Protein AF-A0A1H0A2U6-F1 (afdb_monomer_lite)

Radius of gyration: 151.23 Å; chains: 1; bounding box: 231×71×419 Å

Sequence (377 aa):
MNAEDKTRITVDIYGNQYKLKASTSTNYMKRVAEYVNDQMFRIAKGYPRLDSQRIAVLAAVNMADECFRMNEVMEELSKAQKDQEATKAAYEKLFVTYNELKQEYEIQMTFVGEQKAKLELVNQQQEQMKLEVHKGKQEQEQAKQLQEQIKQQLEQEKRQLIQVRQLLDQEKQQHEQIRQQLEQEKQQKAHQLQTLNEQHQSEKLSLLEMHQQEKEALIQLHLQDKETNNMKHQEEIEQITILYQDEIEGKIQRFEQEKGSLVGQYQEQLASIIQQLEDQKSAIIQQYQAQIDTLLEQRQLERSALSQHFEEEKKQILAQARREKEELMHQSLSDEAQQKELQHIKEEYRELREEYAKLQNEYNEWIELVETDSPGR

Structure (mmCIF, N/CA/C/O backbone):
data_AF-A0A1H0A2U6-F1
#
_entry.id   AF-A0A1H0A2U6-F1
#
loop_
_atom_site.group_PDB
_atom_site.id
_atom_site.type_symbol
_atom_site.label_atom_id
_atom_site.label_alt_id
_atom_site.label_comp_id
_atom_site.label_asym_id
_atom_site.label_entity_id
_atom_site.label_seq_id
_atom_site.pdbx_PDB_ins_code
_atom_site.Cartn_x
_atom_site.Cartn_y
_atom_site.Cartn_z
_atom_site.occupancy
_atom_site.B_iso_or_equiv
_atom_site.auth_seq_id
_atom_site.auth_comp_id
_atom_site.auth_asym_id
_atom_site.auth_atom_id
_atom_site.pdbx_PDB_model_num
ATOM 1 N N . MET A 1 1 ? 111.804 0.485 -115.368 1.00 34.41 1 MET A N 1
ATOM 2 C CA . MET A 1 1 ? 111.864 -0.714 -116.234 1.00 34.41 1 MET A CA 1
ATOM 3 C C . MET A 1 1 ? 110.456 -0.896 -116.788 1.00 34.41 1 MET A C 1
ATOM 5 O O . MET A 1 1 ? 109.538 -0.879 -115.991 1.00 34.41 1 MET A O 1
ATOM 9 N N . ASN A 1 2 ? 110.175 -0.888 -118.085 1.00 39.38 2 ASN A N 1
ATOM 10 C CA . ASN A 1 2 ? 110.914 -1.478 -119.191 1.00 39.38 2 ASN A CA 1
ATOM 11 C C . ASN A 1 2 ? 110.820 -0.613 -120.448 1.00 39.38 2 ASN A C 1
ATOM 13 O O . ASN A 1 2 ? 109.851 0.121 -120.636 1.00 39.38 2 ASN A O 1
ATOM 17 N N . ALA A 1 3 ? 111.858 -0.719 -121.279 1.00 43.94 3 ALA A N 1
ATOM 18 C CA . ALA A 1 3 ? 111.838 -0.269 -122.657 1.00 43.94 3 ALA A CA 1
ATOM 19 C C . ALA A 1 3 ? 110.542 -0.763 -123.302 1.00 43.94 3 ALA A C 1
ATOM 21 O O . ALA A 1 3 ? 110.248 -1.953 -123.253 1.00 43.94 3 ALA A O 1
ATOM 22 N N . GLU A 1 4 ? 109.748 0.179 -123.802 1.00 55.38 4 GLU A N 1
ATOM 23 C CA . GLU A 1 4 ? 108.440 -0.072 -124.386 1.00 55.38 4 GLU A CA 1
ATOM 24 C C . GLU A 1 4 ? 108.548 -1.239 -125.379 1.00 55.38 4 GLU A C 1
ATOM 26 O O . GLU A 1 4 ? 109.229 -1.104 -126.402 1.00 55.38 4 GLU A O 1
ATOM 31 N N . ASP A 1 5 ? 107.881 -2.360 -125.073 1.00 58.56 5 ASP A N 1
ATOM 32 C CA . ASP A 1 5 ? 107.686 -3.519 -125.954 1.00 58.56 5 ASP A CA 1
ATOM 33 C C . ASP A 1 5 ? 106.811 -3.099 -127.144 1.00 58.56 5 ASP A C 1
ATOM 35 O O . ASP A 1 5 ? 105.653 -3.483 -127.319 1.00 58.56 5 ASP A O 1
ATOM 39 N N . LYS A 1 6 ? 107.379 -2.215 -127.966 1.00 64.75 6 LYS A N 1
ATOM 40 C CA . LYS A 1 6 ? 106.807 -1.692 -129.195 1.00 64.75 6 LYS A CA 1
ATOM 41 C C . LYS A 1 6 ? 106.872 -2.812 -130.203 1.00 64.75 6 LYS A C 1
ATOM 43 O O . LYS A 1 6 ? 107.843 -2.960 -130.952 1.00 64.75 6 LYS A O 1
ATOM 48 N N . THR A 1 7 ? 105.821 -3.614 -130.199 1.00 69.25 7 THR A N 1
ATOM 49 C CA . THR A 1 7 ? 105.703 -4.736 -131.112 1.00 69.25 7 THR A CA 1
ATOM 50 C C . THR A 1 7 ? 105.551 -4.166 -132.520 1.00 69.25 7 THR A C 1
ATOM 52 O O . THR A 1 7 ? 104.669 -3.344 -132.783 1.00 69.25 7 THR A O 1
ATOM 55 N N . ARG A 1 8 ? 106.469 -4.539 -133.421 1.00 75.25 8 ARG A N 1
ATOM 56 C CA . ARG A 1 8 ? 106.396 -4.161 -134.836 1.00 75.25 8 ARG A CA 1
ATOM 57 C C . ARG A 1 8 ? 105.509 -5.162 -135.541 1.00 75.25 8 ARG A C 1
ATOM 59 O O . ARG A 1 8 ? 105.871 -6.331 -135.644 1.00 75.25 8 ARG A O 1
ATOM 66 N N . ILE A 1 9 ? 104.375 -4.699 -136.035 1.00 82.44 9 ILE A N 1
ATOM 67 C CA . ILE A 1 9 ? 103.432 -5.539 -136.758 1.00 82.44 9 ILE A CA 1
ATOM 68 C C . ILE A 1 9 ? 103.305 -5.014 -138.183 1.00 82.44 9 ILE A C 1
ATOM 70 O O . ILE A 1 9 ? 103.266 -3.804 -138.407 1.00 82.44 9 ILE A O 1
ATOM 74 N N . THR A 1 10 ? 103.309 -5.926 -139.151 1.00 80.88 10 THR A N 1
ATOM 75 C CA . THR A 1 10 ? 103.061 -5.576 -140.553 1.00 80.88 10 THR A CA 1
ATOM 76 C C . THR A 1 10 ? 101.583 -5.814 -140.812 1.00 80.88 10 THR A C 1
ATOM 78 O O . THR A 1 10 ? 101.102 -6.924 -140.588 1.00 80.88 10 THR A O 1
ATOM 81 N N . VAL A 1 11 ? 100.867 -4.772 -141.215 1.00 84.19 11 VAL A N 1
ATOM 82 C CA . VAL A 1 11 ? 99.437 -4.808 -141.547 1.00 84.19 11 VAL A CA 1
ATOM 83 C C . VAL A 1 11 ? 99.240 -4.252 -142.946 1.00 84.19 11 VAL A C 1
ATOM 85 O O . VAL A 1 11 ? 100.015 -3.404 -143.382 1.00 84.19 11 VAL A O 1
ATOM 88 N N . ASP A 1 12 ? 98.227 -4.741 -143.647 1.00 82.06 12 ASP A N 1
ATOM 89 C CA . ASP A 1 12 ? 97.840 -4.237 -144.961 1.00 82.06 12 ASP A CA 1
ATOM 90 C C . ASP A 1 12 ? 96.656 -3.282 -144.790 1.00 82.06 12 ASP A C 1
ATOM 92 O O . ASP A 1 12 ? 95.651 -3.649 -144.179 1.00 82.06 12 ASP A O 1
ATOM 96 N N . ILE A 1 13 ? 96.810 -2.042 -145.254 1.00 85.44 13 ILE A N 1
ATOM 97 C CA . ILE A 1 13 ? 95.769 -1.017 -145.199 1.00 85.44 13 ILE A CA 1
ATOM 98 C C . ILE A 1 13 ? 95.637 -0.418 -146.595 1.00 85.44 13 ILE A C 1
ATOM 100 O O . ILE A 1 13 ? 96.552 0.221 -147.116 1.00 85.44 13 ILE A O 1
ATOM 104 N N . TYR A 1 14 ? 94.469 -0.634 -147.191 1.00 84.81 14 TYR A N 1
ATOM 105 C CA . TYR A 1 14 ? 94.063 -0.155 -148.504 1.00 84.81 14 TYR A CA 1
ATOM 106 C C . TYR A 1 14 ? 95.079 -0.508 -149.608 1.00 84.81 14 TYR A C 1
ATOM 108 O O . TYR A 1 14 ? 95.468 0.328 -150.426 1.00 84.81 14 TYR A O 1
ATOM 116 N N . GLY A 1 15 ? 95.534 -1.768 -149.592 1.00 80.50 15 GLY A N 1
ATOM 117 C CA . GLY A 1 15 ? 96.454 -2.355 -150.571 1.00 80.50 15 GLY A CA 1
ATOM 118 C C . GLY A 1 15 ? 97.931 -2.021 -150.351 1.00 80.50 15 GLY A C 1
ATOM 119 O O . GLY A 1 15 ? 98.761 -2.385 -151.183 1.00 80.50 15 GLY A O 1
ATOM 120 N N . ASN A 1 16 ? 98.269 -1.322 -149.262 1.00 82.06 16 ASN A N 1
ATOM 121 C CA . ASN A 1 16 ? 99.639 -0.982 -148.901 1.00 82.06 16 ASN A CA 1
ATOM 122 C C . ASN A 1 16 ? 100.020 -1.612 -147.556 1.00 82.06 16 ASN A C 1
ATOM 124 O O . ASN A 1 16 ? 99.337 -1.440 -146.546 1.00 82.06 16 ASN A O 1
ATOM 128 N N . GLN A 1 17 ? 101.174 -2.283 -147.515 1.00 82.38 17 GLN A N 1
ATOM 129 C CA . GLN A 1 17 ? 101.705 -2.838 -146.272 1.00 82.38 17 GLN A CA 1
ATOM 130 C C . GLN A 1 17 ? 102.417 -1.770 -145.434 1.00 82.38 17 GLN A C 1
ATOM 132 O O . GLN A 1 17 ? 103.441 -1.216 -145.836 1.00 82.38 17 GLN A O 1
ATOM 137 N N . TYR A 1 18 ? 101.925 -1.551 -144.216 1.00 83.75 18 TYR A N 1
ATOM 138 C CA . TYR A 1 18 ? 102.516 -0.664 -143.221 1.00 83.75 18 TYR A CA 1
ATOM 139 C C . TYR A 1 18 ? 103.108 -1.463 -142.057 1.00 83.75 18 TYR A C 1
ATOM 141 O O . TYR A 1 18 ? 102.469 -2.343 -141.482 1.00 83.75 18 TYR A O 1
ATOM 149 N N . LYS A 1 19 ? 104.342 -1.124 -141.664 1.00 81.88 19 LYS A N 1
ATOM 150 C CA . LYS A 1 19 ? 104.971 -1.634 -140.436 1.00 81.88 19 LYS A CA 1
ATOM 151 C C . LYS A 1 19 ? 104.689 -0.672 -139.288 1.00 81.88 19 LYS A C 1
ATOM 153 O O . LYS A 1 19 ? 105.409 0.310 -139.111 1.00 81.88 19 LYS A O 1
ATOM 158 N N 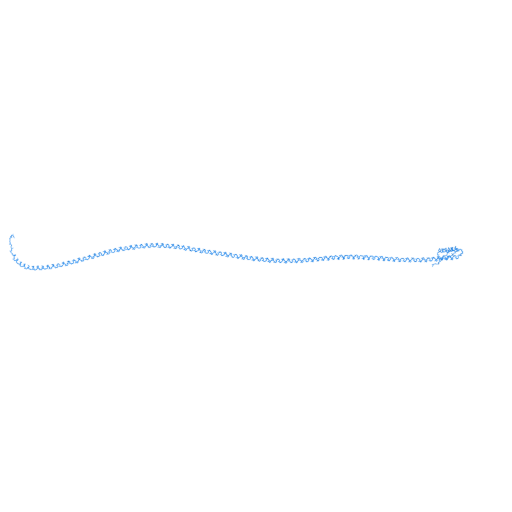. LEU A 1 20 ? 103.650 -0.955 -138.510 1.00 83.00 20 LEU A N 1
ATOM 159 C CA . LEU A 1 20 ? 103.250 -0.134 -137.371 1.00 83.00 20 LEU A CA 1
ATOM 160 C C . LEU A 1 20 ? 103.996 -0.556 -136.103 1.00 83.00 20 LEU A C 1
ATOM 162 O O . LEU A 1 20 ? 104.232 -1.741 -135.858 1.00 83.00 20 LEU A O 1
ATOM 166 N N . LYS A 1 21 ? 104.362 0.434 -135.287 1.00 79.88 21 LYS A N 1
ATOM 167 C CA . LYS A 1 21 ? 104.839 0.235 -133.915 1.00 79.88 21 LYS A CA 1
ATOM 168 C C . LYS A 1 21 ? 103.707 0.611 -132.975 1.00 79.88 21 LYS A C 1
ATOM 170 O O . LYS A 1 21 ? 103.299 1.768 -132.977 1.00 79.88 21 LYS A O 1
ATOM 175 N N . ALA A 1 22 ? 103.245 -0.333 -132.166 1.00 75.25 22 ALA A N 1
ATOM 176 C CA . ALA A 1 22 ? 102.205 -0.080 -131.176 1.00 75.25 22 ALA A CA 1
ATOM 177 C C . ALA A 1 22 ? 102.671 -0.492 -129.779 1.00 75.25 22 ALA A C 1
ATOM 179 O O . ALA A 1 22 ? 103.390 -1.480 -129.632 1.00 75.25 22 ALA A O 1
ATOM 180 N N . SER A 1 23 ? 102.258 0.276 -128.769 1.00 75.50 23 SER A N 1
ATOM 181 C CA . SER A 1 23 ? 102.377 -0.069 -127.345 1.00 75.50 23 SER A CA 1
ATOM 182 C C . SER A 1 23 ? 101.172 -0.872 -126.830 1.00 75.50 23 SER A C 1
ATOM 184 O O . SER A 1 23 ? 101.189 -1.351 -125.701 1.00 75.50 23 SER A O 1
ATOM 186 N N . THR A 1 24 ? 100.126 -1.029 -127.647 1.00 77.25 24 THR A N 1
ATOM 187 C CA . THR A 1 24 ? 98.924 -1.823 -127.343 1.00 77.25 24 THR A CA 1
ATOM 188 C C . THR A 1 24 ? 99.043 -3.241 -127.913 1.00 77.25 24 THR A C 1
ATOM 190 O O . THR A 1 24 ? 99.864 -3.501 -128.793 1.00 77.25 24 THR A O 1
ATOM 193 N N . SER A 1 25 ? 98.216 -4.171 -127.421 1.00 81.81 25 SER A N 1
ATOM 194 C CA . SER A 1 25 ? 98.251 -5.581 -127.824 1.00 81.81 25 SER A CA 1
ATOM 195 C C . SER A 1 25 ? 98.155 -5.771 -129.347 1.00 81.81 25 SER A C 1
ATOM 197 O O . SER A 1 25 ? 97.422 -5.067 -130.046 1.00 81.81 25 SER A O 1
ATOM 199 N N . THR A 1 26 ? 98.886 -6.760 -129.871 1.00 79.81 26 THR A N 1
ATOM 200 C CA . THR A 1 26 ? 98.966 -7.058 -131.314 1.00 79.81 26 THR A CA 1
ATOM 201 C C . THR A 1 26 ? 97.594 -7.295 -131.947 1.00 79.81 26 THR A C 1
ATOM 203 O O . THR A 1 26 ? 97.332 -6.794 -133.039 1.00 79.81 26 THR A O 1
ATOM 206 N N . ASN A 1 27 ? 96.698 -8.004 -131.250 1.00 82.88 27 ASN A N 1
ATOM 207 C CA . ASN A 1 27 ? 95.319 -8.245 -131.686 1.00 82.88 27 ASN A CA 1
ATOM 208 C C . ASN A 1 27 ? 94.489 -6.959 -131.751 1.00 82.88 27 ASN A C 1
ATOM 210 O O . ASN A 1 27 ? 93.740 -6.767 -132.705 1.00 82.88 27 ASN A O 1
ATOM 214 N N . TYR A 1 28 ? 94.631 -6.063 -130.769 1.00 84.94 28 TYR A N 1
ATOM 215 C CA . TYR A 1 28 ? 93.944 -4.775 -130.808 1.00 84.94 28 TYR A CA 1
ATOM 216 C C . TYR A 1 28 ? 94.428 -3.942 -131.993 1.00 84.94 28 TYR A C 1
ATOM 218 O O . TYR A 1 28 ? 93.618 -3.410 -132.745 1.00 84.94 28 TYR A O 1
ATOM 226 N N . MET A 1 29 ? 95.743 -3.896 -132.218 1.00 83.94 29 MET A N 1
ATOM 227 C CA . MET A 1 29 ? 96.293 -3.118 -133.322 1.00 83.94 29 MET A CA 1
ATOM 228 C C . MET A 1 29 ? 95.889 -3.672 -134.695 1.00 83.94 29 MET A C 1
ATOM 230 O O . MET A 1 29 ? 95.585 -2.886 -135.588 1.00 83.94 29 MET A O 1
ATOM 234 N N . LYS A 1 30 ? 95.814 -5.003 -134.861 1.00 84.31 30 LYS A N 1
ATOM 235 C CA . LYS A 1 30 ? 95.245 -5.625 -136.070 1.00 84.31 30 LYS A CA 1
ATOM 236 C C . LYS A 1 30 ? 93.791 -5.212 -136.290 1.00 84.31 30 LYS A C 1
ATOM 238 O O . LYS A 1 30 ? 93.473 -4.778 -137.386 1.00 84.31 30 LYS A O 1
ATOM 243 N N . ARG A 1 31 ? 92.949 -5.255 -135.251 1.00 86.75 31 ARG A N 1
ATOM 244 C CA . ARG A 1 31 ? 91.545 -4.812 -135.338 1.00 86.75 31 ARG A CA 1
ATOM 245 C C . ARG A 1 31 ? 91.412 -3.341 -135.712 1.00 86.75 31 ARG A C 1
ATOM 247 O O . ARG A 1 31 ? 90.537 -2.991 -136.489 1.00 86.75 31 ARG A O 1
ATOM 254 N N . VAL A 1 32 ? 92.261 -2.473 -135.165 1.00 86.69 32 VAL A N 1
ATOM 255 C CA . VAL A 1 32 ? 92.271 -1.053 -135.544 1.00 86.69 32 VAL A CA 1
ATOM 256 C C . VAL A 1 32 ? 92.708 -0.893 -137.000 1.00 86.69 32 VAL A C 1
ATOM 258 O O . VAL A 1 32 ? 92.095 -0.118 -137.722 1.00 86.69 32 VAL A O 1
ATOM 261 N N . ALA A 1 33 ? 93.728 -1.630 -137.451 1.00 85.44 33 ALA A N 1
ATOM 262 C CA . ALA A 1 33 ? 94.160 -1.594 -138.846 1.00 85.44 33 ALA A CA 1
ATOM 263 C C . ALA A 1 33 ? 93.064 -2.100 -139.800 1.00 85.44 33 ALA A C 1
ATOM 265 O O . ALA A 1 33 ? 92.793 -1.441 -140.798 1.00 85.44 33 ALA A O 1
ATOM 266 N N . GLU A 1 34 ? 92.393 -3.206 -139.462 1.00 88.69 34 GLU A N 1
ATOM 267 C CA . GLU A 1 34 ? 91.209 -3.712 -140.171 1.00 88.69 34 GLU A CA 1
ATOM 268 C C . GLU A 1 34 ? 90.088 -2.670 -140.195 1.00 88.69 34 GLU A C 1
ATOM 270 O O . GLU A 1 34 ? 89.516 -2.407 -141.246 1.00 88.69 34 GLU A O 1
ATOM 275 N N . TYR A 1 35 ? 89.826 -2.005 -139.069 1.00 90.19 35 TYR A N 1
ATOM 276 C CA . TYR A 1 35 ? 88.802 -0.969 -138.983 1.00 90.19 35 TYR A CA 1
ATOM 277 C C . TYR A 1 35 ? 89.099 0.232 -139.887 1.00 90.19 35 TYR A C 1
ATOM 279 O O . TYR A 1 35 ? 88.230 0.684 -140.632 1.00 90.19 35 TYR A O 1
ATOM 287 N N . VAL A 1 36 ? 90.342 0.727 -139.863 1.00 89.44 36 VAL A N 1
ATOM 288 C CA . VAL A 1 36 ? 90.799 1.799 -140.760 1.00 89.44 36 VAL A CA 1
ATOM 289 C C . VAL A 1 36 ? 90.679 1.351 -142.216 1.00 89.44 36 VAL A C 1
ATOM 291 O O . VAL A 1 36 ? 90.170 2.098 -143.048 1.00 89.44 36 VAL A O 1
ATOM 294 N N . ASN A 1 37 ? 91.111 0.126 -142.521 1.00 89.62 37 ASN A N 1
ATOM 295 C CA . ASN A 1 37 ? 91.041 -0.453 -143.855 1.00 89.62 37 ASN A CA 1
ATOM 296 C C . ASN A 1 37 ? 89.595 -0.516 -144.373 1.00 89.62 37 ASN A C 1
ATOM 298 O O . ASN A 1 37 ? 89.319 -0.052 -145.479 1.00 89.62 37 ASN A O 1
ATOM 302 N N . ASP A 1 38 ? 88.660 -1.001 -143.558 1.00 89.50 38 ASP A N 1
ATOM 303 C CA . ASP A 1 38 ? 87.238 -1.075 -143.895 1.00 89.50 38 ASP A CA 1
ATOM 304 C C . ASP A 1 38 ? 86.623 0.312 -144.107 1.00 89.50 38 ASP A C 1
ATOM 306 O O . ASP A 1 38 ? 85.840 0.501 -145.040 1.00 89.50 38 ASP A O 1
ATOM 310 N N . GLN A 1 39 ? 86.993 1.302 -143.287 1.00 88.44 39 GLN A N 1
ATOM 311 C CA . GLN A 1 39 ? 86.541 2.686 -143.463 1.00 88.44 39 GLN A CA 1
ATOM 312 C C . GLN A 1 39 ? 87.075 3.285 -144.769 1.00 88.44 39 GLN A C 1
ATOM 314 O O . GLN A 1 39 ? 86.313 3.883 -145.534 1.00 88.44 39 GLN A O 1
ATOM 319 N N . MET A 1 40 ? 88.355 3.061 -145.080 1.00 88.94 40 MET A N 1
ATOM 320 C CA . MET A 1 40 ? 88.948 3.496 -146.345 1.00 88.94 40 MET A CA 1
ATOM 321 C C . MET A 1 40 ? 88.259 2.837 -147.549 1.00 88.94 40 MET A C 1
ATOM 323 O O . MET A 1 40 ? 87.854 3.539 -148.476 1.00 88.94 40 MET A O 1
ATOM 327 N N . PHE A 1 41 ? 88.029 1.519 -147.526 1.00 88.62 41 PHE A N 1
ATOM 328 C CA . PHE A 1 41 ? 87.299 0.823 -148.593 1.00 88.62 41 PHE A CA 1
ATOM 329 C C . PHE A 1 41 ? 85.842 1.284 -148.724 1.00 88.62 41 PHE A C 1
ATOM 331 O O . PHE A 1 41 ? 85.335 1.426 -149.841 1.00 88.62 41 PHE A O 1
ATOM 338 N N . ARG A 1 42 ? 85.160 1.560 -147.605 1.00 87.75 42 ARG A N 1
ATOM 339 C CA . ARG A 1 42 ? 83.781 2.068 -147.599 1.00 87.75 42 ARG A CA 1
ATOM 340 C C . ARG A 1 42 ? 83.684 3.432 -148.283 1.00 87.75 42 ARG A C 1
ATOM 342 O O . ARG A 1 42 ? 82.788 3.631 -149.102 1.00 87.75 42 ARG A O 1
ATOM 349 N N . ILE A 1 43 ? 84.621 4.339 -148.004 1.00 87.00 43 ILE A N 1
ATOM 350 C CA . ILE A 1 43 ? 84.684 5.663 -148.642 1.00 87.00 43 ILE A CA 1
ATOM 351 C C . ILE A 1 43 ? 85.056 5.535 -150.121 1.00 87.00 43 ILE A C 1
ATOM 353 O O . ILE A 1 43 ? 84.410 6.156 -150.967 1.00 87.00 43 ILE A O 1
ATOM 357 N N . ALA A 1 44 ? 86.033 4.686 -150.449 1.00 84.31 44 ALA A N 1
ATOM 358 C CA . ALA A 1 44 ? 86.443 4.422 -151.827 1.00 84.31 44 ALA A CA 1
ATOM 359 C C . ALA A 1 44 ? 85.275 3.962 -152.712 1.00 84.31 44 ALA A C 1
ATOM 361 O O . ALA A 1 44 ? 85.137 4.410 -153.850 1.00 84.31 44 ALA A O 1
ATOM 362 N N . LYS A 1 45 ? 84.398 3.102 -152.172 1.00 85.94 45 LYS A N 1
ATOM 363 C CA . LYS A 1 45 ? 83.207 2.603 -152.873 1.00 85.94 45 LYS A CA 1
ATOM 364 C C . LYS A 1 45 ? 82.204 3.716 -153.203 1.00 85.94 45 LYS A C 1
ATOM 366 O O . LYS A 1 45 ? 81.563 3.654 -154.248 1.00 85.94 45 LYS A O 1
ATOM 371 N N . GLY A 1 46 ? 82.062 4.715 -152.329 1.00 83.69 46 GLY A N 1
ATOM 372 C CA . GLY A 1 46 ? 81.183 5.871 -152.547 1.00 83.69 46 GLY A CA 1
ATOM 373 C C . GLY A 1 46 ? 81.784 6.942 -153.464 1.00 83.69 46 GLY A C 1
ATOM 374 O O . GLY A 1 46 ? 81.050 7.610 -154.189 1.00 83.69 46 GLY A O 1
ATOM 375 N N . TYR A 1 47 ? 83.114 7.079 -153.476 1.00 82.88 47 TYR A N 1
ATOM 376 C CA . TYR A 1 47 ? 83.834 8.113 -154.224 1.00 82.88 47 TYR A CA 1
ATOM 377 C C . TYR A 1 47 ? 84.967 7.520 -155.084 1.00 82.88 47 TYR A C 1
ATOM 379 O O . TYR A 1 47 ? 86.146 7.730 -154.794 1.00 82.88 47 TYR A O 1
ATOM 387 N N . PRO A 1 48 ? 84.648 6.832 -156.195 1.00 76.62 48 PRO A N 1
ATOM 388 C CA . PRO A 1 48 ? 85.627 6.052 -156.961 1.00 76.62 48 PRO A CA 1
ATOM 389 C C . PRO A 1 48 ? 86.689 6.886 -157.700 1.00 76.62 48 PRO A C 1
ATOM 391 O O . PRO A 1 48 ? 87.659 6.332 -158.204 1.00 76.62 48 PRO A O 1
ATOM 394 N N . ARG A 1 49 ? 86.515 8.212 -157.799 1.00 77.62 49 ARG A N 1
ATOM 395 C CA . ARG A 1 49 ? 87.491 9.131 -158.418 1.00 77.62 49 ARG A CA 1
ATOM 396 C C . ARG A 1 49 ? 88.448 9.789 -157.417 1.00 77.62 49 ARG A C 1
ATOM 398 O O . ARG A 1 49 ? 89.287 10.581 -157.840 1.00 77.62 49 ARG A O 1
ATOM 405 N N . LEU A 1 50 ? 88.301 9.532 -156.117 1.00 81.06 50 LEU A N 1
ATOM 406 C CA . LEU A 1 50 ? 89.214 10.071 -155.110 1.00 81.06 50 LEU A CA 1
ATOM 407 C C . LEU A 1 50 ? 90.513 9.253 -155.058 1.00 81.06 50 LEU A C 1
ATOM 409 O O . LEU A 1 50 ? 90.505 8.036 -155.222 1.00 81.06 50 LEU A O 1
ATOM 413 N N . ASP A 1 51 ? 91.629 9.925 -154.797 1.00 84.00 51 ASP A N 1
ATOM 414 C CA . ASP A 1 51 ? 92.917 9.282 -154.560 1.00 84.00 51 ASP A CA 1
ATOM 415 C C . ASP A 1 51 ? 93.003 8.694 -153.140 1.00 84.00 51 ASP A C 1
ATOM 417 O O . ASP A 1 51 ? 92.317 9.126 -152.210 1.00 84.00 51 ASP A O 1
ATOM 421 N N . SER A 1 52 ? 93.890 7.707 -152.968 1.00 83.19 52 SER A N 1
ATOM 422 C CA . SER A 1 52 ? 94.090 6.981 -151.702 1.00 83.19 52 SER A CA 1
ATOM 423 C C . SER A 1 52 ? 94.350 7.913 -150.509 1.00 83.19 52 SER A C 1
ATOM 425 O O . SER A 1 52 ? 93.833 7.686 -149.415 1.00 83.19 52 SER A O 1
ATOM 427 N N . GLN A 1 53 ? 95.083 9.014 -150.721 1.00 84.50 53 GLN A N 1
ATOM 428 C CA . GLN A 1 53 ? 95.405 9.963 -149.658 1.00 84.50 53 GLN A CA 1
ATOM 429 C C . GLN A 1 53 ? 94.162 10.710 -149.158 1.00 84.50 53 GLN A C 1
ATOM 431 O O . GLN A 1 53 ? 93.957 10.809 -147.948 1.00 84.50 53 GLN A O 1
ATOM 436 N N . ARG A 1 54 ? 93.293 11.193 -150.056 1.00 85.81 54 ARG A N 1
ATOM 437 C CA . ARG A 1 54 ? 92.034 11.835 -149.646 1.00 85.81 54 ARG A CA 1
ATOM 438 C C . ARG A 1 54 ? 91.073 10.837 -148.999 1.00 85.81 54 ARG A C 1
ATOM 440 O O . ARG A 1 54 ? 90.420 11.197 -148.025 1.00 85.81 54 ARG A O 1
ATOM 447 N N . ILE A 1 55 ? 91.035 9.586 -149.470 1.00 85.94 55 ILE A N 1
ATOM 448 C CA . ILE A 1 55 ? 90.254 8.503 -148.841 1.00 85.94 55 ILE A CA 1
ATOM 449 C C . ILE A 1 55 ? 90.719 8.265 -147.399 1.00 85.94 55 ILE A C 1
ATOM 451 O O . ILE A 1 55 ? 89.884 8.188 -146.501 1.00 85.94 55 ILE A O 1
ATOM 455 N N . ALA A 1 56 ? 92.034 8.213 -147.158 1.00 86.31 56 ALA A N 1
ATOM 456 C CA . ALA A 1 56 ? 92.597 8.055 -145.816 1.00 86.31 56 ALA A CA 1
ATOM 457 C C . ALA A 1 56 ? 92.219 9.219 -144.888 1.00 86.31 56 ALA A C 1
ATOM 459 O O . ALA A 1 56 ? 91.848 8.996 -143.738 1.00 86.31 56 ALA A O 1
ATOM 460 N N . VAL A 1 57 ? 92.276 10.459 -145.391 1.00 88.06 57 VAL A N 1
ATOM 461 C CA . VAL A 1 57 ? 91.892 11.649 -144.614 1.00 88.06 57 VAL A CA 1
ATOM 462 C C . VAL A 1 57 ? 90.402 11.623 -144.274 1.00 88.06 57 VAL A C 1
ATOM 464 O O . VAL A 1 57 ? 90.056 11.835 -143.116 1.00 88.06 57 VAL A O 1
ATOM 467 N N . LEU A 1 58 ? 89.518 11.307 -145.228 1.00 85.06 58 LEU A N 1
ATOM 468 C CA . LEU A 1 58 ? 88.085 11.160 -144.939 1.00 85.06 58 LEU A CA 1
ATOM 469 C C . LEU A 1 58 ? 87.813 10.019 -143.948 1.00 85.06 58 LEU A C 1
ATOM 471 O O . LEU A 1 58 ? 86.959 10.176 -143.079 1.00 85.06 58 LEU A O 1
ATOM 475 N N . ALA A 1 59 ? 88.547 8.905 -144.038 1.00 87.44 59 ALA A N 1
ATOM 476 C CA . ALA A 1 59 ? 88.429 7.802 -143.087 1.00 87.44 59 ALA A CA 1
ATOM 477 C C . ALA A 1 59 ? 88.829 8.253 -141.678 1.00 87.44 59 ALA A C 1
ATOM 479 O O . ALA A 1 59 ? 88.084 8.020 -140.731 1.00 87.44 59 ALA A O 1
ATOM 480 N N . ALA A 1 60 ? 89.946 8.972 -141.544 1.00 89.44 60 ALA A N 1
ATOM 481 C CA . ALA A 1 60 ? 90.386 9.530 -140.271 1.00 89.44 60 ALA A CA 1
ATOM 482 C C . ALA A 1 60 ? 89.380 10.540 -139.693 1.00 89.44 60 ALA A C 1
ATOM 484 O O . ALA A 1 60 ? 89.099 10.491 -138.498 1.00 89.44 60 ALA A O 1
ATOM 485 N N . VAL A 1 61 ? 88.805 11.417 -140.526 1.00 88.69 61 VAL A N 1
ATOM 486 C CA . VAL A 1 61 ? 87.777 12.384 -140.099 1.00 88.69 61 VAL A CA 1
ATOM 487 C C . VAL A 1 61 ? 86.518 11.666 -139.618 1.00 88.69 61 VAL A C 1
ATOM 489 O O . VAL A 1 61 ? 86.023 11.985 -138.543 1.00 88.69 61 VAL A O 1
ATOM 492 N N . ASN A 1 62 ? 86.031 10.671 -140.365 1.00 87.44 62 ASN A N 1
ATOM 493 C CA . ASN A 1 62 ? 84.849 9.899 -139.977 1.00 87.44 62 ASN A CA 1
ATOM 494 C C . ASN A 1 62 ? 85.078 9.140 -138.659 1.00 87.44 62 ASN A C 1
ATOM 496 O O . ASN A 1 62 ? 84.247 9.167 -137.760 1.00 87.44 62 ASN A O 1
ATOM 500 N N . MET A 1 63 ? 86.251 8.524 -138.499 1.00 88.94 63 MET A N 1
ATOM 501 C CA . MET A 1 63 ? 86.616 7.836 -137.259 1.00 88.94 63 MET A CA 1
ATOM 502 C C . MET A 1 63 ? 86.762 8.792 -136.066 1.00 88.94 63 MET A C 1
ATOM 504 O O . MET A 1 63 ? 86.417 8.432 -134.942 1.00 88.94 63 MET A O 1
ATOM 508 N N . ALA A 1 64 ? 87.281 10.004 -136.289 1.00 89.19 64 ALA A N 1
ATOM 509 C CA . ALA A 1 64 ? 87.356 11.030 -135.253 1.00 89.19 64 ALA A CA 1
ATOM 510 C C . ALA A 1 64 ? 85.956 11.513 -134.841 1.00 89.19 64 ALA A C 1
ATOM 512 O O . ALA A 1 64 ? 85.697 11.639 -133.647 1.00 89.19 64 ALA A O 1
ATOM 513 N N . ASP A 1 65 ? 85.050 11.707 -135.804 1.00 89.12 65 ASP A N 1
ATOM 514 C CA . ASP A 1 65 ? 83.647 12.056 -135.550 1.00 89.12 65 ASP A CA 1
ATOM 515 C C . ASP A 1 65 ? 82.925 10.970 -134.735 1.00 89.12 65 ASP A C 1
ATOM 517 O O . ASP A 1 65 ? 82.293 11.266 -133.723 1.00 89.12 65 ASP A O 1
ATOM 521 N N . GLU A 1 66 ? 83.093 9.695 -135.098 1.00 87.81 66 GLU A N 1
ATOM 522 C CA . GLU A 1 66 ? 82.563 8.562 -134.327 1.00 87.81 66 GLU A CA 1
ATOM 523 C C . GLU A 1 66 ? 83.108 8.533 -132.888 1.00 87.81 66 GLU A C 1
ATOM 525 O O . GLU A 1 66 ? 82.363 8.262 -131.944 1.00 87.81 66 GLU A O 1
ATOM 530 N N . CYS A 1 67 ? 84.398 8.835 -132.697 1.00 89.50 67 CYS A N 1
ATOM 531 C CA . CYS A 1 67 ? 85.014 8.891 -131.373 1.00 89.50 67 CYS A CA 1
ATOM 532 C C . CYS A 1 67 ? 84.467 10.054 -130.534 1.00 89.50 67 CYS A C 1
ATOM 534 O O . CYS A 1 67 ? 84.148 9.855 -129.361 1.00 89.50 67 CYS A O 1
ATOM 536 N N . PHE A 1 68 ? 84.312 11.244 -131.123 1.00 89.25 68 PHE A N 1
ATOM 537 C CA . PHE A 1 68 ? 83.717 12.386 -130.429 1.00 89.25 68 PHE A CA 1
ATOM 538 C C . PHE A 1 68 ? 82.260 12.125 -130.056 1.00 89.25 68 PHE A C 1
ATOM 540 O O . PHE A 1 68 ? 81.899 12.324 -128.899 1.00 89.25 68 PHE A O 1
ATOM 547 N N . ARG A 1 69 ? 81.466 11.552 -130.963 1.00 88.25 69 ARG A N 1
ATOM 548 C CA . ARG A 1 69 ? 80.079 11.161 -130.683 1.00 88.25 69 ARG A CA 1
ATOM 549 C C . ARG A 1 69 ? 79.979 10.121 -129.564 1.00 88.25 69 ARG A C 1
ATOM 551 O O . ARG A 1 69 ? 79.103 10.209 -128.713 1.00 88.25 69 ARG A O 1
ATOM 558 N N . MET A 1 70 ? 80.888 9.144 -129.529 1.00 87.88 70 MET A N 1
ATOM 559 C CA . MET A 1 70 ? 80.934 8.155 -128.445 1.00 87.88 70 MET A CA 1
ATOM 560 C C . MET A 1 70 ? 81.315 8.795 -127.101 1.00 87.88 70 MET A C 1
ATOM 562 O O . MET A 1 70 ? 80.767 8.411 -126.069 1.00 87.88 70 MET A O 1
ATOM 566 N N . ASN A 1 71 ? 82.227 9.773 -127.099 1.00 86.62 71 ASN A N 1
ATOM 567 C CA . ASN A 1 71 ? 82.581 10.516 -125.889 1.00 86.62 71 ASN A CA 1
ATOM 568 C C . ASN A 1 71 ? 81.414 11.374 -125.382 1.00 86.62 71 ASN A C 1
ATOM 570 O O . ASN A 1 71 ? 81.181 11.387 -124.177 1.00 86.62 71 ASN A O 1
ATOM 574 N N . GLU A 1 72 ? 80.656 12.022 -126.274 1.00 87.44 72 GLU A N 1
ATOM 575 C CA . GLU A 1 72 ? 79.426 12.742 -125.910 1.00 87.44 72 GLU A CA 1
ATOM 576 C C . GLU A 1 72 ? 78.410 11.799 -125.251 1.00 87.44 72 GLU A C 1
ATOM 578 O O . GLU A 1 72 ? 77.947 12.075 -124.146 1.00 87.44 72 GLU A O 1
ATOM 583 N N . VAL A 1 73 ? 78.149 10.630 -125.849 1.00 89.00 73 VAL A N 1
ATOM 584 C CA . VAL A 1 73 ? 77.243 9.615 -125.274 1.00 89.00 73 VAL A CA 1
ATOM 585 C C . VAL A 1 73 ? 77.750 9.093 -123.924 1.00 89.00 73 VAL A C 1
ATOM 587 O O . VAL A 1 73 ? 76.965 8.893 -123.001 1.00 89.00 73 VAL A O 1
ATOM 590 N N . MET A 1 74 ? 79.059 8.881 -123.772 1.00 85.31 74 MET A N 1
ATOM 591 C CA . MET A 1 74 ? 79.665 8.494 -122.491 1.00 85.31 74 MET A CA 1
ATOM 592 C C . MET A 1 74 ? 79.516 9.588 -121.429 1.00 85.31 74 MET A C 1
ATOM 594 O O . MET A 1 74 ? 79.268 9.278 -120.262 1.00 85.31 74 MET A O 1
ATOM 598 N N . GLU A 1 75 ? 79.656 10.859 -121.807 1.00 87.31 75 GLU A N 1
ATOM 599 C CA . GLU A 1 75 ? 79.450 11.981 -120.895 1.00 87.31 75 GLU A CA 1
ATOM 600 C C . GLU A 1 75 ? 77.976 12.097 -120.479 1.00 87.31 75 GLU A C 1
ATOM 602 O O . GLU A 1 75 ? 77.691 12.281 -119.294 1.00 87.31 75 GLU A O 1
ATOM 607 N N . GLU A 1 76 ? 77.041 11.921 -121.415 1.00 87.81 76 GLU A N 1
ATOM 608 C CA . GLU A 1 76 ? 75.600 11.871 -121.140 1.00 87.81 76 GLU A CA 1
ATOM 609 C C . GLU A 1 76 ? 75.228 10.701 -120.223 1.00 87.81 76 GLU A C 1
ATOM 611 O O . GLU A 1 76 ? 74.526 10.903 -119.232 1.00 87.81 76 GLU A O 1
ATOM 616 N N . LEU A 1 77 ? 75.745 9.496 -120.486 1.00 87.25 77 LEU A N 1
ATOM 617 C CA . LEU A 1 77 ? 75.532 8.321 -119.633 1.00 87.25 77 LEU A CA 1
ATOM 618 C C . LEU A 1 77 ? 76.109 8.523 -118.229 1.00 87.25 77 LEU A C 1
ATOM 620 O O . LEU A 1 77 ? 75.459 8.179 -117.246 1.00 87.25 77 LEU A O 1
ATOM 624 N N . SER A 1 78 ? 77.298 9.117 -118.118 1.00 86.94 78 SER A N 1
ATOM 625 C CA . SER A 1 78 ? 77.921 9.448 -116.831 1.00 86.94 78 SER A CA 1
ATOM 626 C C . SER A 1 78 ? 77.100 10.474 -116.042 1.00 86.94 78 SER A C 1
ATOM 628 O O . SER A 1 78 ? 76.915 10.318 -114.832 1.00 86.94 78 SER A O 1
ATOM 630 N N . LYS A 1 79 ? 76.554 11.500 -116.711 1.00 87.56 79 LYS A N 1
ATOM 631 C CA . LYS A 1 79 ? 75.623 12.461 -116.095 1.00 87.56 79 LYS A CA 1
ATOM 632 C C . LYS A 1 79 ? 74.341 11.768 -115.632 1.00 87.56 79 LYS A C 1
ATOM 634 O O . LYS A 1 79 ? 73.993 11.886 -114.462 1.00 87.56 79 LYS A O 1
ATOM 639 N N . ALA A 1 80 ? 73.713 10.970 -116.494 1.00 86.31 80 ALA A N 1
ATOM 640 C CA . ALA A 1 80 ? 72.503 10.223 -116.156 1.00 86.31 80 ALA A CA 1
ATOM 641 C C . ALA A 1 80 ? 72.724 9.250 -114.986 1.00 86.31 80 ALA A C 1
ATOM 643 O O . ALA A 1 80 ? 71.867 9.134 -114.112 1.00 86.31 80 ALA A O 1
ATOM 644 N N . GLN A 1 81 ? 73.884 8.589 -114.921 1.00 86.00 81 GLN A N 1
ATOM 645 C CA . GLN A 1 81 ? 74.233 7.707 -113.810 1.00 86.00 81 GLN A CA 1
ATOM 646 C C . GLN A 1 81 ? 74.404 8.489 -112.500 1.00 86.00 81 GLN A C 1
ATOM 648 O O . GLN A 1 81 ? 73.890 8.063 -111.467 1.00 86.00 81 GLN A O 1
ATOM 653 N N . LYS A 1 82 ? 75.063 9.654 -112.529 1.00 85.75 82 LYS A N 1
ATOM 654 C CA . LYS A 1 82 ? 75.182 10.525 -111.347 1.00 85.75 82 LYS A CA 1
ATOM 655 C C . LYS A 1 82 ? 73.824 11.031 -110.868 1.00 85.75 82 LYS A C 1
ATOM 657 O O . LYS A 1 82 ? 73.571 11.024 -109.665 1.00 85.75 82 LYS A O 1
ATOM 662 N N . ASP A 1 83 ? 72.940 11.416 -111.783 1.00 86.06 83 ASP A N 1
ATOM 663 C CA . ASP A 1 83 ? 71.578 11.844 -111.449 1.00 86.06 83 ASP A CA 1
ATOM 664 C C . ASP A 1 83 ? 70.748 10.677 -110.882 1.00 86.06 83 ASP A C 1
ATOM 666 O O . ASP A 1 83 ? 69.999 10.839 -109.913 1.00 86.06 83 ASP A O 1
ATOM 670 N N . GLN A 1 84 ? 70.926 9.465 -111.415 1.00 85.25 84 GLN A N 1
ATOM 671 C CA . GLN A 1 84 ? 70.308 8.249 -110.883 1.00 85.25 84 GLN A CA 1
ATOM 672 C C . GLN A 1 84 ? 70.818 7.909 -109.471 1.00 85.25 84 GLN A C 1
ATOM 674 O O . GLN A 1 84 ? 70.034 7.563 -108.587 1.00 85.25 84 GLN A O 1
ATOM 679 N N . GLU A 1 85 ? 72.120 8.028 -109.222 1.00 86.56 85 GLU A N 1
ATOM 680 C CA . GLU A 1 85 ? 72.700 7.820 -107.892 1.00 86.56 85 GLU A CA 1
ATOM 681 C C . GLU A 1 85 ? 72.227 8.895 -106.899 1.00 86.56 85 GLU A C 1
ATOM 683 O O . GLU A 1 85 ? 71.864 8.570 -105.767 1.00 86.56 85 GLU A O 1
ATOM 688 N N . ALA A 1 86 ? 72.138 10.159 -107.326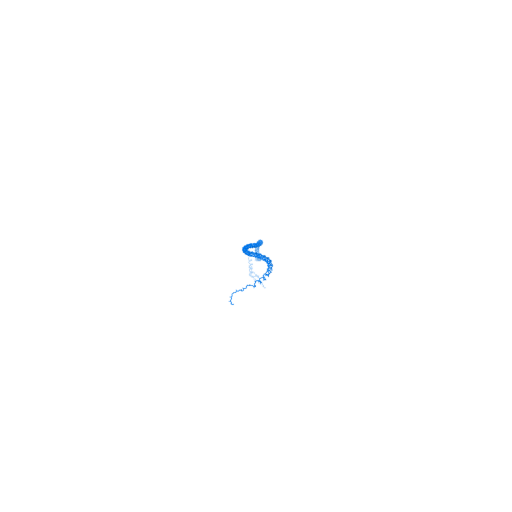 1.00 86.81 86 ALA A N 1
ATOM 689 C CA . ALA A 1 86 ? 71.629 11.254 -106.503 1.00 86.81 86 ALA A CA 1
ATOM 690 C C . ALA A 1 86 ? 70.147 11.070 -106.140 1.00 86.81 86 ALA A C 1
ATOM 692 O O . ALA A 1 86 ? 69.763 11.266 -104.985 1.00 86.81 86 ALA A O 1
ATOM 693 N N . THR A 1 87 ? 69.314 10.652 -107.097 1.00 87.56 87 THR A N 1
ATOM 694 C CA . THR A 1 87 ? 67.890 10.367 -106.856 1.00 87.56 87 THR A CA 1
ATOM 695 C C . THR A 1 87 ? 67.695 9.154 -105.952 1.00 87.56 87 THR A C 1
ATOM 697 O O . THR A 1 87 ? 66.866 9.207 -105.042 1.00 87.56 87 THR A O 1
ATOM 700 N N . LYS A 1 88 ? 68.497 8.096 -106.117 1.00 89.50 88 LYS A N 1
ATOM 701 C CA . LYS A 1 88 ? 68.492 6.943 -105.207 1.00 89.50 88 LYS A CA 1
ATOM 702 C C . LYS A 1 88 ? 68.884 7.345 -103.783 1.00 89.50 88 LYS A C 1
ATOM 704 O O . LYS A 1 88 ? 68.179 6.995 -102.842 1.00 89.50 88 LYS A O 1
ATOM 709 N N . ALA A 1 89 ? 69.942 8.140 -103.621 1.00 87.56 89 ALA A N 1
ATOM 710 C CA . ALA A 1 89 ? 70.360 8.642 -102.314 1.00 87.56 89 ALA A CA 1
ATOM 711 C C . ALA A 1 89 ? 69.304 9.565 -101.675 1.00 87.56 89 ALA A C 1
ATOM 713 O O . ALA A 1 89 ? 69.097 9.531 -100.462 1.00 87.56 89 ALA A O 1
ATOM 714 N N . ALA A 1 90 ? 68.611 10.384 -102.474 1.00 88.50 90 ALA A N 1
ATOM 715 C CA . ALA A 1 90 ? 67.496 11.200 -101.998 1.00 88.50 90 ALA A CA 1
ATOM 716 C C . ALA A 1 90 ? 66.311 10.333 -101.542 1.00 88.50 90 ALA A C 1
ATOM 718 O O . ALA A 1 90 ? 65.730 10.605 -100.492 1.00 88.50 90 ALA A O 1
ATOM 719 N N . TYR A 1 91 ? 65.993 9.266 -102.281 1.00 88.75 91 TYR A N 1
ATOM 720 C CA . TYR A 1 91 ? 64.951 8.311 -101.907 1.00 88.75 91 TYR A CA 1
ATOM 721 C C . TYR A 1 91 ? 65.298 7.551 -100.623 1.00 88.75 91 TYR A C 1
ATOM 723 O O . TYR A 1 91 ? 64.451 7.435 -99.744 1.00 88.75 91 TYR A O 1
ATOM 731 N N . GLU A 1 92 ? 66.540 7.088 -100.466 1.00 89.81 92 GLU A N 1
ATOM 732 C CA . GLU A 1 92 ? 66.996 6.420 -99.240 1.00 89.81 92 GLU A CA 1
ATOM 733 C C . GLU A 1 92 ? 66.883 7.344 -98.019 1.00 89.81 92 GLU A C 1
ATOM 735 O O . GLU A 1 92 ? 66.348 6.941 -96.986 1.00 89.81 92 GLU A O 1
ATOM 740 N N . LYS A 1 93 ? 67.287 8.615 -98.147 1.00 91.50 93 LYS A N 1
ATOM 741 C CA . LYS A 1 93 ? 67.101 9.619 -97.083 1.00 91.50 93 LYS A CA 1
ATOM 742 C C . LYS A 1 93 ? 65.623 9.865 -96.772 1.00 91.50 93 LYS A C 1
ATOM 744 O O . LYS A 1 93 ? 65.237 9.937 -95.605 1.00 91.50 93 LYS A O 1
ATOM 749 N N . LEU A 1 94 ? 64.786 9.976 -97.802 1.00 92.81 94 LEU A N 1
ATOM 750 C CA . LEU A 1 94 ? 63.345 10.162 -97.637 1.00 92.81 94 LEU A CA 1
ATOM 751 C C . LEU A 1 94 ? 62.693 8.950 -96.957 1.00 92.81 94 LEU A C 1
ATOM 753 O O . LEU A 1 94 ? 61.820 9.107 -96.113 1.00 92.81 94 LEU A O 1
ATOM 757 N N . PHE A 1 95 ? 63.140 7.740 -97.283 1.00 92.06 95 PHE A N 1
ATOM 758 C CA . PHE A 1 95 ? 62.627 6.510 -96.694 1.00 92.06 95 PHE A CA 1
ATOM 759 C C . PHE A 1 95 ? 62.944 6.412 -95.197 1.00 92.06 95 PHE A C 1
ATOM 761 O O . PHE A 1 95 ? 62.072 6.049 -94.410 1.00 92.06 95 PHE A O 1
ATOM 768 N N . VAL A 1 96 ? 64.165 6.771 -94.788 1.00 93.31 96 VAL A N 1
ATOM 769 C CA . VAL A 1 96 ? 64.549 6.799 -93.367 1.00 93.31 96 VAL A CA 1
ATOM 770 C C . VAL A 1 96 ? 63.710 7.823 -92.603 1.00 93.31 96 VAL A C 1
ATOM 772 O O . VAL A 1 96 ? 63.041 7.453 -91.643 1.00 93.31 96 VAL A O 1
ATOM 775 N N . THR A 1 97 ? 63.653 9.066 -93.088 1.00 91.62 97 THR A N 1
ATOM 776 C CA . THR A 1 97 ? 62.870 10.136 -92.437 1.00 91.62 97 THR A CA 1
ATOM 777 C C . THR A 1 97 ? 61.375 9.814 -92.361 1.00 91.62 97 THR A C 1
ATOM 779 O O . THR A 1 97 ? 60.732 10.097 -91.353 1.00 91.62 97 THR A O 1
ATOM 782 N N . TYR A 1 98 ? 60.810 9.171 -93.388 1.00 92.38 98 TYR A N 1
ATOM 783 C CA . TYR A 1 98 ? 59.427 8.696 -93.365 1.00 92.38 98 TYR A CA 1
ATOM 784 C C . TYR A 1 98 ? 59.192 7.638 -92.280 1.00 92.38 98 TYR A C 1
ATOM 786 O O . TYR A 1 98 ? 58.195 7.710 -91.563 1.00 92.38 98 TYR A O 1
ATOM 794 N N . ASN A 1 99 ? 60.093 6.660 -92.145 1.00 91.62 99 ASN A N 1
ATOM 795 C CA . ASN A 1 99 ? 59.950 5.609 -91.137 1.00 91.62 99 ASN A CA 1
ATOM 796 C C . ASN A 1 99 ? 60.123 6.146 -89.712 1.00 91.62 99 ASN A C 1
ATOM 798 O O . ASN A 1 99 ? 59.359 5.751 -88.834 1.00 91.62 99 ASN A O 1
ATOM 802 N N . GLU A 1 100 ? 61.065 7.065 -89.493 1.00 92.31 100 GLU A N 1
ATOM 803 C CA . GLU A 1 100 ? 61.241 7.753 -88.207 1.00 92.31 100 GLU A CA 1
ATOM 804 C C . GLU A 1 100 ? 59.971 8.524 -87.824 1.00 92.31 100 GLU A C 1
ATOM 806 O O . GLU A 1 100 ? 59.410 8.305 -86.750 1.00 92.31 100 GLU A O 1
ATOM 811 N N . LEU A 1 101 ? 59.436 9.336 -88.743 1.00 93.81 101 LEU A N 1
ATOM 812 C CA . LEU A 1 101 ? 58.208 10.099 -88.508 1.00 93.81 101 LEU A CA 1
ATOM 813 C C . LEU A 1 101 ? 56.993 9.190 -88.266 1.00 93.81 101 LEU A C 1
ATOM 815 O O . LEU A 1 101 ? 56.145 9.480 -87.422 1.00 93.81 101 LEU A O 1
ATOM 819 N N . LYS A 1 102 ? 56.899 8.073 -88.996 1.00 92.62 102 LYS A N 1
ATOM 820 C CA . LYS A 1 102 ? 55.843 7.075 -88.800 1.00 92.62 102 LYS A CA 1
ATOM 821 C C . LYS A 1 102 ? 55.921 6.456 -87.402 1.00 92.62 102 LYS A C 1
ATOM 823 O O . LYS A 1 102 ? 54.890 6.326 -86.747 1.00 92.62 102 LYS A O 1
ATOM 828 N N . GLN A 1 103 ? 57.120 6.111 -86.938 1.00 91.19 103 GLN A N 1
ATOM 829 C CA . GLN A 1 103 ? 57.329 5.556 -85.603 1.00 91.19 103 GLN A CA 1
ATOM 830 C C . GLN A 1 103 ? 56.975 6.574 -84.508 1.00 91.19 103 GLN A C 1
ATOM 832 O O . GLN A 1 103 ? 56.296 6.225 -83.543 1.00 91.19 103 GLN A O 1
ATOM 837 N N . GLU A 1 104 ? 57.374 7.838 -84.667 1.00 91.31 104 GLU A N 1
ATOM 838 C CA . GLU A 1 104 ? 56.989 8.913 -83.744 1.00 91.31 104 GLU A CA 1
ATOM 839 C C . GLU A 1 104 ? 55.468 9.089 -83.676 1.00 91.31 104 GLU A C 1
ATOM 841 O O . GLU A 1 104 ? 54.905 9.204 -82.585 1.00 91.31 104 GLU A O 1
ATOM 846 N N . TYR A 1 105 ? 54.787 9.051 -84.824 1.00 91.31 105 TYR A N 1
ATOM 847 C CA . TYR A 1 105 ? 53.329 9.124 -84.883 1.00 91.31 105 TYR A CA 1
ATOM 848 C C . TYR A 1 105 ? 52.661 7.937 -84.176 1.00 91.31 105 TYR A C 1
ATOM 850 O O . TYR A 1 105 ? 51.719 8.132 -83.408 1.00 91.31 105 TYR A O 1
ATOM 858 N N . GLU A 1 106 ? 53.156 6.714 -84.381 1.00 91.94 106 GLU A N 1
ATOM 859 C CA . GLU A 1 106 ? 52.648 5.517 -83.699 1.00 91.94 106 GLU A CA 1
ATOM 860 C C . GLU A 1 106 ? 52.807 5.626 -82.173 1.00 91.94 106 GLU A C 1
ATOM 862 O O . GLU A 1 106 ? 51.853 5.358 -81.441 1.00 91.94 106 GLU A O 1
ATOM 867 N N . ILE A 1 107 ? 53.959 6.104 -81.689 1.00 93.31 107 ILE A N 1
ATOM 868 C CA . ILE A 1 107 ? 54.209 6.335 -80.256 1.00 93.31 107 ILE A CA 1
ATOM 869 C C . ILE A 1 107 ? 53.284 7.427 -79.695 1.00 93.31 107 ILE A C 1
ATOM 871 O O . ILE A 1 107 ? 52.750 7.296 -78.593 1.00 93.31 107 ILE A O 1
ATOM 875 N N . GLN A 1 108 ? 53.054 8.512 -80.437 1.00 91.06 108 GLN A N 1
ATOM 876 C CA . GLN A 1 108 ? 52.110 9.548 -80.012 1.00 91.06 108 GLN A CA 1
ATOM 877 C C . GLN A 1 108 ? 50.677 9.015 -79.953 1.00 91.06 108 GLN A C 1
ATOM 879 O O . GLN A 1 108 ? 49.939 9.327 -79.017 1.00 91.06 108 GLN A O 1
ATOM 884 N N . MET A 1 109 ? 50.282 8.183 -80.916 1.00 89.25 109 MET A N 1
ATOM 885 C CA . MET A 1 109 ? 48.957 7.569 -80.945 1.00 89.25 109 MET A CA 1
ATOM 886 C C . MET A 1 109 ? 48.736 6.615 -79.769 1.00 89.25 109 MET A C 1
ATOM 888 O O . MET A 1 109 ? 47.665 6.661 -79.157 1.00 89.25 109 MET A O 1
ATOM 892 N N . THR A 1 110 ? 49.730 5.797 -79.404 1.00 89.75 110 THR A N 1
ATOM 893 C CA . THR A 1 110 ? 49.636 4.935 -78.214 1.00 89.75 110 THR A CA 1
ATOM 894 C C . THR A 1 110 ? 49.586 5.759 -76.931 1.00 89.75 110 THR A C 1
ATOM 896 O O . THR A 1 110 ? 48.706 5.523 -76.106 1.00 89.75 110 THR A O 1
ATOM 899 N N . PHE A 1 111 ? 50.422 6.794 -76.797 1.00 92.25 111 PHE A N 1
ATOM 900 C CA . PHE A 1 111 ? 50.401 7.695 -75.641 1.00 92.25 111 PHE A CA 1
ATOM 901 C C . PHE A 1 111 ? 49.047 8.402 -75.473 1.00 92.25 111 PHE A C 1
ATOM 903 O O . PHE A 1 111 ? 48.485 8.438 -74.378 1.00 92.25 111 PHE A O 1
ATOM 910 N N . VAL A 1 112 ? 48.473 8.931 -76.559 1.00 90.44 112 VAL A N 1
ATOM 911 C CA . VAL A 1 112 ? 47.133 9.543 -76.533 1.00 90.44 112 VAL A CA 1
ATOM 912 C C . VAL A 1 112 ? 46.067 8.510 -76.165 1.00 90.44 112 VAL A C 1
ATOM 914 O O . VAL A 1 112 ? 45.154 8.829 -75.400 1.00 90.44 112 VAL A O 1
ATOM 917 N N . GLY A 1 113 ? 46.182 7.278 -76.668 1.00 90.94 113 GLY A N 1
ATOM 918 C CA . GLY A 1 113 ? 45.306 6.164 -76.303 1.00 90.94 113 GLY A CA 1
ATOM 919 C C . GLY A 1 113 ? 45.345 5.853 -74.805 1.00 90.94 113 GLY A C 1
ATOM 920 O O . GLY A 1 113 ? 44.298 5.811 -74.159 1.00 90.94 113 GLY A O 1
ATOM 921 N N . GLU A 1 114 ? 46.540 5.727 -74.227 1.00 90.06 114 GLU A N 1
ATOM 922 C CA . GLU A 1 114 ? 46.726 5.491 -72.791 1.00 90.06 114 GLU A CA 1
ATOM 923 C C . GLU A 1 114 ? 46.177 6.638 -71.935 1.00 90.06 114 GLU A C 1
ATOM 925 O O . GLU A 1 114 ? 45.521 6.402 -70.919 1.00 90.06 114 GLU A O 1
ATOM 930 N N . GLN A 1 115 ? 46.404 7.889 -72.342 1.00 87.94 115 GLN A N 1
ATOM 931 C CA . GLN A 1 115 ? 45.897 9.052 -71.611 1.00 87.94 115 GLN A CA 1
ATOM 932 C C . GLN A 1 115 ? 44.368 9.144 -71.669 1.00 87.94 115 GLN A C 1
ATOM 934 O O . GLN A 1 115 ? 43.743 9.471 -70.659 1.00 87.94 115 GLN A O 1
ATOM 939 N N . LYS A 1 116 ? 43.751 8.801 -72.809 1.00 90.31 116 LYS A N 1
ATOM 940 C CA . LYS A 1 116 ? 42.288 8.691 -72.920 1.00 90.31 116 LYS A CA 1
ATOM 941 C C . LYS A 1 116 ? 41.735 7.589 -72.017 1.00 90.31 116 LYS A C 1
ATOM 943 O O . LYS A 1 116 ? 40.787 7.855 -71.287 1.00 90.31 116 LYS A O 1
ATOM 948 N N . ALA A 1 117 ? 42.358 6.410 -71.998 1.00 90.38 117 ALA A N 1
ATOM 949 C CA . ALA A 1 117 ? 41.936 5.308 -71.132 1.00 90.38 117 ALA A CA 1
ATOM 950 C C . ALA A 1 117 ? 42.034 5.672 -69.638 1.00 90.38 117 ALA A C 1
ATOM 952 O O . ALA A 1 117 ? 41.123 5.384 -68.864 1.00 90.38 117 ALA A O 1
ATOM 953 N N . LYS A 1 118 ? 43.102 6.372 -69.225 1.00 91.62 118 LYS A N 1
ATOM 954 C CA . LYS A 1 118 ? 43.229 6.890 -67.850 1.00 91.62 118 LYS A CA 1
ATOM 955 C C . LYS A 1 118 ? 42.148 7.915 -67.521 1.00 91.62 118 LYS A C 1
ATOM 957 O O . LYS A 1 118 ? 41.582 7.860 -66.433 1.00 91.62 118 LYS A O 1
ATOM 962 N N . LEU A 1 119 ? 41.854 8.839 -68.438 1.00 91.00 119 LEU A N 1
ATOM 963 C CA . LEU A 1 119 ? 40.796 9.832 -68.242 1.00 91.00 119 LEU A CA 1
ATOM 964 C C . LEU A 1 119 ? 39.423 9.164 -68.089 1.00 91.00 119 LEU A C 1
ATOM 966 O O . LEU A 1 119 ? 38.645 9.549 -67.222 1.00 91.00 119 LEU A O 1
ATOM 970 N N . GLU A 1 120 ? 39.143 8.148 -68.902 1.00 91.50 120 GLU A N 1
ATOM 971 C CA . GLU A 1 120 ? 37.898 7.384 -68.839 1.00 91.50 120 GLU A CA 1
ATOM 972 C C . GLU A 1 120 ? 37.767 6.627 -67.512 1.00 91.50 120 GLU A C 1
ATOM 974 O O . GLU A 1 120 ? 36.722 6.703 -66.867 1.00 91.50 120 GLU A O 1
ATOM 979 N N . LEU A 1 121 ? 38.852 6.008 -67.034 1.00 92.31 121 LEU A N 1
ATOM 980 C CA . LEU A 1 121 ? 38.889 5.361 -65.722 1.00 92.31 121 LEU A CA 1
ATOM 981 C C . LEU A 1 121 ? 38.637 6.357 -64.578 1.00 92.31 121 LEU A C 1
ATOM 983 O O . LEU A 1 121 ? 37.849 6.074 -63.677 1.00 92.31 121 LEU A O 1
ATOM 987 N N . VAL A 1 122 ? 39.271 7.534 -64.616 1.00 91.75 122 VAL A N 1
ATOM 988 C CA . VAL A 1 122 ? 39.066 8.588 -63.607 1.00 91.75 122 VAL A CA 1
ATOM 989 C C . VAL A 1 122 ? 37.622 9.090 -63.624 1.00 91.75 122 VAL A C 1
ATOM 991 O O . VAL A 1 122 ? 37.026 9.261 -62.561 1.00 91.75 122 VAL A O 1
ATOM 994 N N . ASN A 1 123 ? 37.032 9.283 -64.806 1.00 89.00 123 ASN A N 1
ATOM 995 C CA . ASN A 1 123 ? 35.634 9.695 -64.930 1.00 89.00 123 ASN A CA 1
ATOM 996 C C . ASN A 1 123 ? 34.681 8.636 -64.358 1.00 89.00 123 ASN A C 1
ATOM 998 O O . ASN A 1 123 ? 33.789 8.989 -63.588 1.00 89.00 123 ASN A O 1
ATOM 1002 N N . GLN A 1 124 ? 34.906 7.351 -64.655 1.00 89.88 124 GLN A N 1
ATOM 1003 C CA . GLN A 1 124 ? 34.122 6.249 -64.085 1.00 89.88 124 GLN A CA 1
ATOM 1004 C C . GLN A 1 124 ? 34.230 6.208 -62.553 1.00 89.88 124 GLN A C 1
ATOM 1006 O O . GLN A 1 124 ? 33.213 6.117 -61.864 1.00 89.88 124 GLN A O 1
ATOM 1011 N N . GLN A 1 125 ? 35.440 6.341 -61.998 1.00 88.44 125 GLN A N 1
ATOM 1012 C CA . GLN A 1 125 ? 35.649 6.407 -60.546 1.00 88.44 125 GLN A CA 1
ATOM 1013 C C . GLN A 1 125 ? 34.956 7.624 -59.918 1.00 88.44 125 GLN A C 1
ATOM 1015 O O . GLN A 1 125 ? 34.352 7.522 -58.849 1.00 88.44 125 GLN A O 1
ATOM 1020 N N . GLN A 1 126 ? 35.003 8.783 -60.579 1.00 86.31 126 GLN A N 1
ATOM 1021 C CA . GLN A 1 126 ? 34.332 9.989 -60.103 1.00 86.31 126 GLN A CA 1
ATOM 1022 C C . GLN A 1 126 ? 32.806 9.830 -60.107 1.00 86.31 126 GLN A C 1
ATOM 1024 O O . GLN A 1 126 ? 32.131 10.322 -59.202 1.00 86.31 126 GLN A O 1
ATOM 1029 N N . GLU A 1 127 ? 32.251 9.151 -61.108 1.00 87.88 127 GLU A N 1
ATOM 1030 C CA . GLU A 1 127 ? 30.819 8.880 -61.212 1.00 87.88 127 GLU A CA 1
ATOM 1031 C C . GLU A 1 127 ? 30.350 7.886 -60.138 1.00 87.88 127 GLU A C 1
ATOM 1033 O O . GLU A 1 127 ? 29.342 8.134 -59.472 1.00 87.88 127 GLU A O 1
ATOM 1038 N N . GLN A 1 128 ? 31.142 6.843 -59.865 1.00 88.56 128 GLN A N 1
ATOM 1039 C CA . GLN A 1 128 ? 30.911 5.925 -58.744 1.00 88.56 128 GLN A CA 1
ATOM 1040 C C . GLN A 1 128 ? 30.935 6.650 -57.393 1.00 88.56 128 GLN A C 1
ATOM 1042 O O . GLN A 1 128 ? 29.984 6.533 -56.621 1.00 88.56 128 GLN A O 1
ATOM 1047 N N . MET A 1 129 ? 31.951 7.481 -57.132 1.00 87.19 129 MET A N 1
ATOM 1048 C CA . MET A 1 129 ? 32.008 8.277 -55.898 1.00 87.19 129 MET A CA 1
ATOM 1049 C C . MET A 1 129 ? 30.813 9.230 -55.765 1.00 87.19 129 MET A C 1
ATOM 1051 O O . MET A 1 129 ? 30.285 9.409 -54.669 1.00 87.19 129 MET A O 1
ATOM 1055 N N . LYS A 1 130 ? 30.343 9.841 -56.862 1.00 89.75 130 LYS A N 1
ATOM 1056 C CA . LYS A 1 130 ? 29.139 10.692 -56.836 1.00 89.75 130 LYS A CA 1
ATOM 1057 C C . LYS A 1 130 ? 27.895 9.899 -56.438 1.00 89.75 130 LYS A C 1
ATOM 1059 O O . LYS A 1 130 ? 27.097 10.406 -55.648 1.00 89.75 130 LYS A O 1
ATOM 1064 N N . LEU A 1 131 ? 27.735 8.681 -56.957 1.00 90.56 131 LEU A N 1
ATOM 1065 C CA . LEU A 1 131 ? 26.628 7.792 -56.599 1.00 90.56 131 LEU A CA 1
ATOM 1066 C C . LEU A 1 131 ? 26.688 7.387 -55.123 1.00 90.56 131 LEU A C 1
ATOM 1068 O O . LEU A 1 131 ? 25.675 7.490 -54.432 1.00 90.56 131 LEU A O 1
ATOM 1072 N N . GLU A 1 132 ? 27.861 7.004 -54.615 1.00 87.56 132 GLU A N 1
ATOM 1073 C CA . GLU A 1 132 ? 28.043 6.663 -53.197 1.00 87.56 132 GLU A CA 1
ATOM 1074 C C . GLU A 1 132 ? 27.764 7.854 -52.276 1.00 87.56 132 GLU A C 1
ATOM 1076 O O . GLU A 1 132 ? 27.037 7.717 -51.293 1.00 87.56 132 GLU A O 1
ATOM 1081 N N . VAL A 1 133 ? 28.252 9.049 -52.622 1.00 88.88 133 VAL A N 1
ATOM 1082 C CA . VAL A 1 133 ? 27.961 10.278 -51.869 1.00 88.88 133 VAL A CA 1
ATOM 1083 C C . VAL A 1 133 ? 26.467 10.602 -51.899 1.00 88.88 133 VAL A C 1
ATOM 1085 O O . VAL A 1 133 ? 25.913 11.026 -50.885 1.00 88.88 133 VAL A O 1
ATOM 1088 N N . HIS A 1 134 ? 25.791 10.420 -53.038 1.00 88.06 134 HIS A N 1
ATOM 1089 C CA . HIS A 1 134 ? 24.351 10.654 -53.127 1.00 88.06 134 HIS A CA 1
ATOM 1090 C C . HIS A 1 134 ? 23.564 9.657 -52.269 1.00 88.06 134 HIS A C 1
ATOM 1092 O O . HIS A 1 134 ? 22.685 10.070 -51.512 1.00 88.06 134 HIS A O 1
ATOM 1098 N N . LYS A 1 135 ? 23.927 8.372 -52.328 1.00 90.25 135 LYS A N 1
ATOM 1099 C CA . LYS A 1 135 ? 23.334 7.321 -51.497 1.00 90.25 135 LYS A CA 1
ATOM 1100 C C . LYS A 1 135 ? 23.545 7.605 -50.007 1.00 90.25 135 LYS A C 1
ATOM 1102 O O . LYS A 1 135 ? 22.577 7.616 -49.254 1.00 90.25 135 LYS A O 1
ATOM 1107 N N . GLY A 1 136 ? 24.766 7.959 -49.604 1.00 86.56 136 GLY A N 1
ATOM 1108 C CA . GLY A 1 136 ? 25.078 8.334 -48.223 1.00 86.56 136 GLY A CA 1
ATOM 1109 C C . GLY A 1 136 ? 24.296 9.560 -47.740 1.00 86.56 136 GLY A C 1
ATOM 1110 O O . GLY A 1 136 ? 23.829 9.584 -46.604 1.00 86.56 136 GLY A O 1
ATOM 1111 N N . LYS A 1 137 ? 24.071 10.563 -48.604 1.00 88.94 137 LYS A N 1
ATOM 1112 C CA . LYS A 1 137 ? 23.205 11.711 -48.278 1.00 88.94 137 LYS A CA 1
ATOM 1113 C C . LYS A 1 137 ? 21.748 11.296 -48.068 1.00 88.94 137 LYS A C 1
ATOM 1115 O O . LYS A 1 137 ? 21.140 11.759 -47.110 1.00 88.94 137 LYS A O 1
ATOM 1120 N N . GLN A 1 138 ? 21.199 10.429 -48.922 1.00 86.81 138 GLN A N 1
ATOM 1121 C CA . GLN A 1 138 ? 19.830 9.925 -48.759 1.00 86.81 138 GLN A CA 1
ATOM 1122 C C . GLN A 1 138 ? 19.670 9.119 -47.464 1.00 86.81 138 GLN A C 1
ATOM 1124 O O . GLN A 1 138 ? 18.722 9.352 -46.717 1.00 86.81 138 GLN A O 1
ATOM 1129 N N . GLU A 1 139 ? 20.612 8.221 -47.165 1.00 88.06 139 GLU A N 1
ATOM 1130 C CA . GLU A 1 139 ? 20.624 7.446 -45.917 1.00 88.06 139 GLU A CA 1
ATOM 1131 C C . GLU A 1 139 ? 20.727 8.367 -44.689 1.00 88.06 139 GLU A C 1
ATOM 1133 O O . GLU A 1 139 ? 20.009 8.179 -43.707 1.00 88.06 139 GLU A O 1
ATOM 1138 N N . GLN A 1 140 ? 21.551 9.418 -44.756 1.00 86.19 140 GLN A N 1
ATOM 1139 C CA . GLN A 1 140 ? 21.652 10.421 -43.695 1.00 86.19 140 GLN A CA 1
ATOM 1140 C C . GLN A 1 140 ? 20.347 11.217 -43.513 1.00 86.19 140 GLN A C 1
ATOM 1142 O O . GLN A 1 140 ? 19.960 11.504 -42.380 1.00 86.19 140 GLN A O 1
ATOM 1147 N N . GLU A 1 141 ? 19.668 11.587 -44.602 1.00 88.31 141 GLU A N 1
ATOM 1148 C CA . GLU A 1 141 ? 18.369 12.272 -44.567 1.00 88.31 141 GLU A CA 1
ATOM 1149 C C . GLU A 1 141 ? 17.302 11.384 -43.906 1.00 88.31 141 GLU A C 1
ATOM 1151 O O . GLU A 1 141 ? 16.597 11.828 -42.999 1.00 88.31 141 GLU A O 1
ATOM 1156 N N . GLN A 1 142 ? 17.239 10.104 -44.292 1.00 89.88 142 GLN A N 1
ATOM 1157 C CA . GLN A 1 142 ? 16.337 9.115 -43.694 1.00 89.88 142 GLN A CA 1
ATOM 1158 C C . GLN A 1 142 ? 16.632 8.906 -42.204 1.00 89.88 142 GLN A C 1
ATOM 1160 O O . GLN A 1 142 ? 15.712 8.907 -41.386 1.00 89.88 142 GLN A O 1
ATOM 1165 N N . ALA A 1 143 ? 17.909 8.792 -41.827 1.00 88.44 143 ALA A N 1
ATOM 1166 C CA . ALA A 1 143 ? 18.316 8.665 -40.431 1.00 88.44 143 ALA A CA 1
ATOM 1167 C C . ALA A 1 143 ? 17.908 9.892 -39.598 1.00 88.44 143 ALA A C 1
ATOM 1169 O O . ALA A 1 143 ? 17.419 9.735 -38.480 1.00 88.44 143 ALA A O 1
ATOM 1170 N N . LYS A 1 144 ? 18.036 11.109 -40.146 1.00 91.62 144 LYS A N 1
ATOM 1171 C CA . LYS A 1 144 ? 17.564 12.339 -39.486 1.00 91.62 144 LYS A CA 1
ATOM 1172 C C . LYS A 1 144 ? 16.047 12.351 -39.305 1.00 91.62 144 LYS A C 1
ATOM 1174 O O . LYS A 1 144 ? 15.576 12.725 -38.235 1.00 91.62 144 LYS A O 1
ATOM 1179 N N . GLN A 1 145 ? 15.285 11.929 -40.316 1.00 91.19 145 GLN A N 1
ATOM 1180 C CA . GLN A 1 145 ? 13.824 11.841 -40.217 1.00 91.19 145 GLN A CA 1
ATOM 1181 C C . GLN A 1 145 ? 13.389 10.837 -39.141 1.00 91.19 145 GLN A C 1
ATOM 1183 O O . GLN A 1 145 ? 12.543 11.164 -38.311 1.00 91.19 145 GLN A O 1
ATOM 1188 N N . LEU A 1 146 ? 14.010 9.654 -39.104 1.00 91.06 146 LEU A N 1
ATOM 1189 C CA . LEU A 1 146 ? 13.776 8.652 -38.059 1.00 91.06 146 LEU A CA 1
ATOM 1190 C C . LEU A 1 146 ? 14.139 9.187 -36.668 1.00 91.06 146 LEU A C 1
ATOM 1192 O O . LEU A 1 146 ? 13.380 9.007 -35.717 1.00 91.06 146 LEU A O 1
ATOM 1196 N N . GLN A 1 147 ? 15.269 9.886 -36.544 1.00 87.88 147 GLN A N 1
ATOM 1197 C CA . GLN A 1 147 ? 15.693 10.490 -35.283 1.00 87.88 147 GLN A CA 1
ATOM 1198 C C . GLN A 1 147 ? 14.685 11.533 -34.781 1.00 87.88 147 GLN A C 1
ATOM 1200 O O . GLN A 1 147 ? 14.378 11.559 -33.589 1.00 87.88 147 GLN A O 1
ATOM 1205 N N . GLU A 1 148 ? 14.141 12.364 -35.671 1.00 90.19 148 GLU A N 1
ATOM 1206 C CA . GLU A 1 148 ? 13.128 13.360 -35.314 1.00 90.19 148 GLU A CA 1
ATOM 1207 C C . GLU A 1 148 ? 11.802 12.698 -34.900 1.00 90.19 148 GLU A C 1
ATOM 1209 O O . GLU A 1 148 ? 11.206 13.098 -33.900 1.00 90.19 148 GLU A O 1
ATOM 1214 N N . GLN A 1 149 ? 11.378 11.630 -35.585 1.00 91.50 149 GLN A N 1
ATOM 1215 C CA . GLN A 1 149 ? 10.197 10.850 -35.192 1.00 91.50 149 GLN A CA 1
ATOM 1216 C C . GLN A 1 149 ? 10.352 10.229 -33.797 1.00 91.50 149 GLN A C 1
ATOM 1218 O O . GLN A 1 149 ? 9.458 10.370 -32.961 1.00 91.50 149 GLN A O 1
ATOM 1223 N N . ILE A 1 150 ? 11.498 9.600 -33.513 1.00 91.75 150 ILE A N 1
ATOM 1224 C CA . ILE A 1 150 ? 11.795 9.025 -32.190 1.00 91.75 150 ILE A CA 1
ATOM 1225 C C . ILE A 1 150 ? 11.792 10.120 -31.119 1.00 91.75 150 ILE A C 1
ATOM 1227 O O . ILE A 1 150 ? 11.253 9.929 -30.030 1.00 91.75 150 ILE A O 1
ATOM 1231 N N . LYS A 1 151 ? 12.365 11.290 -31.419 1.00 91.69 151 LYS A N 1
ATOM 1232 C CA . LYS A 1 151 ? 12.393 12.422 -30.489 1.00 91.69 151 LYS A CA 1
ATOM 1233 C C . LYS A 1 151 ? 10.983 12.918 -30.159 1.00 91.69 151 LYS A C 1
ATOM 1235 O O . LYS A 1 151 ? 10.690 13.142 -28.986 1.00 91.69 151 LYS A O 1
ATOM 1240 N N . GLN A 1 152 ? 10.108 13.034 -31.158 1.00 90.56 152 GLN A N 1
ATOM 1241 C CA . GLN A 1 152 ? 8.708 13.416 -30.958 1.00 90.56 152 GLN A CA 1
ATOM 1242 C C . GLN A 1 152 ? 7.941 12.381 -30.126 1.00 90.56 152 GLN A C 1
ATOM 1244 O O . GLN A 1 152 ? 7.223 12.763 -29.201 1.00 90.56 152 GLN A O 1
ATOM 1249 N N . GLN A 1 153 ? 8.126 11.084 -30.397 1.00 90.00 153 GLN A N 1
ATOM 1250 C CA . GLN A 1 153 ? 7.524 10.005 -29.600 1.00 90.00 153 GLN A CA 1
ATOM 1251 C C . GLN A 1 153 ? 7.997 10.048 -28.143 1.00 90.00 153 GLN A C 1
ATOM 1253 O O . GLN A 1 153 ? 7.175 10.044 -27.230 1.00 90.00 153 GLN A O 1
ATOM 1258 N N . LEU A 1 154 ? 9.304 10.199 -27.915 1.00 92.00 154 LEU A N 1
ATOM 1259 C CA . LEU A 1 154 ? 9.873 10.319 -26.571 1.00 92.00 154 LEU A CA 1
ATOM 1260 C C . LEU A 1 154 ? 9.309 11.533 -25.817 1.00 92.00 154 LEU A C 1
ATOM 1262 O O . LEU A 1 154 ? 9.083 11.482 -24.608 1.00 92.00 154 LEU A O 1
ATOM 1266 N N . GLU A 1 155 ? 9.094 12.651 -26.508 1.00 91.00 155 GLU A N 1
ATOM 1267 C CA . GLU A 1 155 ? 8.527 13.855 -25.906 1.00 91.00 155 GLU A CA 1
ATOM 1268 C C . GLU A 1 155 ? 7.038 13.686 -25.564 1.00 91.00 155 GLU A C 1
ATOM 1270 O O . GLU A 1 155 ? 6.592 14.158 -24.513 1.00 91.00 155 GLU A O 1
ATOM 1275 N N . GLN A 1 156 ? 6.282 12.948 -26.384 1.00 90.06 156 GLN A N 1
ATOM 1276 C CA . GLN A 1 156 ? 4.907 12.547 -26.074 1.00 90.06 156 GLN A CA 1
ATOM 1277 C C . GLN A 1 156 ? 4.842 11.606 -24.864 1.00 90.06 156 GLN A C 1
ATOM 1279 O O . GLN A 1 156 ? 4.074 11.873 -23.940 1.00 90.06 156 GLN A O 1
ATOM 1284 N N . GLU A 1 157 ? 5.678 10.567 -24.813 1.00 88.44 157 GLU A N 1
ATOM 1285 C CA . GLU A 1 157 ? 5.751 9.644 -23.672 1.00 88.44 157 GLU A CA 1
ATOM 1286 C C . GLU A 1 157 ? 6.130 10.370 -22.378 1.00 88.44 157 GLU A C 1
ATOM 1288 O O . GLU A 1 157 ? 5.524 10.141 -21.333 1.00 88.44 157 GLU A O 1
ATOM 1293 N N . LYS A 1 158 ? 7.072 11.322 -22.433 1.00 91.25 158 LYS A N 1
ATOM 1294 C CA . LYS A 1 158 ? 7.411 12.165 -21.275 1.00 91.25 158 LYS A CA 1
ATOM 1295 C C . LYS A 1 158 ? 6.218 12.988 -20.791 1.00 91.25 158 LYS A C 1
ATOM 1297 O O . LYS A 1 158 ? 6.008 13.088 -19.583 1.00 91.25 158 LYS A O 1
ATOM 1302 N N . ARG A 1 159 ? 5.425 13.568 -21.701 1.00 90.31 159 ARG A N 1
ATOM 1303 C CA . ARG A 1 159 ? 4.200 14.302 -21.332 1.00 90.31 159 ARG A CA 1
ATOM 1304 C C . ARG A 1 159 ? 3.165 13.379 -20.692 1.00 90.31 159 ARG A C 1
ATOM 1306 O O . ARG A 1 159 ? 2.592 13.751 -19.671 1.00 90.31 159 ARG A O 1
ATOM 1313 N N . GLN A 1 160 ? 2.969 12.181 -21.242 1.00 89.56 160 GLN A N 1
ATOM 1314 C CA . GLN A 1 160 ? 2.076 11.172 -20.665 1.00 89.56 160 GLN A CA 1
ATOM 1315 C C . GLN A 1 160 ? 2.549 10.732 -19.275 1.00 89.56 160 GLN A C 1
ATOM 1317 O O . GLN A 1 160 ? 1.752 10.692 -18.343 1.00 89.56 160 GLN A O 1
ATOM 1322 N N . LEU A 1 16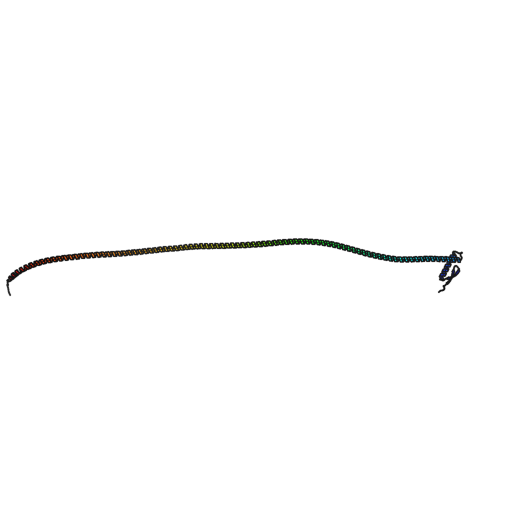1 ? 3.851 10.492 -19.093 1.00 91.06 161 LEU A N 1
ATOM 1323 C CA . LEU A 1 161 ? 4.433 10.136 -17.798 1.00 91.06 161 LEU A CA 1
ATOM 1324 C C . LEU A 1 161 ? 4.196 11.229 -16.747 1.00 91.06 161 LEU A C 1
ATOM 1326 O O . LEU A 1 161 ? 3.852 10.921 -15.607 1.00 91.06 161 LEU A O 1
ATOM 1330 N N . ILE A 1 162 ? 4.349 12.504 -17.122 1.00 92.62 162 ILE A N 1
ATOM 1331 C CA . ILE A 1 162 ? 4.061 13.637 -16.230 1.00 92.62 162 ILE A CA 1
ATOM 1332 C C . ILE A 1 162 ? 2.576 13.662 -15.848 1.00 92.62 162 ILE A C 1
ATOM 1334 O O . ILE A 1 162 ? 2.271 13.832 -14.669 1.00 92.62 162 ILE A O 1
ATOM 1338 N N . GLN A 1 163 ? 1.663 13.451 -16.802 1.00 90.69 163 GLN A N 1
ATOM 1339 C CA . GLN A 1 163 ? 0.221 13.397 -16.527 1.00 90.69 163 GLN A CA 1
ATOM 1340 C C . GLN A 1 163 ? -0.143 12.244 -15.586 1.00 90.69 163 GLN A C 1
ATOM 1342 O O . GLN A 1 163 ? -0.833 12.462 -14.594 1.00 90.69 163 GLN A O 1
ATOM 1347 N N . VAL A 1 164 ? 0.365 11.035 -15.844 1.00 90.38 164 VAL A N 1
ATOM 1348 C CA . VAL A 1 164 ? 0.140 9.867 -14.975 1.00 90.38 164 VAL A CA 1
ATOM 1349 C C . VAL A 1 164 ? 0.684 10.126 -13.571 1.00 90.38 164 VAL A C 1
ATOM 1351 O O . VAL A 1 164 ? 0.023 9.808 -12.587 1.00 90.38 164 VAL A O 1
ATOM 1354 N N . ARG A 1 165 ? 1.860 10.754 -13.455 1.00 91.19 165 ARG A N 1
ATOM 1355 C CA . ARG A 1 165 ? 2.443 11.100 -12.155 1.00 91.19 165 ARG A CA 1
ATOM 1356 C C . ARG A 1 165 ? 1.595 12.120 -11.392 1.00 91.19 165 ARG A C 1
ATOM 1358 O O . ARG A 1 165 ? 1.400 11.948 -10.197 1.00 91.19 165 ARG A O 1
ATOM 1365 N N . GLN A 1 166 ? 1.058 13.133 -12.075 1.00 90.81 166 GLN A N 1
ATOM 1366 C CA . GLN A 1 166 ? 0.144 14.108 -11.472 1.00 90.81 166 GLN A CA 1
ATOM 1367 C C . GLN A 1 166 ? -1.159 13.460 -10.991 1.00 90.81 166 GLN A C 1
ATOM 1369 O O . GLN A 1 166 ? -1.590 13.747 -9.878 1.00 90.81 166 GLN A O 1
ATOM 1374 N N . LEU A 1 167 ? -1.761 12.573 -11.792 1.00 91.94 167 LEU A N 1
ATOM 1375 C CA . LEU A 1 167 ? -2.962 11.828 -11.396 1.00 91.94 167 LEU A CA 1
ATOM 1376 C C . LEU A 1 167 ? -2.687 10.927 -10.188 1.00 91.94 167 LEU A C 1
ATOM 1378 O O . LEU A 1 167 ? -3.456 10.936 -9.233 1.00 91.94 167 LEU A O 1
ATOM 1382 N N . LEU A 1 168 ? -1.554 10.221 -10.182 1.00 90.94 168 LEU A N 1
ATOM 1383 C CA . LEU A 1 168 ? -1.146 9.387 -9.053 1.00 90.94 168 LEU A CA 1
ATOM 1384 C C . LEU A 1 168 ? -0.944 10.210 -7.771 1.00 90.94 168 LEU A C 1
ATOM 1386 O O . LEU A 1 168 ? -1.327 9.771 -6.688 1.00 90.94 168 LEU A O 1
ATOM 1390 N N . ASP A 1 169 ? -0.340 11.396 -7.871 1.00 90.06 169 ASP A N 1
ATOM 1391 C CA . ASP A 1 169 ? -0.157 12.282 -6.719 1.00 90.06 169 ASP A CA 1
ATOM 1392 C C . ASP A 1 169 ? -1.505 12.833 -6.211 1.00 90.06 169 ASP A C 1
ATOM 1394 O O . ASP A 1 169 ? -1.707 12.921 -4.998 1.00 90.06 169 ASP A O 1
ATOM 1398 N N . GLN A 1 170 ? -2.459 13.121 -7.105 1.00 89.56 170 GLN A N 1
ATOM 1399 C CA . GLN A 1 170 ? -3.831 13.492 -6.734 1.00 89.56 170 GLN A CA 1
ATOM 1400 C C . GLN A 1 170 ? -4.569 12.345 -6.029 1.00 89.56 170 GLN A C 1
ATOM 1402 O O . GLN A 1 170 ? -5.149 12.563 -4.966 1.00 89.56 170 GLN A O 1
ATOM 1407 N N . GLU A 1 171 ? -4.514 11.123 -6.567 1.00 88.81 171 GLU A N 1
ATOM 1408 C CA . GLU A 1 171 ? -5.126 9.942 -5.943 1.00 88.81 171 GLU A CA 1
ATOM 1409 C C . GLU A 1 171 ? -4.525 9.658 -4.563 1.00 88.81 171 GLU A C 1
ATOM 1411 O O . GLU A 1 171 ? -5.256 9.351 -3.622 1.00 88.81 171 GLU A O 1
ATOM 1416 N N . LYS A 1 172 ? -3.205 9.818 -4.397 1.00 89.19 172 LYS A N 1
ATOM 1417 C CA . LYS A 1 172 ? -2.548 9.686 -3.088 1.00 89.19 172 LYS A CA 1
ATOM 1418 C C . LYS A 1 172 ? -3.053 10.717 -2.085 1.00 89.19 172 LYS A C 1
ATOM 1420 O O . LYS A 1 172 ? -3.360 10.344 -0.956 1.00 89.19 172 LYS A O 1
ATOM 1425 N N . GLN A 1 173 ? -3.169 11.983 -2.489 1.00 89.62 173 GLN A N 1
ATOM 1426 C CA . GLN A 1 173 ? -3.707 13.035 -1.622 1.00 89.62 173 GLN A CA 1
ATOM 1427 C C . GLN A 1 173 ? -5.162 12.756 -1.230 1.00 89.62 173 GLN A C 1
ATOM 1429 O O . GLN A 1 173 ? -5.511 12.889 -0.059 1.00 89.62 173 GLN A O 1
ATOM 1434 N N . GLN A 1 174 ? -5.997 12.314 -2.175 1.00 87.88 174 GLN A N 1
ATOM 1435 C CA . GLN A 1 174 ? -7.381 11.921 -1.893 1.00 87.88 174 GLN A CA 1
ATOM 1436 C C . GLN A 1 174 ? -7.447 10.731 -0.930 1.00 87.88 174 GLN A C 1
ATOM 1438 O O . GLN A 1 174 ? -8.191 10.770 0.050 1.00 87.88 174 GLN A O 1
ATOM 1443 N N . HIS A 1 175 ? -6.636 9.695 -1.154 1.00 86.50 175 HIS A N 1
ATOM 1444 C CA . HIS A 1 175 ? -6.554 8.549 -0.251 1.00 86.50 175 HIS A CA 1
ATOM 1445 C C . HIS A 1 175 ? -6.099 8.945 1.154 1.00 86.50 175 HIS A C 1
ATOM 1447 O O . HIS A 1 175 ? -6.633 8.428 2.135 1.00 86.50 175 HIS A O 1
ATOM 1453 N N . GLU A 1 176 ? -5.137 9.859 1.273 1.00 88.25 176 GLU A N 1
ATOM 1454 C CA . GLU A 1 176 ? -4.656 10.341 2.564 1.00 88.25 176 GLU A CA 1
ATOM 1455 C C . GLU A 1 176 ? -5.720 11.167 3.301 1.00 88.25 176 GLU A C 1
ATOM 1457 O O . GLU A 1 176 ? -5.925 10.959 4.497 1.00 88.25 176 GLU A O 1
ATOM 1462 N N . GLN A 1 177 ? -6.478 12.007 2.589 1.00 90.81 177 GLN A N 1
ATOM 1463 C CA . GLN A 1 177 ? -7.627 12.728 3.149 1.00 90.81 177 GLN A CA 1
ATOM 1464 C C . GLN A 1 177 ? -8.723 11.775 3.640 1.00 90.81 177 GLN A C 1
ATOM 1466 O O . GLN A 1 177 ? -9.179 11.905 4.776 1.00 90.81 177 GLN A O 1
ATOM 1471 N N . ILE A 1 178 ? -9.110 10.783 2.829 1.00 90.44 178 ILE A N 1
ATOM 1472 C CA . ILE A 1 178 ? -10.105 9.770 3.217 1.00 90.44 178 ILE A CA 1
ATOM 1473 C C . ILE A 1 178 ? -9.613 8.989 4.439 1.00 90.44 178 ILE A C 1
ATOM 1475 O O . ILE A 1 178 ? -10.374 8.757 5.376 1.00 90.44 178 ILE A O 1
ATOM 1479 N N . ARG A 1 179 ? -8.329 8.612 4.472 1.00 91.38 179 ARG A N 1
ATOM 1480 C CA . ARG A 1 179 ? -7.734 7.900 5.609 1.00 91.38 179 ARG A CA 1
ATOM 1481 C C . ARG A 1 179 ? -7.781 8.734 6.891 1.00 91.38 179 ARG A C 1
ATOM 1483 O O . ARG A 1 179 ? -8.107 8.190 7.941 1.00 91.38 179 ARG A O 1
ATOM 1490 N N . GLN A 1 180 ? -7.477 10.030 6.815 1.00 90.25 180 GLN A N 1
ATOM 1491 C CA . GLN A 1 180 ? -7.566 10.937 7.963 1.00 90.25 180 GLN A CA 1
ATOM 1492 C C . GLN A 1 180 ? -9.012 11.111 8.445 1.00 90.25 180 GLN A C 1
ATOM 1494 O O . GLN A 1 180 ? -9.252 11.045 9.648 1.00 90.25 180 GLN A O 1
ATOM 1499 N N . GLN A 1 181 ? -9.975 11.273 7.530 1.00 89.69 181 GLN A N 1
ATOM 1500 C CA . GLN A 1 181 ? -11.400 11.353 7.875 1.00 89.69 181 GLN A CA 1
ATOM 1501 C C . GLN A 1 181 ? -11.894 10.072 8.555 1.00 89.69 181 GLN A C 1
ATOM 1503 O O . GLN A 1 181 ? -12.557 10.146 9.586 1.00 89.69 181 GLN A O 1
ATOM 1508 N N . LEU A 1 182 ? -11.521 8.902 8.027 1.00 88.81 182 LEU A N 1
ATOM 1509 C CA . LEU A 1 182 ? -11.889 7.612 8.609 1.00 88.81 182 LEU A CA 1
ATOM 1510 C C . LEU A 1 182 ? -11.302 7.437 10.019 1.00 88.81 182 LEU A C 1
ATOM 1512 O O . LEU A 1 182 ? -11.979 6.939 10.915 1.00 88.81 182 LEU A O 1
ATOM 1516 N N . GLU A 1 183 ? -10.052 7.859 10.231 1.00 89.38 183 GLU A N 1
ATOM 1517 C CA . GLU A 1 183 ? -9.407 7.796 11.545 1.00 89.38 183 GLU A CA 1
ATOM 1518 C C . GLU A 1 183 ? -10.078 8.750 12.546 1.00 89.38 183 GLU A C 1
ATOM 1520 O O . GLU A 1 183 ? -10.337 8.361 13.684 1.00 89.38 183 GLU A O 1
ATOM 1525 N N . GLN A 1 184 ? -10.440 9.964 12.118 1.00 90.12 184 GLN A N 1
ATOM 1526 C CA . GLN A 1 184 ? -11.205 10.905 12.942 1.00 90.12 184 GLN A CA 1
ATOM 1527 C C . GLN A 1 184 ? -12.588 10.353 13.301 1.00 90.12 184 GLN A C 1
ATOM 1529 O O . GLN A 1 184 ? -12.969 10.390 14.470 1.00 90.12 184 GLN A O 1
ATOM 1534 N N . GLU A 1 185 ? -13.327 9.799 12.337 1.00 89.88 185 GLU A N 1
ATOM 1535 C CA . GLU A 1 185 ? -14.648 9.208 12.587 1.00 89.88 185 GLU A CA 1
ATOM 1536 C C . GLU A 1 185 ? -14.545 8.011 13.544 1.00 89.88 185 GLU A C 1
ATOM 1538 O O . GLU A 1 185 ? -15.361 7.855 14.455 1.00 89.88 185 GLU A O 1
ATOM 1543 N N . LYS A 1 186 ? -13.503 7.184 13.392 1.00 91.56 186 LYS A N 1
ATOM 1544 C CA . LYS A 1 186 ? -13.229 6.058 14.290 1.00 91.56 186 LYS A CA 1
ATOM 1545 C C . LYS A 1 186 ? -12.932 6.529 15.714 1.00 91.56 186 LYS A C 1
ATOM 1547 O O . LYS A 1 186 ? -13.474 5.953 16.656 1.00 91.56 186 LYS A O 1
ATOM 1552 N N . GLN A 1 187 ? -12.118 7.572 15.881 1.00 89.31 187 GLN A N 1
ATOM 1553 C CA . GLN A 1 187 ? -11.835 8.168 17.191 1.00 89.31 187 GLN A CA 1
ATOM 1554 C C . GLN A 1 187 ? -13.092 8.786 17.817 1.00 89.31 187 GLN A C 1
ATOM 1556 O O . GLN A 1 187 ? -13.357 8.560 18.996 1.00 89.31 187 GLN A O 1
ATOM 1561 N N . GLN A 1 188 ? -13.910 9.490 17.028 1.00 89.50 188 GLN A N 1
ATOM 1562 C CA . GLN A 1 188 ? -15.187 10.042 17.487 1.00 89.50 188 GLN A CA 1
ATOM 1563 C C . GLN A 1 188 ? -16.154 8.943 17.942 1.00 89.50 188 GLN A C 1
ATOM 1565 O O . GLN A 1 188 ? -16.693 9.035 19.042 1.00 89.50 188 GLN A O 1
ATOM 1570 N N . LYS A 1 189 ? -16.333 7.873 17.153 1.00 90.06 189 LYS A N 1
ATOM 1571 C CA . LYS A 1 189 ? -17.170 6.721 17.536 1.00 90.06 189 LYS A CA 1
ATOM 1572 C C . LYS A 1 189 ? -16.645 6.010 18.778 1.00 90.06 189 LYS A C 1
ATOM 1574 O O . LYS A 1 189 ? -17.442 5.632 19.630 1.00 90.06 189 LYS A O 1
ATOM 1579 N N . ALA A 1 190 ? -15.329 5.832 18.898 1.00 89.81 190 ALA A N 1
ATOM 1580 C CA . ALA A 1 190 ? -14.723 5.226 20.081 1.00 89.81 190 ALA A CA 1
ATOM 1581 C C . ALA A 1 190 ? -14.988 6.067 21.339 1.00 89.81 190 ALA A C 1
ATOM 1583 O O . ALA A 1 190 ? -15.382 5.518 22.365 1.00 89.81 190 ALA A O 1
ATOM 1584 N N . HIS A 1 191 ? -14.850 7.392 21.239 1.00 91.06 191 HIS A N 1
ATOM 1585 C CA . HIS A 1 191 ? -15.161 8.299 22.339 1.00 91.06 191 HIS A CA 1
ATOM 1586 C C . HIS A 1 191 ? -16.654 8.279 22.694 1.00 91.06 191 HIS A C 1
ATOM 1588 O O . HIS A 1 191 ? -16.994 8.129 23.861 1.00 91.06 191 HIS A O 1
ATOM 1594 N N . GLN A 1 192 ? -17.550 8.323 21.699 1.00 90.06 192 GLN A N 1
ATOM 1595 C CA . GLN A 1 192 ? -18.999 8.212 21.917 1.00 90.06 192 GLN A CA 1
ATOM 1596 C C . GLN A 1 192 ? -19.384 6.899 22.613 1.00 90.06 192 GLN A C 1
ATOM 1598 O O . GLN A 1 192 ? -20.171 6.917 23.555 1.00 90.06 192 GLN A O 1
ATOM 1603 N N . LEU A 1 193 ? -18.813 5.768 22.182 1.00 90.75 193 LEU A N 1
ATOM 1604 C CA . LEU A 1 193 ? -19.019 4.465 22.824 1.00 90.75 193 LEU A CA 1
ATOM 1605 C C . LEU A 1 193 ? -18.519 4.457 24.268 1.00 90.75 193 LEU A C 1
ATOM 1607 O O . LEU A 1 193 ? -19.185 3.897 25.136 1.00 90.75 193 LEU A O 1
ATOM 1611 N N . GLN A 1 194 ? -17.371 5.081 24.533 1.00 90.25 194 GLN A N 1
ATOM 1612 C CA . GLN A 1 194 ? -16.837 5.197 25.883 1.00 90.25 194 GLN A CA 1
ATOM 1613 C C . GLN A 1 194 ? -17.765 6.031 26.776 1.00 90.25 194 GLN A C 1
ATOM 1615 O O . GLN A 1 194 ? -18.149 5.556 27.841 1.00 90.25 194 GLN A O 1
ATOM 1620 N N . THR A 1 195 ? -18.187 7.217 26.327 1.00 90.50 195 THR A N 1
ATOM 1621 C CA . THR A 1 195 ? -19.110 8.080 27.079 1.00 90.50 195 THR A CA 1
ATOM 1622 C C . THR A 1 195 ? -20.443 7.384 27.347 1.00 90.50 195 THR A C 1
ATOM 1624 O O . THR A 1 195 ? -20.945 7.435 28.466 1.00 90.50 195 THR A O 1
ATOM 1627 N N . LEU A 1 196 ? -21.002 6.688 26.352 1.00 92.00 196 LEU A N 1
ATOM 1628 C CA . LEU A 1 196 ? -22.249 5.937 26.514 1.00 92.00 196 LEU A CA 1
ATOM 1629 C C . LEU A 1 196 ? -22.092 4.793 27.528 1.00 92.00 196 LEU A C 1
ATOM 1631 O O . LEU A 1 196 ? -22.975 4.558 28.349 1.00 92.00 196 LEU A O 1
ATOM 1635 N N . ASN A 1 197 ? -20.956 4.093 27.506 1.00 89.75 197 ASN A N 1
ATOM 1636 C CA . ASN A 1 197 ? -20.668 3.033 28.467 1.00 89.75 197 ASN A CA 1
ATOM 1637 C C . ASN A 1 197 ? -20.489 3.584 29.894 1.00 89.75 197 ASN A C 1
ATOM 1639 O O . ASN A 1 197 ? -21.000 2.992 30.840 1.00 89.75 197 ASN A O 1
ATOM 1643 N N . GLU A 1 198 ? -19.816 4.726 30.057 1.00 90.69 198 GLU A N 1
ATOM 1644 C CA . GLU A 1 198 ? -19.680 5.419 31.347 1.00 90.69 198 GLU A CA 1
ATOM 1645 C C . GLU A 1 198 ? -21.046 5.880 31.885 1.00 90.69 198 GLU A C 1
ATOM 1647 O O . GLU A 1 198 ? -21.352 5.658 33.059 1.00 90.69 198 GLU A O 1
ATOM 1652 N N . GLN A 1 199 ? -21.910 6.431 31.024 1.00 90.06 199 GLN A N 1
ATOM 1653 C CA . GLN A 1 199 ? -23.287 6.795 31.378 1.00 90.06 199 GLN A CA 1
ATOM 1654 C C . GLN A 1 199 ? -24.086 5.579 31.847 1.00 90.06 199 GLN A C 1
ATOM 1656 O O . GLN A 1 199 ? -24.608 5.600 32.962 1.00 90.06 199 GLN A O 1
ATOM 1661 N N . HIS A 1 200 ? -24.105 4.495 31.064 1.00 88.25 200 HIS A N 1
ATOM 1662 C CA . HIS A 1 200 ? -24.796 3.258 31.436 1.00 88.25 200 HIS A CA 1
ATOM 1663 C C . HIS A 1 200 ? -24.257 2.645 32.733 1.00 88.25 200 HIS A C 1
ATOM 1665 O O . HIS A 1 200 ? -25.028 2.109 33.530 1.00 88.25 200 HIS A O 1
ATOM 1671 N N . GLN A 1 201 ? -22.946 2.724 32.979 1.00 87.75 201 GLN A N 1
ATOM 1672 C CA . GLN A 1 201 ? -22.366 2.294 34.251 1.00 87.75 201 GLN A CA 1
ATOM 1673 C C . GLN A 1 201 ? -22.847 3.162 35.417 1.00 87.75 201 GLN A C 1
ATOM 1675 O O . GLN A 1 201 ? -23.211 2.607 36.455 1.00 87.75 201 GLN A O 1
ATOM 1680 N N . SER A 1 202 ? -22.908 4.489 35.252 1.00 88.81 202 SER A N 1
ATOM 1681 C CA . SER A 1 202 ? -23.425 5.378 36.299 1.00 88.81 202 SER A CA 1
ATOM 1682 C C . SER A 1 202 ? -24.920 5.167 36.560 1.00 88.81 202 SER A C 1
ATOM 1684 O O . SER A 1 202 ? -25.329 5.105 37.716 1.00 88.81 202 SER A O 1
ATOM 1686 N N . GLU A 1 203 ? -25.724 4.965 35.511 1.00 89.88 203 GLU A N 1
ATOM 1687 C CA . GLU A 1 203 ? -27.162 4.705 35.624 1.00 89.88 203 GLU A CA 1
ATOM 1688 C C . GLU A 1 203 ? -27.407 3.383 36.346 1.00 89.88 203 GLU A C 1
ATOM 1690 O O . GLU A 1 203 ? -28.232 3.306 37.253 1.00 89.88 203 GLU A O 1
ATOM 1695 N N . LYS A 1 204 ? -26.641 2.341 35.996 1.00 91.38 204 LYS A N 1
ATOM 1696 C CA . LYS A 1 204 ? -26.717 1.041 36.664 1.00 91.38 204 LYS A CA 1
ATOM 1697 C C . LYS A 1 204 ? -26.349 1.139 38.145 1.00 91.38 204 LYS A C 1
ATOM 1699 O O . LYS A 1 204 ? -27.018 0.514 38.963 1.00 91.38 204 LYS A O 1
ATOM 1704 N N . LEU A 1 205 ? -25.295 1.883 38.486 1.00 91.06 205 LEU A N 1
ATOM 1705 C CA . LEU A 1 205 ? -24.892 2.106 39.879 1.00 91.06 205 LEU A CA 1
ATOM 1706 C C . LEU A 1 205 ? -25.962 2.885 40.649 1.00 91.06 205 LEU A C 1
ATOM 1708 O O . LEU A 1 205 ? -26.341 2.461 41.735 1.00 91.06 205 LEU A O 1
ATOM 1712 N N . SER A 1 206 ? -26.502 3.953 40.060 1.00 91.75 206 SER A N 1
ATOM 1713 C CA . SER A 1 206 ? -27.577 4.743 40.663 1.00 91.75 206 SER A CA 1
ATOM 1714 C C . SER A 1 206 ? -28.842 3.909 40.893 1.00 91.75 206 SER A C 1
ATOM 1716 O O . SER A 1 206 ? -29.421 3.959 41.975 1.00 91.75 206 SER A O 1
ATOM 1718 N N . LEU A 1 207 ? -29.239 3.077 39.924 1.00 89.81 207 LEU A N 1
ATOM 1719 C CA . LEU A 1 207 ? -30.386 2.179 40.070 1.00 89.81 207 LEU A CA 1
ATOM 1720 C C . LEU A 1 207 ? -30.152 1.122 41.162 1.00 89.81 207 LEU A C 1
ATOM 1722 O O . LEU A 1 207 ? -31.065 0.813 41.926 1.00 89.81 207 LEU A O 1
ATOM 1726 N N . LEU A 1 208 ? -28.933 0.577 41.253 1.00 91.06 208 LEU A N 1
ATOM 1727 C CA . LEU A 1 208 ? -28.555 -0.365 42.310 1.00 91.06 208 LEU A CA 1
ATOM 1728 C C . LEU A 1 208 ? -28.655 0.292 43.695 1.00 91.06 208 LEU A C 1
ATOM 1730 O O . LEU A 1 208 ? -29.180 -0.318 44.624 1.00 91.06 208 LEU A O 1
ATOM 1734 N N . GLU A 1 209 ? -28.183 1.533 43.817 1.00 91.44 209 GLU A N 1
ATOM 1735 C CA . GLU A 1 209 ? -28.227 2.306 45.057 1.00 91.44 209 GLU A CA 1
ATOM 1736 C C . GLU A 1 209 ? -29.670 2.633 45.467 1.00 91.44 209 GLU A C 1
ATOM 1738 O O . GLU A 1 209 ? -30.035 2.404 46.620 1.00 91.44 209 GLU A O 1
ATOM 1743 N N . MET A 1 210 ? -30.526 3.051 44.525 1.00 91.00 210 MET A N 1
ATOM 1744 C CA . MET A 1 210 ? -31.956 3.259 44.794 1.00 91.00 210 MET A CA 1
ATOM 1745 C C . MET A 1 210 ? -32.642 1.975 45.267 1.00 91.00 210 MET A C 1
ATOM 1747 O O . MET A 1 210 ? -33.335 1.988 46.281 1.00 91.00 210 MET A O 1
ATOM 1751 N N . HIS A 1 211 ? -32.412 0.845 44.593 1.00 88.38 211 HIS A N 1
ATOM 1752 C CA . HIS A 1 211 ? -32.979 -0.435 45.027 1.00 88.38 211 HIS A CA 1
ATOM 1753 C C . HIS A 1 211 ? -32.475 -0.871 46.405 1.00 88.38 211 HIS A C 1
ATOM 1755 O O . HIS A 1 211 ? -33.219 -1.487 47.173 1.00 88.38 211 HIS A O 1
ATOM 1761 N N . GLN A 1 212 ? -31.220 -0.572 46.739 1.00 89.31 212 GLN A N 1
ATOM 1762 C CA . GLN A 1 212 ? -30.685 -0.868 48.061 1.00 89.31 212 GLN A CA 1
ATOM 1763 C C . GLN A 1 212 ? -31.344 0.002 49.139 1.00 89.31 212 GLN A C 1
ATOM 1765 O O . GLN A 1 212 ? -31.762 -0.536 50.165 1.00 89.31 212 GLN A O 1
ATOM 1770 N N . GLN A 1 213 ? -31.533 1.296 48.874 1.00 90.31 213 GLN A N 1
ATOM 1771 C CA . GLN A 1 213 ? -32.268 2.202 49.760 1.00 90.31 213 GLN A CA 1
ATOM 1772 C C . GLN A 1 213 ? -33.731 1.771 49.943 1.00 90.31 213 GLN A C 1
ATOM 1774 O O . GLN A 1 213 ? -34.218 1.739 51.071 1.00 90.31 213 GLN A O 1
ATOM 1779 N N . GLU A 1 214 ? -34.426 1.371 48.873 1.00 90.31 214 GLU A N 1
ATOM 1780 C CA . GLU A 1 214 ? -35.793 0.834 48.953 1.00 90.31 214 GLU A CA 1
ATOM 1781 C C . GLU A 1 214 ? -35.859 -0.425 49.825 1.00 90.31 214 GLU A C 1
ATOM 1783 O O . GLU A 1 214 ? -36.745 -0.564 50.670 1.00 90.31 214 GLU A O 1
ATOM 1788 N N . LYS A 1 215 ? -34.900 -1.344 49.654 1.00 90.31 215 LYS A N 1
ATOM 1789 C CA . LYS A 1 215 ? -34.817 -2.565 50.460 1.00 90.31 215 LYS A CA 1
ATOM 1790 C C . LYS A 1 215 ? -34.572 -2.247 51.936 1.00 90.31 215 LYS A C 1
ATOM 1792 O O . LYS A 1 215 ? -35.201 -2.857 52.798 1.00 90.31 215 LYS A O 1
ATOM 1797 N N . GLU A 1 216 ? -33.669 -1.317 52.233 1.00 90.19 216 GLU A N 1
ATOM 1798 C CA . GLU A 1 216 ? -33.383 -0.875 53.601 1.00 90.19 216 GLU A CA 1
ATOM 1799 C C . GLU A 1 216 ? -34.599 -0.188 54.235 1.00 90.19 216 GLU A C 1
ATOM 1801 O O . GLU A 1 216 ? -34.953 -0.509 55.370 1.00 90.19 216 GLU A O 1
ATOM 1806 N N . ALA A 1 217 ? -35.302 0.668 53.490 1.00 91.31 217 ALA A N 1
ATOM 1807 C CA . ALA A 1 217 ? -36.542 1.297 53.938 1.00 91.31 217 ALA A CA 1
ATOM 1808 C C . ALA A 1 217 ? -37.635 0.260 54.247 1.00 91.31 217 ALA A C 1
ATOM 1810 O O . ALA A 1 217 ? -38.308 0.359 55.273 1.00 91.31 217 ALA A O 1
ATOM 1811 N N . LEU A 1 218 ? -37.775 -0.774 53.411 1.00 91.88 218 LEU A N 1
ATOM 1812 C CA . LEU A 1 218 ? -38.733 -1.857 53.642 1.00 91.88 218 LEU A CA 1
ATOM 1813 C C . LEU A 1 218 ? -38.390 -2.672 54.899 1.00 91.88 218 LEU A C 1
ATOM 1815 O O . LEU A 1 218 ? -39.286 -3.045 55.656 1.00 91.88 218 LEU A O 1
ATOM 1819 N N . ILE A 1 219 ? -37.101 -2.931 55.146 1.00 92.44 219 ILE A N 1
ATOM 1820 C CA . ILE A 1 219 ? -36.638 -3.605 56.369 1.00 92.44 219 ILE A CA 1
ATOM 1821 C C . ILE A 1 219 ? -36.966 -2.758 57.602 1.00 92.44 219 ILE A C 1
ATOM 1823 O O . ILE A 1 219 ? -37.477 -3.298 58.581 1.00 92.44 219 ILE A O 1
ATOM 1827 N N . GLN A 1 220 ? -36.707 -1.449 57.552 1.00 90.00 220 GLN A N 1
ATOM 1828 C CA . GLN A 1 220 ? -37.018 -0.532 58.652 1.00 90.00 220 GLN A CA 1
ATOM 1829 C C . GLN A 1 220 ? -38.517 -0.493 58.951 1.00 90.00 220 GLN A C 1
ATOM 1831 O O . GLN A 1 220 ? -38.912 -0.635 60.107 1.00 90.00 220 GLN A O 1
ATOM 1836 N N . LEU A 1 221 ? -39.354 -0.394 57.914 1.00 93.31 221 LEU A N 1
ATOM 1837 C CA . LEU A 1 221 ? -40.808 -0.429 58.067 1.00 93.31 221 LEU A CA 1
ATOM 1838 C C . LEU A 1 221 ? -41.269 -1.740 58.719 1.00 93.31 221 LEU A C 1
ATOM 1840 O O . LEU A 1 221 ? -42.047 -1.723 59.667 1.00 93.31 221 LEU A O 1
ATOM 1844 N N . HIS A 1 222 ? -40.738 -2.878 58.266 1.00 90.50 222 HIS A N 1
ATOM 1845 C CA . HIS A 1 222 ? -41.093 -4.175 58.836 1.00 90.50 222 HIS A CA 1
ATOM 1846 C C . HIS A 1 222 ? -40.665 -4.320 60.306 1.00 90.50 222 HIS A C 1
ATOM 1848 O O . HIS A 1 222 ? -41.385 -4.919 61.106 1.00 90.50 222 HIS A O 1
ATOM 1854 N N . LEU A 1 223 ? -39.502 -3.776 60.680 1.00 90.38 223 LEU A N 1
ATOM 1855 C CA . LEU A 1 223 ? -39.049 -3.749 62.073 1.00 90.38 223 LEU A CA 1
ATOM 1856 C C . LEU A 1 223 ? -39.967 -2.883 62.940 1.00 90.38 223 LEU A C 1
ATOM 1858 O O . LEU A 1 223 ? -40.371 -3.329 64.012 1.00 90.38 223 LEU A O 1
ATOM 1862 N N . GLN A 1 224 ? -40.357 -1.706 62.449 1.00 91.31 224 GLN A N 1
ATOM 1863 C CA . GLN A 1 224 ? -41.288 -0.817 63.140 1.00 91.31 224 GLN A CA 1
ATOM 1864 C C . GLN A 1 224 ? -42.671 -1.463 63.323 1.00 91.31 224 GLN A C 1
ATOM 1866 O O . GLN A 1 224 ? -43.248 -1.401 64.412 1.00 91.31 224 GLN A O 1
ATOM 1871 N N . ASP A 1 225 ? -43.193 -2.133 62.293 1.00 91.00 225 ASP A N 1
ATOM 1872 C CA . ASP A 1 225 ? -44.454 -2.876 62.382 1.00 91.00 225 ASP A CA 1
ATOM 1873 C C . ASP A 1 225 ? -44.361 -3.994 63.426 1.00 91.00 225 ASP A C 1
ATOM 1875 O O . ASP A 1 225 ? -45.268 -4.163 64.244 1.00 91.00 225 ASP A O 1
ATOM 1879 N N . LYS A 1 226 ? -43.244 -4.734 63.448 1.00 89.38 226 LYS A N 1
ATOM 1880 C CA . LYS A 1 226 ? -42.995 -5.790 64.436 1.00 89.38 226 LYS A CA 1
ATOM 1881 C C . LYS A 1 226 ? -42.926 -5.239 65.863 1.00 89.38 226 LYS A C 1
ATOM 1883 O O . LYS A 1 226 ? -43.520 -5.835 66.759 1.00 89.38 226 LYS A O 1
ATOM 1888 N N . GLU A 1 227 ? -42.231 -4.125 66.085 1.00 89.62 227 GLU A N 1
ATOM 1889 C CA . GLU A 1 227 ? -42.176 -3.455 67.391 1.00 89.62 227 GLU A CA 1
ATOM 1890 C C . GLU A 1 227 ? -43.560 -2.990 67.837 1.00 89.62 227 GLU A C 1
ATOM 1892 O O . GLU A 1 227 ? -43.971 -3.268 68.962 1.00 89.62 227 GLU A O 1
ATOM 1897 N N . THR A 1 228 ? -44.320 -2.373 66.933 1.00 90.31 228 THR A N 1
ATOM 1898 C CA . THR A 1 228 ? -45.689 -1.925 67.210 1.00 90.31 228 THR A CA 1
ATOM 1899 C C . THR A 1 228 ? -46.588 -3.099 67.594 1.00 90.31 228 THR A C 1
ATOM 1901 O O . THR A 1 228 ? -47.369 -3.002 68.539 1.00 90.31 228 THR A O 1
ATOM 1904 N N . ASN A 1 229 ? -46.474 -4.228 66.891 1.00 89.81 229 ASN A N 1
ATOM 1905 C CA . ASN A 1 229 ? -47.259 -5.421 67.195 1.00 89.81 229 ASN A CA 1
ATOM 1906 C C . ASN A 1 229 ? -46.849 -6.053 68.533 1.00 89.81 229 ASN A C 1
ATOM 1908 O O . ASN A 1 229 ? -47.707 -6.462 69.309 1.00 89.81 229 ASN A O 1
ATOM 1912 N N . ASN A 1 230 ? -45.550 -6.071 68.843 1.00 89.88 230 ASN A N 1
ATOM 1913 C CA . ASN A 1 230 ? -45.059 -6.510 70.146 1.00 89.88 230 ASN A CA 1
ATOM 1914 C C . ASN A 1 230 ? -45.581 -5.622 71.281 1.00 89.88 230 ASN A C 1
ATOM 1916 O O . ASN A 1 230 ? -45.998 -6.161 72.299 1.00 89.88 230 ASN A O 1
ATOM 1920 N N . MET A 1 231 ? -45.601 -4.294 71.112 1.00 89.50 231 MET A N 1
ATOM 1921 C CA . MET A 1 231 ? -46.182 -3.390 72.114 1.00 89.50 231 MET A CA 1
ATOM 1922 C C . MET A 1 231 ? -47.668 -3.676 72.328 1.00 89.50 231 MET A C 1
ATOM 1924 O O . MET A 1 231 ? -48.092 -3.798 73.470 1.00 89.50 231 MET A O 1
ATOM 1928 N N . LYS A 1 232 ? -48.445 -3.868 71.253 1.00 90.50 232 LYS A N 1
ATOM 1929 C CA . LYS A 1 232 ? -49.864 -4.244 71.367 1.00 90.50 232 LYS A CA 1
ATOM 1930 C C . LYS A 1 232 ? -50.049 -5.555 72.129 1.00 90.50 232 LYS A C 1
ATOM 1932 O O . LYS A 1 232 ? -50.877 -5.622 73.027 1.00 90.50 232 LYS A O 1
ATOM 1937 N N . HIS A 1 233 ? -49.253 -6.578 71.820 1.00 87.88 233 HIS A N 1
ATOM 1938 C CA . HIS A 1 233 ? -49.298 -7.838 72.562 1.00 87.88 233 HIS A CA 1
ATOM 1939 C C . HIS A 1 233 ? -48.881 -7.672 74.029 1.00 87.88 233 HIS A C 1
ATOM 1941 O O . HIS A 1 233 ? -49.462 -8.312 74.900 1.00 87.88 233 HIS A O 1
ATOM 1947 N N . GLN A 1 234 ? -47.907 -6.808 74.323 1.00 87.75 234 GLN A N 1
ATOM 1948 C CA . GLN A 1 234 ? -47.505 -6.485 75.693 1.00 87.75 234 GLN A CA 1
ATOM 1949 C C . GLN A 1 234 ? -48.659 -5.819 76.462 1.00 87.75 234 GLN A C 1
ATOM 1951 O O . GLN A 1 234 ? -48.967 -6.238 77.575 1.00 87.75 234 GLN A O 1
ATOM 1956 N N . GLU A 1 235 ? -49.335 -4.845 75.848 1.00 88.81 235 GLU A N 1
ATOM 1957 C CA . GLU A 1 235 ? -50.515 -4.176 76.410 1.00 88.81 235 GLU A CA 1
ATOM 1958 C C . GLU A 1 235 ? -51.672 -5.163 76.640 1.00 88.81 235 GLU A C 1
ATOM 1960 O O . GLU A 1 235 ? -52.307 -5.133 77.692 1.00 88.81 235 GLU A O 1
ATOM 1965 N N . GLU A 1 236 ? -51.931 -6.077 75.698 1.00 90.56 236 GLU A N 1
ATOM 1966 C CA . GLU A 1 236 ? -52.932 -7.143 75.852 1.00 90.56 236 GLU A CA 1
ATOM 1967 C C . GLU A 1 236 ? -52.597 -8.068 77.034 1.00 90.56 236 GLU A C 1
ATOM 1969 O O . GLU A 1 236 ? -53.476 -8.400 77.831 1.00 90.56 236 GLU A O 1
ATOM 1974 N N . ILE A 1 237 ? -51.327 -8.461 77.185 1.00 89.75 237 ILE A N 1
ATOM 1975 C CA . ILE A 1 237 ? -50.865 -9.283 78.314 1.00 89.75 237 ILE A CA 1
ATOM 1976 C C . ILE A 1 237 ? -51.045 -8.537 79.641 1.00 89.75 237 ILE A C 1
ATOM 1978 O O . ILE A 1 237 ? -51.520 -9.133 80.611 1.00 89.75 237 ILE A O 1
ATOM 1982 N N . GLU A 1 238 ? -50.695 -7.252 79.706 1.00 89.12 238 GLU A N 1
ATOM 1983 C CA . GLU A 1 238 ? -50.888 -6.429 80.906 1.00 89.12 238 GLU A CA 1
ATOM 1984 C C . GLU A 1 238 ? -52.371 -6.302 81.267 1.00 89.12 238 GLU A C 1
ATOM 1986 O O . GLU A 1 238 ? -52.738 -6.522 82.422 1.00 89.12 238 GLU A O 1
ATOM 1991 N N . GLN A 1 239 ? -53.241 -6.050 80.286 1.00 89.81 239 GLN A N 1
ATOM 1992 C CA . GLN A 1 239 ? -54.690 -5.998 80.500 1.00 89.81 239 GLN A CA 1
ATOM 1993 C C . GLN A 1 239 ? -55.238 -7.323 81.038 1.00 89.81 239 GLN A C 1
ATOM 1995 O O . GLN A 1 239 ? -55.986 -7.331 82.015 1.00 89.81 239 GLN A O 1
ATOM 2000 N N . ILE A 1 240 ? -54.838 -8.452 80.446 1.00 89.81 240 ILE A N 1
ATOM 2001 C CA . ILE A 1 240 ? -55.237 -9.784 80.919 1.00 89.81 240 ILE A CA 1
ATOM 2002 C C . ILE A 1 240 ? -54.728 -10.026 82.348 1.00 89.81 240 ILE A C 1
ATOM 2004 O O . ILE A 1 240 ? -55.458 -10.565 83.178 1.00 89.81 240 ILE A O 1
ATOM 2008 N N . THR A 1 241 ? -53.503 -9.599 82.658 1.00 90.19 241 THR A N 1
ATOM 2009 C CA . THR A 1 241 ? -52.909 -9.742 83.996 1.00 90.19 241 THR A CA 1
ATOM 2010 C C . THR A 1 241 ? -53.698 -8.962 85.046 1.00 90.19 241 THR A C 1
ATOM 2012 O O . THR A 1 241 ? -53.996 -9.513 86.105 1.00 90.19 241 THR A O 1
ATOM 2015 N N . ILE A 1 242 ? -54.090 -7.720 84.742 1.00 90.38 242 ILE A N 1
ATOM 2016 C CA . ILE A 1 242 ? -54.925 -6.892 85.625 1.00 90.38 242 ILE A CA 1
ATOM 2017 C C . ILE A 1 242 ? -56.281 -7.566 85.860 1.00 90.38 242 ILE A C 1
ATOM 2019 O O . ILE A 1 242 ? -56.694 -7.713 87.005 1.00 90.38 242 ILE A O 1
ATOM 2023 N N . LEU A 1 243 ? -56.938 -8.060 84.805 1.00 90.00 243 LEU A N 1
ATOM 2024 C CA . LEU A 1 243 ? -58.229 -8.746 84.940 1.00 90.00 243 LEU A CA 1
ATOM 2025 C C . LEU A 1 243 ? -58.142 -10.000 85.823 1.00 90.00 243 LEU A C 1
ATOM 2027 O O . LEU A 1 243 ? -59.022 -10.229 86.653 1.00 90.00 243 LEU A O 1
ATOM 2031 N N . TYR A 1 244 ? -57.086 -10.807 85.674 1.00 86.38 244 TYR A N 1
ATOM 2032 C CA . TYR A 1 244 ? -56.869 -11.967 86.542 1.00 86.38 244 TYR A CA 1
ATOM 2033 C C . TYR A 1 244 ? -56.582 -11.564 87.992 1.00 86.38 244 TYR A C 1
ATOM 2035 O O . TYR A 1 244 ? -57.063 -12.232 88.911 1.00 86.38 244 TYR A O 1
ATOM 2043 N N . GLN A 1 245 ? -55.827 -10.486 88.208 1.00 88.69 245 GLN A N 1
ATOM 2044 C CA . GLN A 1 245 ? -55.543 -9.962 89.541 1.00 88.69 245 GLN A CA 1
ATOM 2045 C C . GLN A 1 245 ? -56.827 -9.472 90.229 1.00 88.69 245 GLN A C 1
ATOM 2047 O O . GLN A 1 245 ? -57.101 -9.886 91.355 1.00 88.69 245 GLN A O 1
ATOM 2052 N N . ASP A 1 246 ? -57.661 -8.704 89.526 1.00 87.56 246 ASP A N 1
ATOM 2053 C CA . ASP A 1 246 ? -58.968 -8.249 90.016 1.00 87.56 246 ASP A CA 1
ATOM 2054 C C . ASP A 1 246 ? -59.895 -9.434 90.343 1.00 87.56 246 ASP A C 1
ATOM 2056 O O . ASP A 1 246 ? -60.610 -9.424 91.349 1.00 87.56 246 ASP A O 1
ATOM 2060 N N . GLU A 1 247 ? -59.882 -10.500 89.531 1.00 89.44 247 GLU A N 1
ATOM 2061 C CA . GLU A 1 247 ? -60.672 -11.706 89.804 1.00 89.44 247 GLU A CA 1
ATOM 2062 C C . GLU A 1 247 ? -60.198 -12.426 91.079 1.00 89.44 247 GLU A C 1
ATOM 2064 O O . GLU A 1 247 ? -61.021 -12.906 91.869 1.00 89.44 247 GLU A O 1
ATOM 2069 N N . ILE A 1 248 ? -58.880 -12.507 91.296 1.00 88.94 248 ILE A N 1
ATOM 2070 C CA . ILE A 1 248 ? -58.287 -13.071 92.516 1.00 88.94 248 ILE A CA 1
ATOM 2071 C C . ILE A 1 248 ? -58.670 -12.221 93.728 1.00 88.94 248 ILE A C 1
ATOM 2073 O O . ILE A 1 248 ? -59.152 -12.772 94.720 1.00 88.94 248 ILE A O 1
ATOM 2077 N N . GLU A 1 249 ? -58.524 -10.900 93.652 1.00 87.81 249 GLU A N 1
ATOM 2078 C CA . GLU A 1 249 ? -58.906 -9.985 94.731 1.00 87.81 249 GLU A CA 1
ATOM 2079 C C . GLU A 1 249 ? -60.403 -10.075 95.042 1.00 87.81 249 GLU A C 1
ATOM 2081 O O . GLU A 1 249 ? -60.792 -10.195 96.205 1.00 87.81 249 GLU A O 1
ATOM 2086 N N . GLY A 1 250 ? -61.253 -10.155 94.016 1.00 88.12 250 GLY A N 1
ATOM 2087 C CA . GLY A 1 250 ? -62.689 -10.365 94.179 1.00 88.12 250 GLY A CA 1
ATOM 2088 C C . GLY A 1 250 ? -63.052 -11.726 94.791 1.00 88.12 250 GLY A C 1
ATOM 2089 O O . GLY A 1 250 ? -64.091 -11.850 95.446 1.00 88.12 250 GLY A O 1
ATOM 2090 N N . LYS A 1 251 ? -62.232 -12.770 94.601 1.00 88.06 251 LYS A N 1
ATOM 2091 C CA . LYS A 1 251 ? -62.380 -14.051 95.320 1.00 88.06 251 LYS A CA 1
ATOM 2092 C C . LYS A 1 251 ? -61.946 -13.911 96.779 1.00 88.06 251 LYS A C 1
ATOM 2094 O O . LYS A 1 251 ? -62.670 -14.380 97.652 1.00 88.06 251 LYS A O 1
ATOM 2099 N N . ILE A 1 252 ? -60.823 -13.241 97.049 1.00 87.75 252 ILE A N 1
ATOM 2100 C CA . ILE A 1 252 ? -60.326 -12.990 98.413 1.00 87.75 252 ILE A CA 1
ATOM 2101 C C . ILE A 1 252 ? -61.359 -12.204 99.226 1.00 87.75 252 ILE A C 1
ATOM 2103 O O . ILE A 1 252 ? -61.733 -12.651 100.306 1.00 87.75 252 ILE A O 1
ATOM 2107 N N . GLN A 1 253 ? -61.894 -11.105 98.687 1.00 86.12 253 GLN A N 1
ATOM 2108 C CA . GLN A 1 253 ? -62.911 -10.298 99.371 1.00 86.12 253 GLN A CA 1
ATOM 2109 C C . GLN A 1 253 ? -64.169 -11.106 99.709 1.00 86.12 253 GLN A C 1
ATOM 2111 O O . GLN A 1 253 ? -64.694 -10.995 100.816 1.00 86.12 253 GLN A O 1
ATOM 2116 N N . ARG A 1 254 ? -64.641 -11.961 98.789 1.00 87.38 254 ARG A N 1
ATOM 2117 C CA . ARG A 1 254 ? -65.779 -12.859 99.051 1.00 87.38 254 ARG A CA 1
ATOM 2118 C C . ARG A 1 254 ? -65.483 -13.832 100.191 1.00 87.38 254 ARG A C 1
ATOM 2120 O O . ARG A 1 254 ? -66.296 -13.951 101.104 1.00 87.38 254 ARG A O 1
ATOM 2127 N N . PHE A 1 255 ? -64.307 -14.460 100.187 1.00 88.00 255 PHE A N 1
ATOM 2128 C CA . PHE A 1 255 ? -63.880 -15.331 101.284 1.00 88.00 255 PHE A CA 1
ATOM 2129 C C . PHE A 1 255 ? -63.766 -14.585 102.621 1.00 88.00 255 PHE A C 1
ATOM 2131 O O . PHE A 1 255 ? -64.162 -15.119 103.657 1.00 88.00 255 PHE A O 1
ATOM 2138 N N . GLU A 1 256 ? -63.251 -13.354 102.628 1.00 85.38 256 GLU A N 1
ATOM 2139 C CA . GLU A 1 256 ? -63.170 -12.528 103.836 1.00 85.38 256 GLU A CA 1
ATOM 2140 C C . GLU A 1 256 ? -64.554 -12.138 104.365 1.00 85.38 256 GLU A C 1
ATOM 2142 O O . GLU A 1 256 ? -64.778 -12.190 105.576 1.00 85.38 256 GLU A O 1
ATOM 2147 N N . GLN A 1 257 ? -65.498 -11.816 103.479 1.00 85.31 257 GLN A N 1
ATOM 2148 C CA . GLN A 1 257 ? -66.876 -11.501 103.850 1.00 85.31 257 GLN A CA 1
ATOM 2149 C C . GLN A 1 257 ? -67.608 -12.726 104.419 1.00 85.31 257 GLN A C 1
ATOM 2151 O O . GLN A 1 257 ? -68.257 -12.618 105.461 1.00 85.31 257 GLN A O 1
ATOM 2156 N N . GLU A 1 258 ? -67.473 -13.897 103.788 1.00 87.50 258 GLU A N 1
ATOM 2157 C CA . GLU A 1 258 ? -68.024 -15.163 104.293 1.00 87.50 258 GLU A CA 1
ATOM 2158 C C . GLU A 1 258 ? -67.432 -15.525 105.660 1.00 87.50 258 GLU A C 1
ATOM 2160 O O . GLU A 1 258 ? -68.169 -15.837 106.599 1.00 87.50 258 GLU A O 1
ATOM 2165 N N . LYS A 1 259 ? -66.107 -15.401 105.814 1.00 87.56 259 LYS A N 1
ATOM 2166 C CA . LYS A 1 259 ? -65.421 -15.585 107.099 1.00 87.56 259 LYS A CA 1
ATOM 2167 C C . LYS A 1 259 ? -65.936 -14.604 108.153 1.00 87.56 259 LYS A C 1
ATOM 2169 O O . LYS A 1 259 ? -66.195 -15.017 109.280 1.00 87.56 259 LYS A O 1
ATOM 2174 N N . GLY A 1 260 ? -66.087 -13.325 107.810 1.00 83.69 260 GLY A N 1
ATOM 2175 C CA . GLY A 1 260 ? -66.606 -12.292 108.708 1.00 83.69 260 GLY A CA 1
ATOM 2176 C C . GLY A 1 260 ? -68.039 -12.576 109.158 1.00 83.69 260 GLY A C 1
ATOM 2177 O O . GLY A 1 260 ? -68.332 -12.491 110.349 1.00 83.69 260 GLY A O 1
ATOM 2178 N N . SER A 1 261 ? -68.910 -12.993 108.234 1.00 83.12 261 SER A N 1
ATOM 2179 C CA . SER A 1 261 ? -70.282 -13.408 108.547 1.00 83.12 261 SER A CA 1
ATOM 2180 C C . SER A 1 261 ? -70.309 -14.609 109.494 1.00 83.12 261 SER A C 1
ATOM 2182 O O . SER A 1 261 ? -71.026 -14.583 110.494 1.00 83.12 261 SER A O 1
ATOM 2184 N N . LEU A 1 262 ? -69.477 -15.623 109.239 1.00 87.19 262 LEU A N 1
ATOM 2185 C CA . LEU A 1 262 ? -69.371 -16.804 110.094 1.00 87.19 262 LEU A CA 1
ATOM 2186 C C . LEU A 1 262 ? -68.862 -16.451 111.501 1.00 87.19 262 LEU A C 1
ATOM 2188 O O . LEU A 1 262 ? -69.404 -16.929 112.496 1.00 87.19 262 LEU A O 1
ATOM 2192 N N . VAL A 1 263 ? -67.849 -15.584 111.604 1.00 86.38 263 VAL A N 1
ATOM 2193 C CA . VAL A 1 263 ? -67.358 -15.074 112.895 1.00 86.38 263 VAL A CA 1
ATOM 2194 C C . VAL A 1 263 ? -68.458 -14.308 113.632 1.00 86.38 263 VAL A C 1
ATOM 2196 O O . VAL A 1 263 ? -68.631 -14.523 114.830 1.00 86.38 263 VAL A O 1
ATOM 2199 N N . GLY A 1 264 ? -69.229 -13.471 112.932 1.00 81.81 264 GLY A N 1
ATOM 2200 C CA . GLY A 1 264 ? -70.377 -12.763 113.502 1.00 81.81 264 GLY A CA 1
ATOM 2201 C C . GLY A 1 264 ? -71.428 -13.716 114.079 1.00 81.81 264 GLY A C 1
ATOM 2202 O O . GLY A 1 264 ? -71.841 -13.544 115.222 1.00 81.81 264 GLY A O 1
ATOM 2203 N N . GLN A 1 265 ? -71.777 -14.783 113.351 1.00 84.75 265 GLN A N 1
ATOM 2204 C CA . GLN A 1 265 ? -72.701 -15.816 113.840 1.00 84.75 265 GLN A CA 1
ATOM 2205 C C . GLN A 1 265 ? -72.191 -16.488 115.126 1.00 84.75 265 GLN A C 1
ATOM 2207 O O . GLN A 1 265 ? -72.954 -16.661 116.076 1.00 84.75 265 GLN A O 1
ATOM 2212 N N . TYR A 1 266 ? -70.900 -16.832 115.195 1.00 81.31 266 TYR A N 1
ATOM 2213 C CA . TYR A 1 266 ? -70.312 -17.398 116.416 1.00 81.31 266 TYR A CA 1
ATOM 2214 C C . TYR A 1 266 ? -70.292 -16.399 117.581 1.00 81.31 266 TYR A C 1
ATOM 2216 O O . TYR A 1 266 ? -70.514 -16.793 118.726 1.00 81.31 266 TYR A O 1
ATOM 2224 N N . GLN A 1 267 ? -70.047 -15.113 117.316 1.00 81.50 267 GLN A N 1
ATOM 2225 C CA . GLN A 1 267 ? -70.090 -14.066 118.340 1.00 81.50 267 GLN A CA 1
ATOM 2226 C C . GLN A 1 267 ? -71.506 -13.852 118.888 1.00 81.50 267 GLN A C 1
ATOM 2228 O O . GLN A 1 267 ? -71.663 -13.746 120.102 1.00 81.50 267 GLN A O 1
ATOM 2233 N N . GLU A 1 268 ? -72.534 -13.851 118.036 1.00 82.94 268 GLU A N 1
ATOM 2234 C CA . GLU A 1 268 ? -73.937 -13.772 118.468 1.00 82.94 268 GLU A CA 1
ATOM 2235 C C . GLU A 1 268 ? -74.348 -14.989 119.304 1.00 82.94 268 GLU A C 1
ATOM 2237 O O . GLU A 1 268 ? -74.980 -14.835 120.350 1.00 82.94 268 GLU A O 1
ATOM 2242 N N . GLN A 1 269 ? -73.940 -16.196 118.899 1.00 85.94 269 GLN A N 1
ATOM 2243 C CA . GLN A 1 269 ? -74.174 -17.409 119.688 1.00 85.94 269 GLN A CA 1
ATOM 2244 C C . GLN A 1 269 ? -73.496 -17.331 121.060 1.00 85.94 269 GLN A C 1
ATOM 2246 O O . GLN A 1 269 ? -74.127 -17.631 122.073 1.00 85.94 269 GLN A O 1
ATOM 2251 N N . LEU A 1 270 ? -72.235 -16.889 121.117 1.00 84.44 270 LEU A N 1
ATOM 2252 C CA . LEU A 1 270 ? -71.523 -16.684 122.380 1.00 84.44 270 LEU A CA 1
ATOM 2253 C C . LEU A 1 270 ? -72.212 -15.633 123.256 1.00 84.44 270 LEU A C 1
ATOM 2255 O O . LEU A 1 270 ? -72.395 -15.878 124.445 1.00 84.44 270 LEU A O 1
ATOM 2259 N N . ALA A 1 271 ? -72.634 -14.501 122.689 1.00 82.19 271 ALA A N 1
ATOM 2260 C CA . ALA A 1 271 ? -73.354 -13.459 123.420 1.00 82.19 271 ALA A CA 1
ATOM 2261 C C . ALA A 1 271 ? -74.693 -13.971 123.974 1.00 82.19 271 ALA A C 1
ATOM 2263 O O . ALA A 1 271 ? -75.022 -13.705 125.128 1.00 82.19 271 ALA A O 1
ATOM 2264 N N . SER A 1 272 ? -75.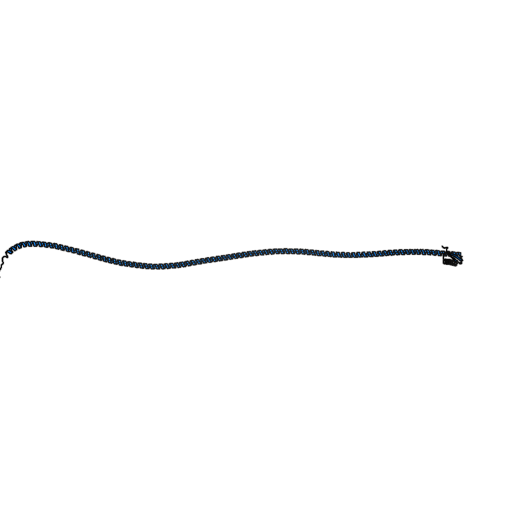430 -14.769 123.194 1.00 84.19 272 SER A N 1
ATOM 2265 C CA . SER A 1 272 ? -76.672 -15.407 123.641 1.00 84.19 272 SER A CA 1
ATOM 2266 C C . SER A 1 272 ? -76.438 -16.371 124.809 1.00 84.19 272 SER A C 1
ATOM 2268 O O . SER A 1 272 ? -77.182 -16.329 125.789 1.00 84.19 272 SER A O 1
ATOM 2270 N N . ILE A 1 273 ? -75.384 -17.192 124.750 1.00 86.25 273 ILE A N 1
ATOM 2271 C CA . ILE A 1 273 ? -75.012 -18.104 125.843 1.00 86.25 273 ILE A CA 1
ATOM 2272 C C . ILE A 1 273 ? -74.601 -17.316 127.093 1.00 86.25 273 ILE A C 1
ATOM 2274 O O . ILE A 1 273 ? -75.022 -17.659 128.197 1.00 86.25 273 ILE A O 1
ATOM 2278 N N . ILE A 1 274 ? -73.803 -16.254 126.937 1.00 84.19 274 ILE A N 1
ATOM 2279 C CA . ILE A 1 274 ? -73.400 -15.386 128.052 1.00 84.19 274 ILE A CA 1
ATOM 2280 C C . ILE A 1 274 ? -74.636 -14.770 128.715 1.00 84.19 274 ILE A C 1
ATOM 2282 O O . ILE A 1 274 ? -74.763 -14.868 129.934 1.00 84.19 274 ILE A O 1
ATOM 2286 N N . GLN A 1 275 ? -75.575 -14.231 127.932 1.00 84.44 275 GLN A N 1
ATOM 2287 C CA . GLN A 1 275 ? -76.816 -13.659 128.456 1.00 84.44 275 GLN A CA 1
ATOM 2288 C C . GLN A 1 275 ? -77.646 -14.702 129.216 1.00 84.44 275 GLN A C 1
ATOM 2290 O O . GLN A 1 275 ? -78.099 -14.435 130.324 1.00 84.44 275 GLN A O 1
ATOM 2295 N N . GLN A 1 276 ? -77.791 -15.917 128.675 1.00 83.69 276 GLN A N 1
ATOM 2296 C CA . GLN A 1 276 ? -78.490 -17.006 129.366 1.00 83.69 276 GLN A CA 1
ATOM 2297 C C . GLN A 1 276 ? -77.839 -17.360 130.708 1.00 83.69 276 GLN A C 1
ATOM 2299 O O . GLN A 1 276 ? -78.543 -17.602 131.689 1.00 83.69 276 GLN A O 1
ATOM 2304 N N . LEU A 1 277 ? -76.504 -17.390 130.770 1.00 83.94 277 LEU A N 1
ATOM 2305 C CA . LEU A 1 277 ? -75.772 -17.640 132.013 1.00 83.94 277 LEU A CA 1
ATOM 2306 C C . LEU A 1 277 ? -75.943 -16.492 133.020 1.00 83.94 277 LEU A C 1
ATOM 2308 O O . LEU A 1 277 ? -76.058 -16.744 134.220 1.00 83.94 277 LEU A O 1
ATOM 2312 N N . GLU A 1 278 ? -75.988 -15.242 132.556 1.00 83.94 278 GLU A N 1
ATOM 2313 C CA . GLU A 1 278 ? -76.255 -14.069 133.396 1.00 83.94 278 GLU A CA 1
ATOM 2314 C C . GLU A 1 278 ? -77.682 -14.072 133.952 1.00 83.94 278 GLU A C 1
ATOM 2316 O O . GLU A 1 278 ? -77.873 -13.868 135.156 1.00 83.94 278 GLU A O 1
ATOM 2321 N N . ASP A 1 279 ? -78.665 -14.414 133.122 1.00 83.12 279 ASP A N 1
ATOM 2322 C CA . ASP A 1 279 ? -80.060 -14.557 133.528 1.00 83.12 279 ASP A CA 1
ATOM 2323 C C . ASP A 1 279 ? -80.207 -15.687 134.563 1.00 83.12 279 ASP A C 1
ATOM 2325 O O . ASP A 1 279 ? -80.798 -15.482 135.625 1.00 83.12 279 ASP A O 1
ATOM 2329 N N . GLN A 1 280 ? -79.584 -16.852 134.334 1.00 83.94 280 GLN A N 1
ATOM 2330 C CA . GLN A 1 280 ? -79.552 -17.953 135.308 1.00 83.94 280 GLN A CA 1
ATOM 2331 C C . GLN A 1 280 ? -78.906 -17.536 136.633 1.00 83.94 280 GLN A C 1
ATOM 2333 O O . GLN A 1 280 ? -79.452 -17.808 137.705 1.00 83.94 280 GLN A O 1
ATOM 2338 N N . LYS A 1 281 ? -77.764 -16.842 136.579 1.00 84.06 281 LYS A N 1
ATOM 2339 C CA . LYS A 1 281 ? -77.091 -16.311 137.769 1.00 84.06 281 LYS A CA 1
ATOM 2340 C C . LYS A 1 281 ? -78.003 -15.347 138.529 1.00 84.06 281 LYS A C 1
ATOM 2342 O O . LYS A 1 281 ? -78.088 -15.437 139.752 1.00 84.06 281 LYS A O 1
ATOM 2347 N N . SER A 1 282 ? -78.696 -14.449 137.831 1.00 76.50 282 SER A N 1
ATOM 2348 C CA . SER A 1 282 ? -79.608 -13.484 138.451 1.00 76.50 282 SER A CA 1
ATOM 2349 C C . SER A 1 282 ? -80.824 -14.156 139.106 1.00 76.50 282 SER A C 1
ATOM 2351 O O . SER A 1 282 ? -81.185 -13.789 140.224 1.00 76.50 282 SER A O 1
ATOM 2353 N N . ALA A 1 283 ? -81.381 -15.206 138.493 1.00 80.56 283 ALA A N 1
ATOM 2354 C CA . ALA A 1 283 ? -82.465 -16.002 139.069 1.00 80.56 283 ALA A CA 1
ATOM 2355 C C . ALA A 1 283 ? -82.031 -16.731 140.352 1.00 80.56 283 ALA A C 1
ATOM 2357 O O . ALA A 1 283 ? -82.750 -16.714 141.352 1.00 80.56 283 ALA A O 1
ATOM 2358 N N . ILE A 1 284 ? -80.825 -17.312 140.359 1.00 83.38 284 ILE A N 1
ATOM 2359 C CA . ILE A 1 284 ? -80.243 -17.943 141.553 1.00 83.38 284 ILE A CA 1
ATOM 2360 C C . ILE A 1 284 ? -80.051 -16.906 142.669 1.00 83.38 284 ILE A C 1
ATOM 2362 O O . ILE A 1 284 ? -80.408 -17.165 143.819 1.00 83.38 284 ILE A O 1
ATOM 2366 N N . ILE A 1 285 ? -79.530 -15.717 142.343 1.00 81.88 285 ILE A N 1
ATOM 2367 C CA . ILE A 1 285 ? -79.365 -14.624 143.314 1.00 81.88 285 ILE A CA 1
ATOM 2368 C C . ILE A 1 285 ? -80.719 -14.227 143.917 1.00 81.88 285 ILE A C 1
ATOM 2370 O O . ILE A 1 285 ? -80.827 -14.133 145.137 1.00 81.88 285 ILE A O 1
ATOM 2374 N N . GLN A 1 286 ? -81.760 -14.047 143.097 1.00 79.88 286 GLN A N 1
ATOM 2375 C CA . GLN A 1 286 ? -83.105 -13.719 143.586 1.00 79.88 286 GLN A CA 1
ATOM 2376 C C . GLN A 1 286 ? -83.678 -14.810 144.497 1.00 79.88 286 GLN A C 1
ATOM 2378 O O . GLN A 1 286 ? -84.276 -14.495 145.525 1.00 79.88 286 GLN A O 1
ATOM 2383 N N . GLN A 1 287 ? -83.463 -16.086 144.166 1.00 83.38 287 GLN A N 1
ATOM 2384 C CA . GLN A 1 287 ? -83.915 -17.205 144.991 1.00 83.38 287 GLN A CA 1
ATOM 2385 C C . GLN A 1 287 ? -83.248 -17.201 146.374 1.00 83.38 287 GLN A C 1
ATOM 2387 O O . GLN A 1 287 ? -83.936 -17.351 147.386 1.00 83.38 287 GLN A O 1
ATOM 2392 N N . TYR A 1 288 ? -81.927 -17.003 146.434 1.00 78.62 288 TYR A N 1
ATOM 2393 C CA . TYR A 1 288 ? -81.217 -16.905 147.711 1.00 78.62 288 TYR A CA 1
ATOM 2394 C C . TYR A 1 288 ? -81.614 -15.653 148.499 1.00 78.62 288 TYR A C 1
ATOM 2396 O O . TYR A 1 288 ? -81.755 -15.730 149.717 1.00 78.62 288 TYR A O 1
ATOM 2404 N N . GLN A 1 289 ? -81.862 -14.526 147.827 1.00 79.75 289 GLN A N 1
ATOM 2405 C CA . GLN A 1 289 ? -82.334 -13.308 148.484 1.00 79.75 289 GLN A CA 1
ATOM 2406 C C . GLN A 1 289 ? -83.711 -13.519 149.136 1.00 79.75 289 GLN A C 1
ATOM 2408 O O . GLN A 1 289 ? -83.887 -13.197 150.307 1.00 79.75 289 GLN A O 1
ATOM 2413 N N . ALA A 1 290 ? -84.647 -14.167 148.434 1.00 79.50 290 ALA A N 1
ATOM 2414 C CA . ALA A 1 290 ? -85.964 -14.498 148.978 1.00 79.50 290 ALA A CA 1
ATOM 2415 C C . ALA A 1 290 ? -85.888 -15.447 150.190 1.00 79.50 290 ALA A C 1
ATOM 2417 O O . ALA A 1 290 ? -86.652 -15.290 151.144 1.00 79.50 290 ALA A O 1
ATOM 2418 N N . GLN A 1 291 ? -84.958 -16.413 150.178 1.00 81.19 291 GLN A N 1
ATOM 2419 C CA . GLN A 1 291 ? -84.698 -17.296 151.325 1.00 81.19 291 GLN A CA 1
ATOM 2420 C C . GLN A 1 291 ? -84.133 -16.536 152.534 1.00 81.19 291 GLN A C 1
ATOM 2422 O O . GLN A 1 291 ? -84.504 -16.823 153.672 1.00 81.19 291 GLN A O 1
ATOM 2427 N N . ILE A 1 292 ? -83.245 -15.564 152.301 1.00 82.06 292 ILE A N 1
ATOM 2428 C CA . ILE A 1 292 ? -82.717 -14.692 153.358 1.00 82.06 292 ILE A CA 1
ATOM 2429 C C . ILE A 1 292 ? -83.850 -13.861 153.969 1.00 82.06 292 ILE A C 1
ATOM 2431 O O . ILE A 1 292 ? -83.957 -13.801 155.194 1.00 82.06 292 ILE A O 1
ATOM 2435 N N . ASP A 1 293 ? -84.719 -13.278 153.142 1.00 80.44 293 ASP A N 1
ATOM 2436 C CA . ASP A 1 293 ? -85.832 -12.451 153.614 1.00 80.44 293 ASP A CA 1
ATOM 2437 C C . ASP A 1 293 ? -86.825 -13.266 154.459 1.00 80.44 293 ASP A C 1
ATOM 2439 O O . ASP A 1 293 ? -87.214 -12.828 155.541 1.00 80.44 293 ASP A O 1
ATOM 2443 N N . THR A 1 294 ? -87.147 -14.502 154.054 1.00 80.06 294 THR A N 1
ATOM 2444 C CA . THR A 1 294 ? -88.013 -15.394 154.854 1.00 80.06 294 THR A CA 1
ATOM 2445 C C . THR A 1 294 ? -87.391 -15.765 156.201 1.00 80.06 294 THR A C 1
ATOM 2447 O O . THR A 1 294 ? -88.085 -15.784 157.220 1.00 80.06 294 THR A O 1
ATOM 2450 N N . LEU A 1 295 ? -86.083 -16.039 156.242 1.00 79.88 295 LEU A N 1
ATOM 2451 C CA . LEU A 1 295 ? -85.370 -16.317 157.495 1.00 79.88 295 LEU A CA 1
ATOM 2452 C C . LEU A 1 295 ? -85.327 -15.092 158.421 1.00 79.88 295 LEU A C 1
ATOM 2454 O O . LEU A 1 295 ? -85.442 -15.236 159.641 1.00 79.88 295 LEU A O 1
ATOM 2458 N N . LEU A 1 296 ? -85.173 -13.888 157.863 1.00 79.12 296 LEU A N 1
ATOM 2459 C CA . LEU A 1 296 ? -85.217 -12.637 158.625 1.00 79.12 296 LEU A CA 1
ATOM 2460 C C . LEU A 1 296 ? -86.607 -12.386 159.222 1.00 79.12 296 LEU A C 1
ATOM 2462 O O . LEU A 1 296 ? -86.704 -11.989 160.386 1.00 79.12 296 LEU A O 1
ATOM 2466 N N . GLU A 1 297 ? -87.665 -12.670 158.465 1.00 81.69 297 GLU A N 1
ATOM 2467 C CA . GLU A 1 297 ? -89.055 -12.534 158.908 1.00 81.69 297 GLU A CA 1
ATOM 2468 C C . GLU A 1 297 ? -89.381 -13.514 160.050 1.00 81.69 297 GLU A C 1
ATOM 2470 O O . GLU A 1 297 ? -89.931 -13.118 161.082 1.00 81.69 297 GLU A O 1
ATOM 2475 N N . GLN A 1 298 ? -88.930 -14.771 159.941 1.00 79.00 298 GLN A N 1
ATOM 2476 C CA . GLN A 1 298 ? -89.020 -15.764 161.021 1.00 79.00 298 GLN A CA 1
ATOM 2477 C C . GLN A 1 298 ? -88.288 -15.305 162.291 1.00 79.00 298 GLN A C 1
ATOM 2479 O O . GLN A 1 298 ? -88.856 -15.339 163.384 1.00 79.00 298 GLN A O 1
ATOM 2484 N N . ARG A 1 299 ? -87.055 -14.798 162.154 1.00 75.56 299 ARG A N 1
ATOM 2485 C CA . ARG A 1 299 ? -86.272 -14.227 163.267 1.00 75.56 299 ARG A CA 1
ATOM 2486 C C . ARG A 1 299 ? -86.979 -13.047 163.938 1.00 75.56 299 ARG A C 1
ATOM 2488 O O . ARG A 1 299 ? -86.884 -12.896 165.158 1.00 75.56 299 ARG A O 1
ATOM 2495 N N . GLN A 1 300 ? -87.650 -12.186 163.171 1.00 76.50 300 GLN A N 1
ATOM 2496 C CA . GLN A 1 300 ? -88.428 -11.069 163.715 1.00 76.50 300 GLN A CA 1
ATOM 2497 C C . GLN A 1 300 ? -89.656 -11.553 164.490 1.00 76.50 300 GLN A C 1
ATOM 2499 O O . GLN A 1 300 ? -89.899 -11.061 165.595 1.00 76.50 300 GLN A O 1
ATOM 2504 N N . LEU A 1 301 ? -90.384 -12.535 163.954 1.00 78.06 301 LEU A N 1
ATOM 2505 C CA . LEU A 1 301 ? -91.535 -13.145 164.621 1.00 78.06 301 LEU A CA 1
ATOM 2506 C C . LEU A 1 301 ? -91.135 -13.801 165.948 1.00 78.06 301 LEU A C 1
ATOM 2508 O O . LEU A 1 301 ? -91.728 -13.480 166.978 1.00 78.06 301 LEU A O 1
ATOM 2512 N N . GLU A 1 302 ? -90.080 -14.621 165.962 1.00 76.56 302 GLU A N 1
ATOM 2513 C CA . GLU A 1 302 ? -89.545 -15.229 167.191 1.00 76.56 302 GLU A CA 1
ATOM 2514 C C . GLU A 1 302 ? -89.152 -14.174 168.232 1.00 76.56 302 GLU A C 1
ATOM 2516 O O . GLU A 1 302 ? -89.499 -14.282 169.410 1.00 76.56 302 GLU A O 1
ATOM 2521 N N . ARG A 1 303 ? -88.468 -13.108 167.798 1.00 74.62 303 ARG A N 1
ATOM 2522 C CA . ARG A 1 303 ? -88.070 -12.006 168.681 1.00 74.62 303 ARG A CA 1
ATOM 2523 C C . ARG A 1 303 ? -89.279 -11.272 169.271 1.00 74.62 303 ARG A C 1
ATOM 2525 O O . ARG A 1 303 ? -89.226 -10.866 170.431 1.00 74.62 303 ARG A O 1
ATOM 2532 N N . SER A 1 304 ? -90.356 -11.110 168.501 1.00 70.50 304 SER A N 1
ATOM 2533 C CA . SER A 1 304 ? -91.598 -10.477 168.966 1.00 70.50 304 SER A CA 1
ATOM 2534 C C . SER A 1 304 ? -92.351 -11.343 169.984 1.00 70.50 304 SER A C 1
ATOM 2536 O O . SER A 1 304 ? -92.767 -10.832 171.024 1.00 70.50 304 SER A O 1
ATOM 2538 N N . ALA A 1 305 ? -92.427 -12.657 169.749 1.00 76.25 305 ALA A N 1
ATOM 2539 C CA . ALA A 1 305 ? -93.063 -13.610 170.656 1.00 76.25 305 ALA A CA 1
ATOM 2540 C C . ALA A 1 305 ? -92.315 -13.702 171.995 1.00 76.25 305 ALA A C 1
ATOM 2542 O O . ALA A 1 305 ? -92.927 -13.693 173.062 1.00 76.25 305 ALA A O 1
ATOM 2543 N N . LEU A 1 306 ? -90.978 -13.709 171.948 1.00 78.94 306 LEU A N 1
ATOM 2544 C CA . LEU A 1 306 ? -90.143 -13.710 173.146 1.00 78.94 306 LEU A CA 1
ATOM 2545 C C . LEU A 1 306 ? -90.307 -12.418 173.967 1.00 78.94 306 LEU A C 1
ATOM 2547 O O . LEU A 1 306 ? -90.336 -12.465 175.195 1.00 78.94 306 LEU A O 1
ATOM 2551 N N . SER A 1 307 ? -90.457 -11.266 173.305 1.00 71.00 307 SER A N 1
ATOM 2552 C CA . SER A 1 307 ? -90.712 -9.990 173.987 1.00 71.00 307 SER A CA 1
ATOM 2553 C C . SER A 1 307 ? -92.064 -9.972 174.706 1.00 71.00 307 SER A C 1
ATOM 2555 O O . SER A 1 307 ? -92.129 -9.494 175.836 1.00 71.00 307 SER A O 1
ATOM 2557 N N . GLN A 1 308 ? -93.119 -10.508 174.083 1.00 72.50 308 GLN A N 1
ATOM 2558 C CA . GLN A 1 308 ? -94.445 -10.612 174.704 1.00 72.50 308 GLN A CA 1
ATOM 2559 C C . GLN A 1 308 ? -94.419 -11.519 175.940 1.00 72.50 308 GLN A C 1
ATOM 2561 O O . GLN A 1 308 ? -94.909 -11.126 176.997 1.00 72.50 308 GLN A O 1
ATOM 2566 N N . HIS A 1 309 ? -93.740 -12.669 175.853 1.00 75.62 309 HIS A N 1
ATOM 2567 C CA . HIS A 1 309 ? -93.586 -13.591 176.982 1.00 75.62 309 HIS A CA 1
ATOM 2568 C C . HIS A 1 309 ? -92.936 -12.922 178.205 1.00 75.62 309 HIS A C 1
ATOM 2570 O O . HIS A 1 309 ? -93.426 -13.057 179.327 1.00 75.62 309 HIS A O 1
ATOM 2576 N N . PHE A 1 310 ? -91.861 -12.150 177.997 1.00 73.25 310 PHE A N 1
ATOM 2577 C CA . PHE A 1 310 ? -91.208 -11.416 179.087 1.00 73.25 310 PHE A CA 1
ATOM 2578 C C . PHE A 1 310 ? -92.108 -10.332 179.708 1.00 73.25 310 PHE A C 1
ATOM 2580 O O . PHE A 1 310 ? -92.000 -10.039 180.901 1.00 73.25 310 PHE A O 1
ATOM 2587 N N . GLU A 1 311 ? -93.007 -9.729 178.930 1.00 70.75 311 GLU A N 1
ATOM 2588 C CA . GLU A 1 311 ? -93.960 -8.726 179.416 1.00 70.75 311 GLU A CA 1
ATOM 2589 C C . GLU A 1 311 ? -95.096 -9.345 180.249 1.00 70.75 311 GLU A C 1
ATOM 2591 O O . GLU A 1 311 ? -95.505 -8.767 181.265 1.00 70.75 311 GLU A O 1
ATOM 2596 N N . GLU A 1 312 ? -95.559 -10.540 179.871 1.00 72.56 312 GLU A N 1
ATOM 2597 C CA . GLU A 1 312 ? -96.526 -11.339 180.630 1.00 72.56 312 GLU A CA 1
ATOM 2598 C C . GLU A 1 312 ? -95.960 -11.795 181.989 1.00 72.56 312 GLU A C 1
ATOM 2600 O O . GLU A 1 312 ? -96.602 -11.591 183.026 1.00 72.56 312 GLU A O 1
ATOM 2605 N N . GLU A 1 313 ? -94.738 -12.342 182.013 1.00 70.62 313 GLU A N 1
ATOM 2606 C CA . GLU A 1 313 ? -94.062 -12.771 183.251 1.00 70.62 313 GLU A CA 1
ATOM 2607 C C . GLU A 1 313 ? -93.883 -11.605 184.231 1.00 70.62 313 GLU A C 1
ATOM 2609 O O . GLU A 1 313 ? -94.167 -11.719 185.428 1.00 70.62 313 GLU A O 1
ATOM 2614 N N . LYS A 1 314 ? -93.487 -10.432 183.723 1.00 71.00 314 LYS A N 1
ATOM 2615 C CA . LYS A 1 314 ? -93.319 -9.226 184.543 1.00 71.00 314 LYS A CA 1
ATOM 2616 C C . LYS A 1 314 ? -94.627 -8.793 185.217 1.00 71.00 314 LYS A C 1
ATOM 2618 O O . LYS A 1 314 ? -94.603 -8.340 186.365 1.00 71.00 314 LYS A O 1
ATOM 2623 N N . LYS A 1 315 ? -95.773 -8.934 184.539 1.00 72.38 315 LYS A N 1
ATOM 2624 C CA . LYS A 1 315 ? -97.098 -8.642 185.120 1.00 72.38 315 LYS A CA 1
ATOM 2625 C C . LYS A 1 315 ? -97.479 -9.631 186.221 1.00 72.38 315 LYS A C 1
ATOM 2627 O O . LYS A 1 315 ? -98.045 -9.202 187.228 1.00 72.38 315 LYS A O 1
ATOM 2632 N N . GLN A 1 316 ? -97.167 -10.917 186.057 1.00 70.31 316 GLN A N 1
ATOM 2633 C CA . GLN A 1 316 ? -97.473 -11.940 187.063 1.00 70.31 316 GLN A CA 1
ATOM 2634 C C . GLN A 1 316 ? -96.704 -11.706 188.370 1.00 70.31 316 GLN A C 1
ATOM 2636 O O . GLN A 1 316 ? -97.314 -11.696 189.440 1.00 70.31 316 GLN A O 1
ATOM 2641 N N . ILE A 1 317 ? -95.406 -11.401 188.287 1.00 72.81 317 ILE A N 1
ATOM 2642 C CA . ILE A 1 317 ? -94.561 -11.143 189.468 1.00 72.81 317 ILE A CA 1
ATOM 2643 C C . ILE A 1 317 ? -95.052 -9.912 190.254 1.00 72.81 317 ILE A C 1
ATOM 2645 O O . ILE A 1 317 ? -95.119 -9.932 191.483 1.00 72.81 317 ILE A O 1
ATOM 2649 N N . LEU A 1 318 ? -95.471 -8.847 189.561 1.00 70.44 318 LEU A N 1
ATOM 2650 C CA . LEU A 1 318 ? -96.011 -7.638 190.201 1.00 70.44 318 LEU A CA 1
ATOM 2651 C C . LEU A 1 318 ? -97.367 -7.867 190.889 1.00 70.44 318 LEU A C 1
ATOM 2653 O O . LEU A 1 318 ? -97.651 -7.238 191.910 1.00 70.44 318 LEU A O 1
ATOM 2657 N N . ALA A 1 319 ? -98.208 -8.749 190.345 1.00 70.19 319 ALA A N 1
ATOM 2658 C CA . ALA A 1 319 ? -99.483 -9.110 190.960 1.00 70.19 319 ALA A CA 1
ATOM 2659 C C . ALA A 1 319 ? -99.287 -9.955 192.230 1.00 70.19 319 ALA A C 1
ATOM 2661 O O . ALA A 1 319 ? -100.004 -9.762 193.213 1.00 70.19 319 ALA A O 1
ATOM 2662 N N . GLN A 1 320 ? -98.291 -10.842 192.227 1.00 70.25 320 GLN A N 1
ATOM 2663 C CA . GLN A 1 320 ? -97.955 -11.695 193.365 1.00 70.25 320 GLN A CA 1
ATOM 2664 C C . GLN A 1 320 ? -97.407 -10.876 194.544 1.00 70.25 320 GLN A C 1
ATOM 2666 O O . GLN A 1 320 ? -97.922 -10.986 195.655 1.00 70.25 320 GLN A O 1
ATOM 2671 N N . ALA A 1 321 ? -96.505 -9.927 194.275 1.00 68.12 321 ALA A N 1
ATOM 2672 C CA . ALA A 1 321 ? -95.988 -9.003 195.289 1.00 68.12 321 ALA A CA 1
ATOM 2673 C C . ALA A 1 321 ? -97.070 -8.088 195.908 1.00 68.12 321 ALA A C 1
ATOM 2675 O O . ALA A 1 321 ? -96.939 -7.641 197.048 1.00 68.12 321 ALA A O 1
ATOM 2676 N N . ARG A 1 322 ? -98.157 -7.788 195.176 1.00 69.06 322 ARG A N 1
ATOM 2677 C CA . ARG A 1 322 ? -99.303 -7.031 195.716 1.00 69.06 322 ARG A CA 1
ATOM 2678 C C . ARG A 1 322 ? -100.138 -7.849 196.699 1.00 69.06 322 ARG A C 1
ATOM 2680 O O . ARG A 1 322 ? -100.516 -7.304 197.730 1.00 69.06 322 ARG A O 1
ATOM 2687 N N . ARG A 1 323 ? -100.391 -9.127 196.401 1.00 67.25 323 ARG A N 1
ATOM 2688 C CA . ARG A 1 323 ? -101.161 -10.023 197.282 1.00 67.25 323 ARG A CA 1
ATOM 2689 C C . ARG A 1 323 ? -100.442 -10.280 198.602 1.00 67.25 323 ARG A C 1
ATOM 2691 O O . ARG A 1 323 ? -101.048 -10.125 199.654 1.00 67.25 323 ARG A O 1
ATOM 2698 N N . GLU A 1 324 ? -99.140 -10.556 198.547 1.00 67.31 324 GLU A N 1
ATOM 2699 C CA . GLU A 1 324 ? -98.322 -10.776 199.750 1.00 67.31 324 GLU A CA 1
ATOM 2700 C C . GLU A 1 324 ? -98.313 -9.544 200.674 1.00 67.31 324 GLU A C 1
ATOM 2702 O O . GLU A 1 324 ? -98.337 -9.667 201.899 1.00 67.31 324 GLU A O 1
ATOM 2707 N N . LYS A 1 325 ? -98.353 -8.333 200.100 1.00 67.75 325 LYS A N 1
ATOM 2708 C CA . LYS A 1 325 ? -98.441 -7.083 200.866 1.00 67.75 325 LYS A CA 1
ATOM 2709 C C . LYS A 1 325 ? -99.793 -6.906 201.575 1.00 67.75 325 LYS A C 1
ATOM 2711 O O . LYS A 1 325 ? -99.819 -6.387 202.689 1.00 67.75 325 LYS A O 1
ATOM 2716 N N . GLU A 1 326 ? -100.899 -7.294 200.944 1.00 64.38 326 GLU A N 1
ATOM 2717 C CA . GLU A 1 326 ? -102.246 -7.207 201.532 1.00 64.38 326 GLU A CA 1
ATOM 2718 C C . GLU A 1 326 ? -102.453 -8.252 202.644 1.00 64.38 326 GLU A C 1
ATOM 2720 O O . GLU A 1 326 ? -103.038 -7.934 203.680 1.00 64.38 326 GLU A O 1
ATOM 2725 N N . GLU A 1 327 ? -101.899 -9.458 202.488 1.00 62.62 327 GLU A N 1
ATOM 2726 C CA . GLU A 1 327 ? -101.935 -10.514 203.514 1.00 62.62 327 GLU A CA 1
ATOM 2727 C C . GLU A 1 327 ? -101.155 -10.128 204.782 1.00 62.62 327 GLU A C 1
ATOM 2729 O O . GLU A 1 327 ? -101.668 -10.277 205.894 1.00 62.62 327 GLU A O 1
ATOM 2734 N N . LEU A 1 328 ? -99.964 -9.536 204.628 1.00 65.44 328 LEU A N 1
ATOM 2735 C CA . LEU A 1 328 ? -99.171 -9.008 205.749 1.00 65.44 328 LEU A CA 1
ATOM 2736 C C . LEU A 1 328 ? -99.893 -7.876 206.502 1.00 65.44 328 LEU A C 1
ATOM 2738 O O . LEU A 1 328 ? -99.772 -7.758 207.722 1.00 65.44 328 LEU A O 1
ATOM 2742 N N . MET A 1 329 ? -100.674 -7.057 205.792 1.00 60.59 329 MET A N 1
ATOM 2743 C CA . MET A 1 329 ? -101.454 -5.974 206.397 1.00 60.59 329 MET A CA 1
ATOM 2744 C C . MET A 1 329 ? -102.647 -6.510 207.206 1.00 60.59 329 MET A C 1
ATOM 2746 O O .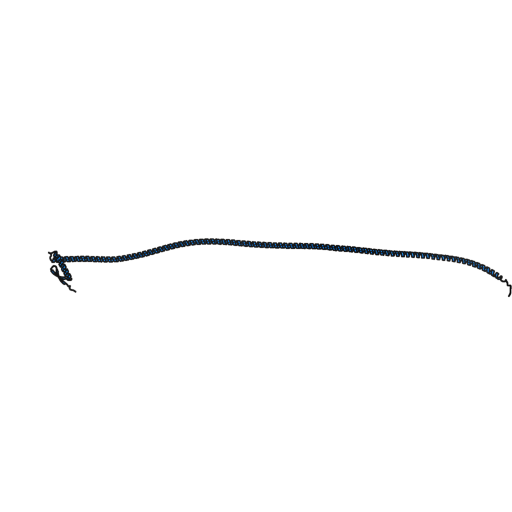 MET A 1 329 ? -102.962 -5.970 208.267 1.00 60.59 329 MET A O 1
ATOM 2750 N N . HIS A 1 330 ? -103.270 -7.603 206.755 1.00 62.50 330 HIS A N 1
ATOM 2751 C CA . HIS A 1 330 ? -104.354 -8.271 207.478 1.00 62.50 330 HIS A CA 1
ATOM 2752 C C . HIS A 1 330 ? -103.880 -9.020 208.731 1.00 62.50 330 HIS A C 1
ATOM 2754 O O . HIS A 1 330 ? -104.576 -8.986 209.747 1.00 62.50 330 HIS A O 1
ATOM 2760 N N . GLN A 1 331 ? -102.695 -9.639 208.702 1.00 61.97 331 GLN A N 1
ATOM 2761 C CA . GLN A 1 331 ? -102.109 -10.272 209.892 1.00 61.97 331 GLN A CA 1
ATOM 2762 C C . GLN A 1 331 ? -101.812 -9.256 211.001 1.00 61.97 331 GLN A C 1
ATOM 2764 O O . GLN A 1 331 ? -102.184 -9.483 212.149 1.00 61.97 331 GLN A O 1
ATOM 2769 N N . SER A 1 332 ? -101.260 -8.087 210.658 1.00 57.56 332 SER A N 1
ATOM 2770 C CA . SER A 1 332 ? -100.962 -7.043 211.650 1.00 57.56 332 SER A CA 1
ATOM 2771 C C . SER A 1 332 ? -102.208 -6.501 212.365 1.00 57.56 332 SER A C 1
ATOM 2773 O O . SER A 1 332 ? -102.126 -6.152 213.539 1.00 57.56 332 SER A O 1
ATOM 2775 N N . LEU A 1 333 ? -103.355 -6.425 211.680 1.00 59.25 333 LEU A N 1
ATOM 2776 C CA . LEU A 1 333 ? -104.628 -5.986 212.272 1.00 59.25 333 LEU A CA 1
ATOM 2777 C C . LEU A 1 333 ? -105.265 -7.071 213.160 1.00 59.25 333 LEU A C 1
ATOM 2779 O O . LEU A 1 333 ? -105.964 -6.748 214.119 1.00 59.25 333 LEU A O 1
ATOM 2783 N N . SER A 1 334 ? -105.014 -8.349 212.856 1.00 55.72 334 SER A N 1
ATOM 2784 C CA . SER A 1 334 ? -105.478 -9.486 213.660 1.00 55.72 334 SER A CA 1
ATOM 2785 C C . SER A 1 334 ? -104.709 -9.606 214.981 1.00 55.72 334 SER A C 1
ATOM 2787 O O . SER A 1 334 ? -105.318 -9.840 216.026 1.00 55.72 334 SER A O 1
ATOM 2789 N N . ASP A 1 335 ? -103.394 -9.385 214.959 1.00 59.50 335 ASP A N 1
ATOM 2790 C CA . ASP A 1 335 ? -102.547 -9.445 216.159 1.00 59.50 335 ASP A CA 1
ATOM 2791 C C . ASP A 1 335 ? -102.888 -8.330 217.168 1.00 59.50 335 ASP A C 1
ATOM 2793 O O . ASP A 1 335 ? -102.865 -8.538 218.386 1.00 59.50 335 ASP A O 1
ATOM 2797 N N . GLU A 1 336 ? -103.286 -7.152 216.676 1.00 61.22 336 GLU A N 1
ATOM 2798 C CA . GLU A 1 336 ? -103.684 -6.011 217.510 1.00 61.22 336 GLU A CA 1
ATOM 2799 C C . GLU A 1 336 ? -105.044 -6.235 218.209 1.00 61.22 336 GLU A C 1
ATOM 2801 O O . GLU A 1 336 ? -105.263 -5.768 219.333 1.00 61.22 336 GLU A O 1
ATOM 2806 N N . ALA A 1 337 ? -105.947 -7.008 217.591 1.00 58.41 337 ALA A N 1
ATOM 2807 C CA . ALA A 1 337 ? -107.219 -7.412 218.194 1.00 58.41 337 ALA A CA 1
ATOM 2808 C C . ALA A 1 337 ? -107.024 -8.464 219.302 1.00 58.41 337 ALA A C 1
ATOM 2810 O O . ALA A 1 337 ? -107.604 -8.336 220.384 1.00 58.41 337 ALA A O 1
ATOM 2811 N N . GLN A 1 338 ? -106.142 -9.446 219.082 1.00 58.88 338 GLN A N 1
ATOM 2812 C CA . GLN A 1 338 ? -105.838 -10.488 220.071 1.00 58.88 338 GLN A CA 1
ATOM 2813 C C . GLN A 1 338 ? -105.125 -9.937 221.317 1.00 58.88 338 GLN A C 1
ATOM 2815 O O . GLN A 1 338 ? -105.363 -10.411 222.430 1.00 58.88 338 GLN A O 1
ATOM 2820 N N . GLN A 1 339 ? -104.303 -8.890 221.180 1.00 58.97 339 GLN A N 1
ATOM 2821 C CA . GLN A 1 339 ? -103.686 -8.231 222.338 1.00 58.97 339 GLN A CA 1
ATOM 2822 C C . GLN A 1 339 ? -104.695 -7.509 223.245 1.00 58.97 339 GLN A C 1
ATOM 2824 O O . GLN A 1 339 ? -104.490 -7.475 224.462 1.00 58.97 339 GLN A O 1
ATOM 2829 N N . LYS A 1 340 ? -105.793 -6.973 222.693 1.00 59.66 340 LYS A N 1
ATOM 2830 C CA . LYS A 1 340 ? -106.854 -6.328 223.487 1.00 59.66 340 LYS A CA 1
ATOM 2831 C C . LYS A 1 340 ? -107.712 -7.339 224.249 1.00 59.66 340 LYS A C 1
ATOM 2833 O O . LYS A 1 340 ? -108.019 -7.096 225.414 1.00 59.66 340 LYS A O 1
ATOM 2838 N N . GLU A 1 341 ? -108.027 -8.489 223.652 1.00 55.59 341 GLU A N 1
ATOM 2839 C CA . GLU A 1 341 ? -108.714 -9.584 224.360 1.00 55.59 341 GLU A CA 1
ATOM 2840 C C . GLU A 1 341 ? -107.855 -10.164 225.491 1.00 55.59 341 GLU A C 1
ATOM 2842 O O . GLU A 1 341 ? -108.354 -10.418 226.588 1.00 55.59 341 GLU A O 1
ATOM 2847 N N . LEU A 1 342 ? -106.541 -10.290 225.280 1.00 58.09 342 LEU A N 1
ATOM 2848 C CA . LEU A 1 342 ? -105.627 -10.787 226.311 1.00 58.09 342 LEU A CA 1
ATOM 2849 C C . LEU A 1 342 ? -105.509 -9.831 227.513 1.00 58.09 342 LEU A C 1
ATOM 2851 O O . LEU A 1 342 ? -105.294 -10.281 228.641 1.00 58.09 342 LEU A O 1
ATOM 2855 N N . GLN A 1 343 ? -105.630 -8.517 227.290 1.00 58.66 343 GLN A N 1
ATOM 2856 C CA . GLN A 1 343 ? -105.683 -7.537 228.378 1.00 58.66 343 GLN A CA 1
ATOM 2857 C C . GLN A 1 343 ? -107.006 -7.614 229.148 1.00 58.66 343 GLN A C 1
ATOM 2859 O O . GLN A 1 343 ? -106.976 -7.562 230.374 1.00 58.66 343 GLN A O 1
ATOM 2864 N N . HIS A 1 344 ? -108.133 -7.834 228.464 1.00 61.50 344 HIS A N 1
ATOM 2865 C CA . HIS A 1 344 ? -109.438 -7.999 229.113 1.00 61.50 344 HIS A CA 1
ATOM 2866 C C . HIS A 1 344 ? -109.488 -9.250 230.007 1.00 61.50 344 HIS A C 1
ATOM 2868 O O . HIS A 1 344 ? -109.890 -9.177 231.165 1.00 61.50 344 HIS A O 1
ATOM 2874 N N . ILE A 1 345 ? -108.975 -10.383 229.515 1.00 65.94 345 ILE A N 1
ATOM 2875 C CA . ILE A 1 345 ? -108.944 -11.650 230.269 1.00 65.94 345 ILE A CA 1
ATOM 2876 C C . ILE A 1 345 ? -108.016 -11.560 231.490 1.00 65.94 345 ILE A C 1
ATOM 2878 O O . ILE A 1 345 ? -108.285 -12.173 232.521 1.00 65.94 345 ILE A O 1
ATOM 2882 N N . LYS A 1 346 ? -106.923 -10.788 231.420 1.00 61.47 346 LYS A N 1
ATOM 2883 C CA . LYS A 1 346 ? -106.021 -10.597 232.570 1.00 61.47 346 LYS A CA 1
ATOM 2884 C C . LYS A 1 346 ? -106.661 -9.807 233.710 1.00 61.47 346 LYS A C 1
ATOM 2886 O O . LYS A 1 346 ? -106.345 -10.088 234.866 1.00 61.47 346 LYS A O 1
ATOM 2891 N N . GLU A 1 347 ? -107.533 -8.855 233.397 1.00 59.25 347 GLU A N 1
ATOM 2892 C CA . GLU A 1 347 ? -108.255 -8.077 234.405 1.00 59.25 347 GLU A CA 1
ATOM 2893 C C . GLU A 1 347 ? -109.320 -8.954 235.096 1.00 59.25 347 GLU A C 1
ATOM 2895 O O . GLU A 1 347 ? -109.358 -9.004 236.326 1.00 59.25 347 GLU A O 1
ATOM 2900 N N . GLU A 1 348 ? -110.060 -9.770 234.330 1.00 55.41 348 GLU A N 1
ATOM 2901 C CA . GLU A 1 348 ? -111.040 -10.737 234.863 1.00 55.41 348 GLU A CA 1
ATOM 2902 C C . GLU A 1 348 ? -110.386 -11.835 235.720 1.00 55.41 348 GLU A C 1
ATOM 2904 O O . GLU A 1 348 ? -110.903 -12.213 236.772 1.00 55.41 348 GLU A O 1
ATOM 2909 N N . TYR A 1 349 ? -109.201 -12.323 235.331 1.00 59.22 349 TYR A N 1
ATOM 2910 C CA . TYR A 1 349 ? -108.473 -13.322 236.122 1.00 59.22 349 TYR A CA 1
ATOM 2911 C C . TYR A 1 349 ? -107.944 -12.751 237.446 1.00 59.22 349 TYR A C 1
ATOM 2913 O O . TYR A 1 349 ? -107.738 -13.506 238.398 1.00 59.22 349 TYR A O 1
ATOM 2921 N N . ARG A 1 350 ? -107.705 -11.434 237.532 1.00 63.00 350 ARG A N 1
ATOM 2922 C CA . ARG A 1 350 ? -107.293 -10.785 238.786 1.00 63.00 350 ARG A CA 1
ATOM 2923 C C . ARG A 1 350 ? -108.461 -10.719 239.769 1.00 63.00 350 ARG A C 1
ATOM 2925 O O . ARG A 1 350 ? -108.274 -11.079 240.927 1.00 63.00 350 ARG A O 1
ATOM 2932 N N . GLU A 1 351 ? -109.648 -10.346 239.295 1.00 58.28 351 GLU A N 1
ATOM 2933 C CA . GLU A 1 351 ? -110.867 -10.274 240.113 1.00 58.28 351 GLU A CA 1
ATOM 2934 C C . GLU A 1 351 ? -111.319 -11.668 240.580 1.00 58.28 351 GLU A C 1
ATOM 2936 O O . GLU A 1 351 ? -111.603 -11.871 241.761 1.00 58.28 351 GLU A O 1
ATOM 2941 N N . LEU A 1 352 ? -111.242 -12.678 239.706 1.00 56.94 352 LEU A N 1
ATOM 2942 C CA . LEU A 1 352 ? -111.600 -14.058 240.054 1.00 56.94 352 LEU A CA 1
ATOM 2943 C C . LEU A 1 352 ? -110.620 -14.697 241.057 1.00 56.94 352 LEU A C 1
ATOM 2945 O O . LEU A 1 352 ? -111.005 -15.534 241.875 1.00 56.94 352 LEU A O 1
ATOM 2949 N N . ARG A 1 353 ? -109.342 -14.292 241.036 1.00 56.12 353 ARG A N 1
ATOM 2950 C CA . ARG A 1 353 ? -108.330 -14.784 241.984 1.00 56.12 353 ARG A CA 1
ATOM 2951 C C . ARG A 1 353 ? -108.508 -14.193 243.385 1.00 56.12 353 ARG A C 1
ATOM 2953 O O . ARG A 1 353 ? -108.182 -14.867 244.361 1.00 56.12 353 ARG A O 1
ATOM 2960 N N . GLU A 1 354 ? -109.042 -12.978 243.491 1.00 56.75 354 GLU A N 1
ATOM 2961 C CA . GLU A 1 354 ? -109.401 -12.362 244.774 1.00 56.75 354 GLU A CA 1
ATOM 2962 C C . GLU A 1 354 ? -110.671 -12.986 245.384 1.00 56.75 354 GLU A C 1
ATOM 2964 O O . GLU A 1 354 ? -110.753 -13.115 246.608 1.00 56.75 354 GLU A O 1
ATOM 2969 N N . GLU A 1 355 ? -111.617 -13.465 244.564 1.00 55.94 355 GLU A N 1
ATOM 2970 C CA . GLU A 1 355 ? -112.803 -14.195 245.044 1.00 55.94 355 GLU A CA 1
ATOM 2971 C C . GLU A 1 355 ? -112.516 -15.661 245.407 1.00 55.94 355 GLU A C 1
ATOM 2973 O O . GLU A 1 355 ? -112.994 -16.145 246.435 1.00 55.94 355 GLU A O 1
ATOM 2978 N N . TYR A 1 356 ? -111.661 -16.360 244.652 1.00 54.03 356 TYR A N 1
ATOM 2979 C CA . TYR A 1 356 ? -111.292 -17.744 244.980 1.00 54.03 356 TYR A CA 1
ATOM 2980 C C . TYR A 1 356 ? -110.470 -17.839 246.277 1.00 54.03 356 TYR A C 1
ATOM 2982 O O . TYR A 1 356 ? -110.601 -18.801 247.032 1.00 54.03 356 TYR A O 1
ATOM 2990 N N . ALA A 1 357 ? -109.665 -16.815 246.588 1.00 52.19 357 ALA A N 1
ATOM 2991 C CA . ALA A 1 357 ? -108.938 -16.740 247.855 1.00 52.19 357 ALA A CA 1
ATOM 2992 C C . ALA A 1 357 ? -109.869 -16.554 249.071 1.00 52.19 357 ALA A C 1
ATOM 2994 O O . ALA A 1 357 ? -109.541 -17.029 250.158 1.00 52.19 357 ALA A O 1
ATOM 2995 N N . LYS A 1 358 ? -111.038 -15.917 248.894 1.00 54.59 358 LYS A N 1
ATOM 2996 C CA . LYS A 1 358 ? -112.082 -15.845 249.932 1.00 54.59 358 LYS A CA 1
ATOM 2997 C C . LYS A 1 358 ? -112.799 -17.189 250.099 1.00 54.59 358 LYS A C 1
ATOM 2999 O O . LYS A 1 358 ? -112.998 -17.627 251.225 1.00 54.59 358 LYS A O 1
ATOM 3004 N N . LEU A 1 359 ? -113.096 -17.877 248.994 1.00 51.84 359 LEU A N 1
ATOM 3005 C CA . LEU A 1 359 ? -113.863 -19.129 249.001 1.00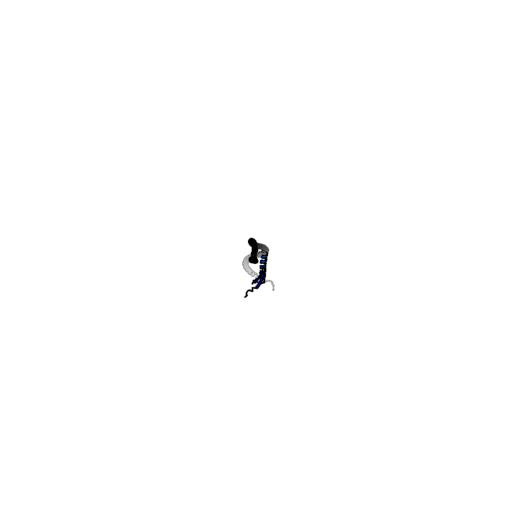 51.84 359 LEU A CA 1
ATOM 3006 C C . LEU A 1 359 ? -113.055 -20.352 249.476 1.00 51.84 359 LEU A C 1
ATOM 3008 O O . LEU A 1 359 ? -113.605 -21.270 250.079 1.00 51.84 359 LEU A O 1
ATOM 3012 N N . GLN A 1 360 ? -111.739 -20.378 249.242 1.00 47.25 360 GLN A N 1
ATOM 3013 C CA . GLN A 1 360 ? -110.904 -21.521 249.626 1.00 47.25 360 GLN A CA 1
ATOM 3014 C C . GLN A 1 360 ? -110.623 -21.588 251.136 1.00 47.25 360 GLN A C 1
ATOM 3016 O O . GLN A 1 360 ? -110.437 -22.684 251.669 1.00 47.25 360 GLN A O 1
ATOM 3021 N N . ASN A 1 361 ? -110.638 -20.455 251.841 1.00 48.94 361 ASN A N 1
ATOM 3022 C CA . ASN A 1 361 ? -110.542 -20.482 253.300 1.00 48.94 361 ASN A CA 1
ATOM 3023 C C . ASN A 1 361 ? -111.869 -20.910 253.949 1.00 48.94 361 ASN A C 1
ATOM 3025 O O . ASN A 1 361 ? -111.827 -21.679 254.902 1.00 48.94 361 ASN A O 1
ATOM 3029 N N . GLU A 1 362 ? -113.025 -20.536 253.384 1.00 50.75 362 GLU A N 1
ATOM 3030 C CA . GLU A 1 362 ? -114.337 -21.020 253.856 1.00 50.75 362 GLU A CA 1
ATOM 3031 C C . GLU A 1 362 ? -114.564 -22.519 253.553 1.00 50.75 362 GLU A C 1
ATOM 3033 O O . GLU A 1 362 ? -115.222 -23.213 254.324 1.00 50.75 362 GLU A O 1
ATOM 3038 N N . TYR A 1 363 ? -113.978 -23.063 252.473 1.00 42.94 363 TYR A N 1
ATOM 3039 C CA . TYR A 1 363 ? -114.121 -24.483 252.106 1.00 42.94 363 TYR A CA 1
ATOM 3040 C C . TYR A 1 363 ? -113.304 -25.441 252.989 1.00 42.94 363 TYR A C 1
ATOM 3042 O O . TYR A 1 363 ? -113.749 -26.554 253.272 1.00 42.94 363 TYR A O 1
ATOM 3050 N N . ASN A 1 364 ? -112.129 -25.033 253.472 1.00 45.62 364 ASN A N 1
ATOM 3051 C CA . ASN A 1 364 ? -111.309 -25.915 254.310 1.00 45.62 364 ASN A CA 1
ATOM 3052 C C . ASN A 1 364 ? -111.663 -25.848 255.804 1.00 45.62 364 ASN A C 1
ATOM 3054 O O . ASN A 1 364 ? -111.248 -26.733 256.547 1.00 45.62 364 ASN A O 1
ATOM 3058 N N . GLU A 1 365 ? -112.508 -24.897 256.216 1.00 43.53 365 GLU A N 1
ATOM 3059 C CA . GLU A 1 365 ? -113.280 -24.986 257.464 1.00 43.53 365 GLU A CA 1
ATOM 3060 C C . GLU A 1 365 ? -114.459 -25.995 257.372 1.00 43.53 365 GLU A C 1
ATOM 3062 O O . GLU A 1 365 ? -115.105 -26.252 258.381 1.00 43.53 365 GLU A O 1
ATOM 3067 N N . TRP A 1 366 ? -114.747 -26.615 256.208 1.00 44.56 366 TRP A N 1
ATOM 3068 C CA . TRP A 1 366 ? -115.937 -27.473 256.010 1.00 44.56 366 TRP A CA 1
ATOM 3069 C C . TRP A 1 366 ? -115.691 -28.954 255.638 1.00 44.56 366 TRP A C 1
ATOM 3071 O O . TRP A 1 366 ? -116.650 -29.726 255.618 1.00 44.56 366 TRP A O 1
ATOM 3081 N N . ILE A 1 367 ? -114.448 -29.418 255.427 1.00 48.09 367 ILE A N 1
ATOM 3082 C CA . ILE A 1 367 ? -114.128 -30.871 255.320 1.00 48.09 367 ILE A CA 1
ATOM 3083 C C . ILE A 1 367 ? -113.293 -31.327 256.521 1.00 48.09 367 ILE A C 1
ATOM 3085 O O . ILE A 1 367 ? -112.268 -31.995 256.426 1.00 48.09 367 ILE A O 1
ATOM 3089 N N . GLU A 1 368 ? -113.790 -30.940 257.689 1.00 46.97 368 GLU A N 1
ATOM 3090 C CA . GLU A 1 368 ? -113.350 -31.421 258.989 1.00 46.97 368 GLU A CA 1
ATOM 3091 C C . GLU A 1 368 ? -114.175 -32.645 259.474 1.00 46.97 368 GLU A C 1
ATOM 3093 O O . GLU A 1 368 ? -113.772 -33.266 260.446 1.00 46.97 368 GLU A O 1
ATOM 3098 N N . LEU A 1 369 ? -115.310 -33.056 258.865 1.00 38.50 369 LEU A N 1
ATOM 3099 C CA . LEU A 1 369 ? -116.382 -33.645 259.712 1.00 38.50 369 LEU A CA 1
ATOM 3100 C C . LEU A 1 369 ? -117.314 -34.787 259.209 1.00 38.50 369 LEU A C 1
ATOM 3102 O O . LEU A 1 369 ? -118.350 -34.986 259.831 1.00 38.50 369 LEU A O 1
ATOM 3106 N N . VAL A 1 370 ? -117.012 -35.598 258.183 1.00 48.66 370 VAL A N 1
ATOM 3107 C CA . VAL A 1 370 ? -117.864 -36.787 257.854 1.00 48.66 370 VAL A CA 1
ATOM 3108 C C . VAL A 1 370 ? -116.994 -38.034 257.649 1.00 48.66 370 VAL A C 1
ATOM 3110 O O . VAL A 1 370 ? -116.497 -38.293 256.558 1.00 48.66 370 VAL A O 1
ATOM 3113 N N . GLU A 1 371 ? -116.524 -38.638 258.740 1.00 40.84 371 GLU A N 1
ATOM 3114 C CA . GLU A 1 371 ? -117.170 -39.768 259.438 1.00 40.84 371 GLU A CA 1
ATOM 3115 C C . GLU A 1 371 ? -117.132 -41.094 258.655 1.00 40.84 371 GLU A C 1
ATOM 3117 O O . GLU A 1 371 ? -117.900 -41.367 257.736 1.00 40.84 371 GLU A O 1
ATOM 3122 N N . THR A 1 372 ? -116.206 -41.945 259.102 1.00 55.56 372 THR A N 1
ATOM 3123 C CA . THR A 1 372 ? -116.480 -43.315 259.563 1.00 55.56 372 THR A CA 1
ATOM 3124 C C . THR A 1 372 ? -117.967 -43.616 259.819 1.00 55.56 372 THR A C 1
ATOM 3126 O O . THR A 1 372 ? -118.571 -42.921 260.625 1.00 55.56 372 THR A O 1
ATOM 3129 N N . ASP A 1 373 ? -118.526 -44.711 259.282 1.00 51.53 373 ASP A N 1
ATOM 3130 C CA . ASP A 1 373 ? -118.472 -46.003 259.991 1.00 51.53 373 ASP A CA 1
ATOM 3131 C C . ASP A 1 373 ? -119.064 -47.212 259.220 1.00 51.53 373 ASP A C 1
ATOM 3133 O O . ASP A 1 373 ? -119.897 -47.070 258.324 1.00 51.53 373 ASP A O 1
ATOM 3137 N N . SER A 1 374 ? -118.681 -48.403 259.711 1.00 41.09 374 SER A N 1
ATOM 3138 C CA . SER A 1 374 ? -119.202 -49.774 259.506 1.00 41.09 374 SER A CA 1
ATOM 3139 C C . SER A 1 374 ? -118.509 -50.724 258.490 1.00 41.09 374 SER A C 1
ATOM 3141 O O . SER A 1 374 ? -118.146 -50.322 257.388 1.00 41.09 374 SER A O 1
ATOM 3143 N N . PRO A 1 375 ? -118.393 -52.042 258.797 1.00 64.38 375 PRO A N 1
ATOM 3144 C CA . PRO A 1 375 ? -117.455 -52.574 259.803 1.00 64.38 375 PRO A CA 1
ATOM 3145 C C . PRO A 1 375 ? -116.711 -53.877 259.386 1.00 64.38 375 PRO A C 1
ATOM 3147 O O . PRO A 1 375 ? -117.251 -54.726 258.680 1.00 64.38 375 PRO A O 1
ATOM 3150 N N . GLY A 1 376 ? -115.523 -54.105 259.974 1.00 53.66 376 GLY A N 1
ATOM 3151 C CA . GLY A 1 376 ? -115.089 -55.433 260.453 1.00 53.66 376 GLY A CA 1
ATOM 3152 C C . GLY A 1 376 ? -113.959 -56.202 259.736 1.00 53.66 376 GLY A C 1
ATOM 3153 O O . GLY A 1 376 ? -114.229 -57.235 259.125 1.00 53.66 376 GLY A O 1
ATOM 3154 N N . ARG A 1 377 ? -112.692 -55.818 259.957 1.00 42.62 377 ARG A N 1
ATOM 3155 C CA . ARG A 1 377 ? -111.632 -56.665 260.555 1.00 42.62 377 ARG A CA 1
ATOM 3156 C C . ARG A 1 377 ? -110.464 -55.813 261.033 1.00 42.62 377 ARG A C 1
ATOM 3158 O O . ARG A 1 377 ? -110.169 -54.819 260.338 1.00 42.62 377 ARG A O 1
#

Secondary structure (DSSP, 8-state):
------EEEEEEETTEEEEEEESS-HHHHHHHHHHHHHHHHHHHHH-TTS-HHHHHHHHHHHHHHHHHHHHHHHHHHHHHHHHHHHHHHHHHHHHHHHHHHHHHHHHHHHHHHHHHHHHHHHHHHHHHHHHHHHHHHHHHHHHHHHHHHHHHHHHHHHHHHHHHHHHHHHHHHHHHHHHHHHHHHHHHHHHHHHHHHHHHHHHHHHHHHHHHHHHHHHHHHHHHHHHHHHHHHHHHHHHHHHHHHHHHHHHHHHHHHHHHHHHHHHHHHHHHHHHHHHHHHHHHHHHHHHHHHHHHHHHHHHHHHHHHHHHHHHHHHHHHHHHHHHHHHHHHHHHHHHHHHHHHHHHHHHHHHHHHHHHHHHHHTSSS---------

pLDDT: mean 81.34, std 13.02, range [34.41, 93.81]

Foldseek 3Di:
DDDQPQPFDWAAAQNDTDGHGDSDDPVVVNVVSVLLRVQLVVQCVVPVPDDSVVSSVVSVVVVVVVVVVVVVVVVVVVVVVVVVVVVVVVVVVVVVVVVVVVVVVVVVVVVVVVVVVVVVVVVVVVVVVVVVVVVVVVVVVVVVVVVVVVVVVVVVVVVVVVVVVVVVVVVVVVVVVVVVVVVVVVVVVVVVVVVVVVVVVVVVVVVVVVVVVVVVVVVVVVVVVVVVVVVVVVVVVVVVVVVVVVVVVVVVVVVVVVVVVVVVVVVVVVVVVVVVVVVVVVVVVVVVVVVVVVVVVVVVVVVVVVVVVVVVVVVVVVVVVVVVVVVVVVVVVVVVVVVVVVVVVVVVVVVVVVVVVVVVVVVVVPPPDDDDDDDDD